Protein AF-A0AAV4NC40-F1 (afdb_monomer_lite)

pLDDT: mean 73.77, std 17.35, range [26.0, 95.5]

Sequence (384 aa):
MGKGRNGDERCGPILPEKGIQRLEAMLYAIDQINKNLSYWKFSMDATILDTLFLILMLYNNLCNFLHYSCGPNANISRKVVAVVGASNSVVSASVANIFRLFQASKGEYGENAVQILKDLVRETSHEGICFATVEVLPRNAADQHYDAVVRRLSLNDKAKVVVVFLNEDKISDIPIDADFDNYFKSLKPFSNTRNPWFKEFWEDQFKCVFKKTTSAERRKLCTGTEDLSTSYQQEGLVPMVSDSVQLLATAIKTLCEEEPKFCKDPEKIDTKYRNSLIEKIGNTTLQSSQGHNMVISFDKTRSVPVNYTIFQYQKSQDKYSYKLIGEWNPSDRLKLQDEPVWSASVTNDLGRPLSTCSERMCSWARTHSQYGIQQTVLLDMQTL

Organism: Caerostris extrusa (NCBI:txid172846)

Secondary structure (DSSP, 8-state):
--S-TT--TTS----IIIIIIHHHHHHHHHHHHHTTHHHHSS--------HHHHHHHHHTT--BTTTTB-STT----PPP------SSHHHHHHHHHHHT---PPPS-HHHHHHHHHHHHHHHTT-TT---S------TT--HHHHHHHHHHHTT-TT---------GGG--S----HHHHHHHHH--TTT--S-TTHHHHHHHHHT-BSS---TT--PPBP-S---GGGT----TTHHHHHHHHHHHHHHHHHHHHH-HHHHH-GGG--HHHHHHHHHHHHH--EE-TT-TT-EE---TTS--PPPEEEEEEEEETTEEEEEEEEEEETTTEEEESSPPP--TTTB-TTSSB---SS----HHHHHHSSS-------------

Foldseek 3Di:
DDAPPVNHPQDDADDVALPPLLVVLLVVLQVVLVVCCVQLVAHDDDDDDDLSVVVVCVVVVQDDPQQRDGDPPRHGLDGDLDDDDDPDQVSRQVVCVSVVPDHGDDDDPFVVVVVVVVVCCVVVVVVQDDDPDDDDADPPHDPVSVVVVVVVVVVQVLAPDDDGDDDQPPPQAQDFAPVSVVVVQPDFPVVPPVDVCVQVVQCVQVVAHCDDDDDPDPGHHDPRPDGCPVPDTHRPCSQVSSVVSVLLSQLQSVLCVVPVVCRVCVVPDDPVSSVSSSVSSQQDWDQTSRDPRWIFHADPSRDTFGKDFDWDFDDDPNDTHTDTQWIAGPPPGTDGPHDDQDDPVQDDPVRDHRRHPDDPPDPVVVVVVVDDDDDDDDDDPDDD

Radius of gyration: 27.51 Å; chains: 1; bounding box: 89×50×78 Å

InterPro domains:
  IPR000337 GPCR, family 3 [PR00248] (19-34)
  IPR000337 GPCR, family 3 [PR00248] (83-109)
  IPR001828 Receptor, ligand binding region [PF01094] (105-315)
  IPR028082 Periplasmic binding protein-like I [SSF53822] (6-335)
  IPR050726 Metabotropic Glutamate Receptor [PTHR24060] (179-365)

Structure (mmCIF, N/CA/C/O backbone):
data_AF-A0AAV4NC40-F1
#
_entry.id   AF-A0AAV4NC40-F1
#
loop_
_atom_site.group_PDB
_atom_site.id
_atom_site.type_symbol
_atom_site.label_atom_id
_atom_site.label_alt_id
_atom_site.label_com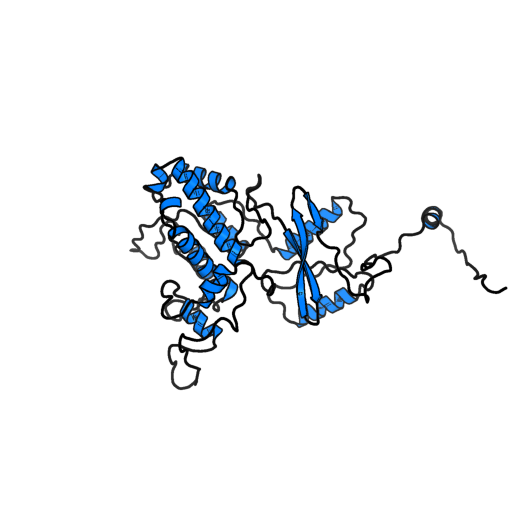p_id
_atom_site.label_asym_id
_atom_site.label_entity_id
_atom_site.label_seq_id
_atom_site.pdbx_PDB_ins_code
_atom_site.Cartn_x
_atom_site.Cartn_y
_atom_site.Cartn_z
_atom_site.occupancy
_atom_site.B_iso_or_equiv
_atom_site.auth_seq_id
_atom_site.auth_comp_id
_atom_site.auth_asym_id
_atom_site.auth_atom_id
_atom_site.pdbx_PDB_model_num
ATOM 1 N N . MET A 1 1 ? -16.939 3.614 -3.818 1.00 50.03 1 MET A N 1
ATOM 2 C CA . MET A 1 1 ? -17.200 2.197 -3.512 1.00 50.03 1 MET A CA 1
ATOM 3 C C . MET A 1 1 ? -18.658 1.895 -3.828 1.00 50.03 1 MET A C 1
ATOM 5 O O . MET A 1 1 ? -19.506 2.041 -2.957 1.00 50.03 1 MET A O 1
ATOM 9 N N . GLY A 1 2 ? -18.926 1.478 -5.069 1.00 50.34 2 GLY A N 1
ATOM 10 C CA . GLY A 1 2 ? -20.135 0.730 -5.436 1.00 50.34 2 GLY A CA 1
ATOM 11 C C . GLY A 1 2 ? -21.453 1.504 -5.473 1.00 50.34 2 GLY A C 1
ATOM 12 O O . GLY A 1 2 ? -21.554 2.620 -4.967 1.00 50.34 2 GLY A O 1
ATOM 13 N N . LYS A 1 3 ? -22.479 0.906 -6.089 1.00 47.28 3 LYS A N 1
ATOM 14 C CA . LYS A 1 3 ? -23.821 1.503 -6.205 1.00 47.28 3 LYS A CA 1
ATOM 15 C C . LYS A 1 3 ? -24.433 1.724 -4.820 1.00 47.28 3 LYS A C 1
ATOM 17 O O . LYS A 1 3 ? -24.322 0.889 -3.924 1.00 47.28 3 LYS A O 1
ATOM 22 N N . GLY A 1 4 ? -25.114 2.859 -4.636 1.00 44.56 4 GLY A N 1
ATOM 23 C CA . GLY A 1 4 ? -25.780 3.172 -3.372 1.00 44.56 4 GLY A CA 1
ATOM 24 C C . GLY A 1 4 ? -26.754 2.064 -2.952 1.00 44.56 4 GLY A C 1
ATOM 25 O O . GLY A 1 4 ? -27.270 1.324 -3.788 1.00 44.56 4 GLY A O 1
ATOM 26 N N . ARG A 1 5 ? -27.060 1.987 -1.649 1.00 41.50 5 ARG A N 1
ATOM 27 C CA . ARG A 1 5 ? -27.876 0.938 -0.990 1.00 41.50 5 ARG A CA 1
ATOM 28 C C . ARG A 1 5 ? -29.253 0.660 -1.641 1.00 41.50 5 ARG A C 1
ATOM 30 O O . ARG A 1 5 ? -29.861 -0.358 -1.330 1.00 41.50 5 ARG A O 1
ATOM 37 N N . ASN A 1 6 ? -29.701 1.525 -2.557 1.00 41.06 6 ASN A N 1
ATOM 38 C CA . ASN A 1 6 ? -30.961 1.451 -3.306 1.00 41.06 6 ASN A CA 1
ATOM 39 C C . ASN A 1 6 ? -30.796 1.374 -4.842 1.00 41.06 6 ASN A C 1
ATOM 41 O O . ASN A 1 6 ? -31.728 1.708 -5.565 1.00 41.06 6 ASN A O 1
ATOM 45 N N . GLY A 1 7 ? -29.634 0.967 -5.364 1.00 43.56 7 GLY A N 1
ATOM 46 C CA . GLY A 1 7 ? -29.398 0.932 -6.818 1.00 43.56 7 GLY A CA 1
ATOM 47 C C . GLY A 1 7 ? -29.282 2.319 -7.458 1.00 43.56 7 GLY A C 1
ATOM 48 O O . GLY A 1 7 ? -29.376 2.448 -8.673 1.00 43.56 7 GLY A O 1
ATOM 49 N N . ASP A 1 8 ? -29.079 3.341 -6.629 1.00 44.94 8 ASP A N 1
ATOM 50 C CA . ASP A 1 8 ? -28.950 4.734 -7.031 1.00 44.94 8 ASP A CA 1
ATOM 51 C C . ASP A 1 8 ? -27.604 4.942 -7.752 1.00 44.94 8 ASP A C 1
ATOM 53 O O . ASP A 1 8 ? -26.543 4.613 -7.209 1.00 44.94 8 ASP A O 1
ATOM 57 N N . GLU A 1 9 ? -27.648 5.467 -8.980 1.00 49.34 9 GLU A N 1
ATOM 58 C CA . GLU A 1 9 ? -26.522 5.617 -9.926 1.00 49.34 9 GLU A CA 1
ATOM 59 C C . GLU A 1 9 ? -25.481 6.674 -9.510 1.00 49.34 9 GLU A C 1
ATOM 61 O O . GLU A 1 9 ? -24.598 7.037 -10.282 1.00 49.34 9 GLU A O 1
ATOM 66 N N . ARG A 1 10 ? -25.556 7.189 -8.280 1.00 52.59 10 ARG A N 1
ATOM 67 C CA . ARG A 1 10 ? -24.723 8.308 -7.811 1.00 52.59 10 ARG A CA 1
ATOM 68 C C . ARG A 1 10 ? -23.273 7.937 -7.487 1.00 52.59 10 ARG A C 1
ATOM 70 O O . ARG A 1 10 ? -22.457 8.834 -7.285 1.00 52.59 10 ARG A O 1
ATOM 77 N N . CYS A 1 11 ? -22.939 6.651 -7.445 1.00 58.84 11 CYS A N 1
ATOM 78 C CA . CYS A 1 11 ? -21.590 6.174 -7.154 1.00 58.84 11 CYS A CA 1
ATOM 79 C C . CYS A 1 11 ? -20.993 5.426 -8.355 1.00 58.84 11 CYS A C 1
ATOM 81 O O . CYS A 1 11 ? -21.691 4.690 -9.050 1.00 58.84 11 CYS A O 1
ATOM 83 N N . GLY A 1 12 ? -19.689 5.625 -8.583 1.00 67.00 12 GLY A N 1
ATOM 84 C CA . GLY A 1 12 ? -18.931 4.968 -9.653 1.00 67.00 12 GLY A CA 1
ATOM 85 C C . GLY A 1 12 ? -18.740 3.455 -9.448 1.00 67.00 12 GLY A C 1
ATOM 86 O O . GLY A 1 12 ? -19.214 2.902 -8.451 1.00 67.00 12 GLY A O 1
ATOM 87 N N . PRO A 1 13 ? -18.031 2.776 -10.371 1.00 73.75 13 PRO A N 1
ATOM 88 C CA . PRO A 1 13 ? -17.822 1.330 -10.313 1.00 73.75 13 PRO A CA 1
ATOM 89 C C . PRO A 1 13 ? -17.155 0.889 -9.005 1.00 73.75 13 PRO A C 1
ATOM 91 O O . PRO A 1 13 ? -16.455 1.662 -8.336 1.00 73.75 13 PRO A O 1
ATOM 94 N N . ILE A 1 14 ? -17.373 -0.374 -8.633 1.00 82.31 14 ILE A N 1
ATOM 95 C CA . ILE A 1 14 ? -16.645 -0.982 -7.524 1.00 82.31 14 ILE A CA 1
ATOM 96 C C . ILE A 1 14 ? -15.154 -1.058 -7.866 1.00 82.31 14 ILE A C 1
ATOM 98 O O . ILE A 1 14 ? -14.778 -1.276 -9.013 1.00 82.31 14 ILE A O 1
ATOM 102 N N . LEU A 1 15 ? -14.308 -0.821 -6.865 1.00 83.31 15 LEU A N 1
ATOM 103 C CA . LEU A 1 15 ? -12.855 -0.860 -7.005 1.00 83.31 15 LEU A CA 1
ATOM 104 C C . LEU A 1 15 ? -12.341 -2.053 -6.188 1.00 83.31 15 LEU A C 1
ATOM 106 O O . LEU A 1 15 ? -12.276 -1.931 -4.959 1.00 83.31 15 LEU A O 1
ATOM 110 N N . PRO A 1 16 ? -12.023 -3.196 -6.829 1.00 84.31 16 PRO A N 1
ATOM 111 C CA . PRO A 1 16 ? -11.567 -4.405 -6.144 1.00 84.31 16 PRO A CA 1
ATOM 112 C C . PRO A 1 16 ? -10.331 -4.173 -5.274 1.00 84.31 16 PRO A C 1
ATOM 114 O O . PRO A 1 16 ? -10.371 -4.413 -4.073 1.00 84.31 16 PRO A O 1
ATOM 117 N N . GLU A 1 17 ? -9.266 -3.641 -5.869 1.00 81.06 17 GLU A N 1
ATOM 118 C CA . GLU A 1 17 ? -7.982 -3.375 -5.212 1.00 81.06 17 GLU A CA 1
ATOM 119 C C . GLU A 1 17 ? -8.114 -2.184 -4.253 1.00 81.06 17 GLU A C 1
ATOM 121 O O . GLU A 1 17 ? -8.355 -2.350 -3.057 1.00 81.06 17 GLU A O 1
ATOM 126 N N . LYS A 1 18 ? -8.135 -0.969 -4.813 1.00 78.50 18 LYS A N 1
ATOM 127 C CA . LYS A 1 18 ? -8.115 0.310 -4.080 1.00 78.50 18 LYS A CA 1
ATOM 128 C C . LYS A 1 18 ? -9.243 0.529 -3.080 1.00 78.50 18 LYS A C 1
ATOM 130 O O . LYS A 1 18 ? -9.186 1.471 -2.283 1.00 78.50 18 LYS A O 1
ATOM 135 N N . GLY A 1 19 ? -10.315 -0.244 -3.213 1.00 84.06 19 GLY A N 1
ATOM 136 C CA . GLY A 1 19 ? -11.479 -0.191 -2.354 1.00 84.06 19 GLY A CA 1
ATOM 137 C C . GLY A 1 19 ? -11.531 -1.395 -1.427 1.00 84.06 19 GLY A C 1
ATOM 138 O O . GLY A 1 19 ? -11.276 -1.269 -0.231 1.00 84.06 19 GLY A O 1
ATOM 139 N N . ILE A 1 20 ? -11.935 -2.540 -1.971 1.00 90.88 20 ILE A N 1
ATOM 140 C CA . ILE A 1 20 ? -12.314 -3.704 -1.166 1.00 90.88 20 ILE A CA 1
ATOM 141 C C . ILE A 1 20 ? -11.111 -4.303 -0.450 1.00 90.88 20 ILE A C 1
ATOM 143 O O . ILE A 1 20 ? -11.223 -4.559 0.745 1.00 90.88 20 ILE A O 1
ATOM 147 N N . GLN A 1 21 ? -9.961 -4.458 -1.113 1.00 90.44 21 GLN A N 1
ATOM 148 C CA . GLN A 1 21 ? -8.772 -4.983 -0.436 1.00 90.44 21 GLN A CA 1
ATOM 149 C C . GLN A 1 21 ? -8.325 -4.074 0.708 1.00 90.44 21 GLN A C 1
ATOM 151 O O . GLN A 1 21 ? -8.101 -4.564 1.806 1.00 90.44 21 GLN A O 1
ATOM 156 N N . ARG A 1 22 ? -8.279 -2.751 0.514 1.00 88.44 22 ARG A N 1
ATOM 157 C CA . ARG A 1 22 ? -7.906 -1.810 1.591 1.00 88.44 22 ARG A CA 1
ATOM 158 C C . ARG A 1 22 ? -8.896 -1.798 2.752 1.00 88.44 22 ARG A C 1
ATOM 160 O O . ARG A 1 22 ? -8.489 -1.706 3.907 1.00 88.44 22 ARG A O 1
ATOM 167 N N . LEU A 1 23 ? -10.194 -1.884 2.454 1.00 91.44 23 LEU A N 1
ATOM 168 C CA . LEU A 1 23 ? -11.239 -2.008 3.470 1.00 91.44 23 LEU A CA 1
ATOM 169 C C . LEU A 1 23 ? -11.014 -3.270 4.302 1.00 91.44 23 LEU A C 1
ATOM 171 O O . LEU A 1 23 ? -10.949 -3.192 5.527 1.00 91.44 23 LEU A O 1
ATOM 175 N N . GLU A 1 24 ? -10.869 -4.414 3.637 1.00 94.31 24 GLU A N 1
ATOM 176 C CA . GLU A 1 24 ? -10.638 -5.695 4.301 1.00 94.31 24 GLU A CA 1
ATOM 177 C C . GLU A 1 24 ? -9.294 -5.713 5.038 1.00 94.31 24 GLU A C 1
ATOM 179 O O . GLU A 1 24 ? -9.217 -6.290 6.112 1.00 94.31 24 GLU A O 1
ATOM 184 N N . ALA A 1 25 ? -8.260 -5.026 4.543 1.00 91.75 25 ALA A N 1
ATOM 185 C CA . ALA A 1 25 ? -6.974 -4.879 5.232 1.00 91.75 25 ALA A CA 1
ATOM 186 C C . ALA A 1 25 ? -7.125 -4.128 6.560 1.00 91.75 25 ALA A C 1
ATOM 188 O O . ALA A 1 25 ? -6.593 -4.553 7.585 1.00 91.75 25 ALA A O 1
ATOM 189 N N . MET A 1 26 ? -7.924 -3.056 6.578 1.00 92.00 26 MET A N 1
ATOM 190 C CA . MET A 1 26 ? -8.233 -2.332 7.811 1.00 92.00 26 MET A CA 1
ATOM 191 C C . MET A 1 26 ? -8.983 -3.218 8.816 1.00 92.00 26 MET A C 1
ATOM 193 O O . MET A 1 26 ? -8.643 -3.225 10.000 1.00 92.00 26 MET A O 1
ATOM 197 N N . LEU A 1 27 ? -9.988 -3.972 8.357 1.00 94.00 27 LEU A N 1
ATOM 198 C CA . LEU A 1 27 ? -10.742 -4.899 9.208 1.00 94.00 27 LEU A CA 1
ATOM 199 C C . LEU A 1 27 ? -9.851 -6.025 9.738 1.00 94.00 27 LEU A C 1
ATOM 201 O O . LEU A 1 27 ? -9.856 -6.298 10.936 1.00 94.00 27 LEU A O 1
ATOM 205 N N . TYR A 1 28 ? -9.043 -6.613 8.861 1.00 94.19 28 TYR A N 1
ATOM 206 C CA . TYR A 1 28 ? -8.076 -7.648 9.185 1.00 94.19 28 TYR A CA 1
ATOM 207 C C . TYR A 1 28 ? -7.106 -7.192 10.274 1.00 94.19 28 TYR A C 1
ATOM 209 O O . TYR A 1 28 ? -6.960 -7.883 11.280 1.00 94.19 28 TYR A O 1
ATOM 217 N N . ALA A 1 29 ? -6.487 -6.018 10.121 1.00 92.12 29 ALA A N 1
ATOM 218 C CA . ALA A 1 29 ? -5.540 -5.480 11.094 1.00 92.12 29 ALA A CA 1
ATOM 219 C C . ALA A 1 29 ? -6.189 -5.237 12.469 1.00 92.12 29 ALA A C 1
ATOM 221 O O . ALA A 1 29 ? -5.619 -5.596 13.501 1.00 92.12 29 ALA A O 1
ATOM 222 N N . ILE A 1 30 ? -7.414 -4.698 12.494 1.00 94.19 30 ILE A N 1
ATOM 223 C CA . ILE A 1 30 ? -8.199 -4.538 13.730 1.00 94.19 30 ILE A CA 1
ATOM 224 C C . ILE A 1 30 ? -8.466 -5.894 14.385 1.00 94.19 30 ILE A C 1
ATOM 226 O O . ILE A 1 30 ? -8.297 -6.044 15.597 1.00 94.19 30 ILE A O 1
ATOM 230 N N . ASP A 1 31 ? -8.854 -6.892 13.594 1.00 95.12 31 ASP A N 1
ATOM 231 C CA . ASP A 1 31 ? -9.123 -8.233 14.096 1.00 95.12 31 ASP A CA 1
ATOM 232 C C . ASP A 1 31 ? -7.838 -8.880 14.650 1.00 95.12 31 ASP A C 1
ATOM 234 O O . ASP A 1 31 ? -7.896 -9.532 15.692 1.00 95.12 31 ASP A O 1
ATOM 238 N N . GLN A 1 32 ? -6.663 -8.647 14.043 1.00 93.38 32 GLN A N 1
ATOM 239 C CA . GLN A 1 32 ? -5.373 -9.099 14.594 1.00 93.38 32 GLN A CA 1
ATOM 240 C C . GLN A 1 32 ? -5.062 -8.469 15.956 1.00 93.38 32 GLN A C 1
ATOM 242 O O . GLN A 1 32 ? -4.650 -9.177 16.876 1.00 93.38 32 GLN A O 1
ATOM 247 N N . ILE A 1 33 ? -5.296 -7.166 16.120 1.00 93.12 33 ILE A N 1
ATOM 248 C CA . ILE A 1 33 ? -5.130 -6.478 17.409 1.00 93.12 33 ILE A CA 1
ATOM 249 C C . ILE A 1 33 ? -6.073 -7.087 18.453 1.00 93.12 33 ILE A C 1
ATOM 251 O O . ILE A 1 33 ? -5.653 -7.477 19.545 1.00 93.12 33 ILE A O 1
ATOM 255 N N . ASN A 1 34 ? -7.342 -7.268 18.090 1.00 95.50 34 ASN A N 1
ATOM 256 C CA . ASN A 1 34 ? -8.365 -7.795 18.987 1.00 95.50 34 ASN A CA 1
ATOM 257 C C . ASN A 1 34 ? -8.152 -9.271 19.381 1.00 95.50 34 ASN A C 1
ATOM 259 O O . ASN A 1 34 ? -8.753 -9.719 20.356 1.00 95.50 34 ASN A O 1
ATOM 263 N N . LYS A 1 35 ? -7.280 -10.033 18.701 1.00 95.19 35 LYS A N 1
ATOM 264 C CA . LYS A 1 35 ? -6.917 -11.403 19.119 1.00 95.19 35 LYS A CA 1
ATOM 265 C C . LYS A 1 35 ? -6.125 -11.449 20.428 1.00 95.19 35 LYS A C 1
ATOM 267 O O . LYS A 1 35 ? -6.191 -12.458 21.125 1.00 95.19 35 LYS A O 1
ATOM 272 N N . ASN A 1 36 ? -5.384 -10.392 20.778 1.00 92.81 36 ASN A N 1
ATOM 273 C CA . ASN A 1 36 ? -4.515 -10.369 21.960 1.00 92.81 36 ASN A CA 1
ATOM 274 C C . ASN A 1 36 ? -4.892 -9.251 22.948 1.00 92.81 36 ASN A C 1
ATOM 276 O O . ASN A 1 36 ? -4.110 -8.343 23.240 1.00 92.81 36 ASN A O 1
ATOM 280 N N . LEU A 1 37 ? -6.109 -9.322 23.493 1.00 91.00 37 LEU A N 1
ATOM 281 C CA . LEU A 1 37 ? -6.620 -8.316 24.433 1.00 91.00 37 LEU A CA 1
ATOM 282 C C . LEU A 1 37 ? -5.820 -8.227 25.741 1.00 91.00 37 LEU A C 1
ATOM 284 O O . LEU A 1 37 ? -5.852 -7.186 26.392 1.00 91.00 37 LEU A O 1
ATOM 288 N N . SER A 1 38 ? -5.088 -9.273 26.137 1.00 90.50 38 SER A N 1
ATOM 289 C CA . SER A 1 38 ? -4.228 -9.225 27.328 1.00 90.50 38 SER A CA 1
ATOM 290 C C . SER A 1 38 ? -3.015 -8.313 27.120 1.00 90.50 38 SER A C 1
ATOM 292 O O . SER A 1 38 ? -2.623 -7.599 28.045 1.00 90.50 38 SER A O 1
ATOM 294 N N . TYR A 1 39 ? -2.459 -8.284 25.905 1.00 91.25 39 TYR A N 1
ATOM 295 C CA . TYR A 1 39 ? -1.397 -7.355 25.528 1.00 91.25 39 TYR A CA 1
ATOM 296 C C . TYR A 1 39 ? -1.928 -5.935 25.294 1.00 91.25 39 TYR A C 1
ATOM 298 O O . TYR A 1 39 ? -1.375 -4.972 25.831 1.00 91.25 39 TYR A O 1
ATOM 306 N N . TRP A 1 40 ? -3.006 -5.800 24.515 1.00 89.88 40 TRP A N 1
ATOM 307 C CA . TRP A 1 40 ? -3.522 -4.493 24.094 1.00 89.88 40 TRP A CA 1
ATOM 308 C C . TRP A 1 40 ? -4.320 -3.771 25.177 1.00 89.88 40 TRP A C 1
ATOM 310 O O . TRP A 1 40 ? -4.249 -2.552 25.264 1.00 89.88 40 TRP A O 1
ATOM 320 N N . LYS A 1 41 ? -5.039 -4.501 26.039 1.00 87.88 41 LYS A N 1
ATOM 321 C CA . LYS A 1 41 ? -5.907 -3.967 27.108 1.00 87.88 41 LYS A CA 1
ATOM 322 C C . LYS A 1 41 ? -7.064 -3.078 26.621 1.00 87.88 41 LYS A C 1
ATOM 324 O O . LYS A 1 41 ? -7.733 -2.450 27.437 1.00 87.88 41 LYS A O 1
ATOM 329 N N . PHE A 1 42 ? -7.327 -3.044 25.317 1.00 87.19 42 PHE A N 1
ATOM 330 C CA . PHE A 1 42 ? -8.494 -2.419 24.695 1.00 87.19 42 PHE A CA 1
ATOM 331 C C . PHE A 1 42 ? -8.893 -3.203 23.442 1.00 87.19 42 PHE A C 1
ATOM 333 O O . PHE A 1 42 ? -8.096 -3.971 22.904 1.00 87.19 42 PHE A O 1
ATOM 340 N N . SER A 1 43 ? -10.123 -2.988 22.979 1.00 89.69 43 SER A N 1
ATOM 341 C CA . SER A 1 43 ? -10.609 -3.469 21.685 1.00 89.69 43 SER A CA 1
ATOM 342 C C . SER A 1 43 ? -10.788 -2.302 20.722 1.00 89.69 43 SER A C 1
ATOM 344 O O . SER A 1 43 ? -11.272 -1.242 21.124 1.00 89.69 43 SER A O 1
ATOM 346 N N . MET A 1 44 ? -10.460 -2.507 19.452 1.00 88.62 44 MET A N 1
ATOM 347 C CA . MET A 1 44 ? -10.700 -1.532 18.389 1.00 88.62 44 MET A CA 1
ATOM 348 C C . MET A 1 44 ? -11.916 -1.912 17.555 1.00 88.62 44 MET A C 1
ATOM 350 O O . MET A 1 44 ? -12.190 -3.089 17.324 1.00 88.62 44 MET A O 1
ATOM 354 N N . ASP A 1 45 ? -12.610 -0.893 17.064 1.00 87.00 45 ASP A N 1
ATOM 355 C CA . ASP A 1 45 ? -13.636 -1.016 16.035 1.00 87.00 45 ASP A CA 1
ATOM 356 C C . ASP A 1 45 ? -13.475 0.144 15.047 1.00 87.00 45 ASP A C 1
ATOM 358 O O . ASP A 1 45 ? -12.867 1.171 15.366 1.00 87.00 45 ASP A O 1
ATOM 362 N N . ALA A 1 46 ? -14.008 -0.016 13.842 1.00 85.06 46 ALA A N 1
ATOM 363 C CA . ALA A 1 46 ? -13.925 0.991 12.797 1.00 85.06 46 ALA A CA 1
ATOM 364 C C . ALA A 1 46 ? -15.268 1.198 12.115 1.00 85.06 46 ALA A C 1
ATOM 366 O O . ALA A 1 46 ? -16.027 0.266 11.861 1.00 85.06 46 ALA A O 1
ATOM 367 N N . THR A 1 47 ? -15.526 2.454 11.763 1.00 80.50 47 THR A N 1
ATOM 368 C CA . THR A 1 47 ? -16.622 2.814 10.869 1.00 80.50 47 THR A CA 1
ATOM 369 C C . THR A 1 47 ? -16.026 3.179 9.516 1.00 80.50 47 THR A C 1
ATOM 371 O O . THR A 1 47 ? -15.320 4.179 9.402 1.00 80.50 47 THR A O 1
ATOM 374 N N . ILE A 1 48 ? -16.279 2.348 8.504 1.00 80.38 48 ILE A N 1
ATOM 375 C CA . ILE A 1 48 ? -15.686 2.505 7.172 1.00 80.38 48 ILE A CA 1
ATOM 376 C C . ILE A 1 48 ? -16.662 3.225 6.244 1.00 80.38 48 ILE A C 1
ATOM 378 O O . ILE A 1 48 ? -17.844 2.883 6.170 1.00 80.38 48 ILE A O 1
ATOM 382 N N . LEU A 1 49 ? -16.146 4.228 5.535 1.00 75.31 49 LEU A N 1
ATOM 383 C CA . LEU A 1 49 ? -16.903 5.092 4.640 1.00 75.31 49 LEU A CA 1
ATOM 384 C C . LEU A 1 49 ? -16.342 5.087 3.229 1.00 75.31 49 LEU A C 1
ATOM 386 O O . LEU A 1 49 ? -15.130 5.124 3.023 1.00 75.31 49 LEU A O 1
ATOM 390 N N . ASP A 1 50 ? -17.248 5.177 2.261 1.00 72.88 50 ASP A N 1
ATOM 391 C CA . ASP A 1 50 ? -16.879 5.477 0.888 1.00 72.88 50 ASP A CA 1
ATOM 392 C C . ASP A 1 50 ? -16.437 6.940 0.755 1.00 72.88 50 ASP A C 1
ATOM 394 O O . ASP A 1 50 ? -17.177 7.879 1.061 1.00 72.88 50 ASP A O 1
ATOM 398 N N . THR A 1 51 ? -15.220 7.138 0.257 1.00 66.50 51 THR A N 1
ATOM 399 C CA . THR A 1 51 ? -14.606 8.454 0.086 1.00 66.50 51 THR A CA 1
ATOM 400 C C . THR A 1 51 ? -15.352 9.325 -0.936 1.00 66.50 51 THR A C 1
ATOM 402 O O . THR A 1 51 ? -15.433 10.539 -0.755 1.00 66.50 51 THR A O 1
ATOM 405 N N . LEU A 1 52 ? -15.945 8.728 -1.981 1.00 63.84 52 LEU A N 1
ATOM 406 C CA . LEU A 1 52 ? -16.727 9.468 -2.986 1.00 63.84 52 LEU A CA 1
ATOM 407 C C . LEU A 1 52 ? -18.001 10.062 -2.364 1.00 63.84 52 LEU A C 1
ATOM 409 O O . LEU A 1 52 ? -18.337 11.227 -2.580 1.00 63.84 52 LEU A O 1
ATOM 413 N N . PHE A 1 53 ? -18.666 9.266 -1.526 1.00 55.81 53 PHE A N 1
ATOM 414 C CA . PHE A 1 53 ? -19.817 9.693 -0.743 1.00 55.81 53 PHE A CA 1
ATOM 415 C C . PHE A 1 53 ? -19.425 10.777 0.270 1.00 55.81 53 PHE A C 1
ATOM 417 O O . PHE A 1 53 ? -20.116 11.784 0.386 1.00 55.81 53 PHE A O 1
ATOM 424 N N . LEU A 1 54 ? -18.277 10.636 0.939 1.00 55.91 54 LEU A N 1
ATOM 425 C CA . LEU A 1 54 ? -17.777 11.643 1.876 1.00 55.91 54 LEU A CA 1
ATOM 426 C C . LEU A 1 54 ? -17.576 13.015 1.208 1.00 55.91 54 LEU A C 1
ATOM 428 O O . LEU A 1 54 ? -18.014 14.024 1.753 1.00 55.91 54 LEU A O 1
ATOM 432 N N . ILE A 1 55 ? -16.978 13.064 0.015 1.00 58.19 55 ILE A N 1
ATOM 433 C CA . ILE A 1 55 ? -16.772 14.319 -0.731 1.00 58.19 55 ILE A CA 1
ATOM 434 C C . ILE A 1 55 ? -18.110 14.968 -1.108 1.00 58.19 55 ILE A C 1
ATOM 436 O O . ILE A 1 55 ? -18.285 16.167 -0.899 1.00 58.19 55 ILE A O 1
ATOM 440 N N . LEU A 1 56 ? -19.071 14.186 -1.611 1.00 53.00 56 LEU A N 1
ATOM 441 C CA . LEU A 1 56 ? -20.415 14.671 -1.953 1.00 53.00 56 LEU A CA 1
ATOM 442 C C . LEU A 1 56 ? -21.164 15.222 -0.731 1.00 53.00 56 LEU A C 1
ATOM 444 O O . LEU A 1 56 ? -21.866 16.228 -0.828 1.00 53.00 56 LEU A O 1
ATOM 448 N N . MET A 1 57 ? -21.008 14.588 0.429 1.00 50.97 57 MET A N 1
ATOM 449 C CA . MET A 1 57 ? -21.646 15.024 1.673 1.00 50.97 57 MET A CA 1
ATOM 450 C C . MET A 1 57 ? -21.001 16.293 2.244 1.00 50.97 57 MET A C 1
ATOM 452 O O . MET A 1 57 ? -21.714 17.167 2.740 1.00 50.97 57 MET A O 1
ATOM 456 N N . LEU A 1 58 ? -19.674 16.415 2.131 1.00 50.88 58 LEU A N 1
ATOM 457 C CA . LEU A 1 58 ? -18.916 17.603 2.532 1.00 50.88 58 LEU A CA 1
ATOM 458 C C . LEU A 1 58 ? -19.219 18.807 1.640 1.00 50.88 58 LEU A C 1
ATOM 460 O O . LEU A 1 58 ? -19.402 19.906 2.151 1.00 50.88 58 LEU A O 1
ATOM 464 N N . TYR A 1 59 ? -19.323 18.603 0.325 1.00 53.66 59 TYR A N 1
ATOM 465 C CA . TYR A 1 59 ? -19.665 19.670 -0.617 1.00 53.66 59 TYR A CA 1
ATOM 466 C C . TYR A 1 59 ? -21.067 20.241 -0.358 1.00 53.66 59 TYR A C 1
ATOM 468 O O . TYR A 1 59 ? -21.287 21.443 -0.475 1.00 53.66 59 TYR A O 1
ATOM 476 N N . ASN A 1 60 ? -22.006 19.386 0.050 1.00 51.69 60 ASN A N 1
ATOM 477 C CA . ASN A 1 60 ? -23.394 19.771 0.287 1.00 51.69 60 ASN A CA 1
ATOM 478 C C . ASN A 1 60 ? -23.694 20.199 1.742 1.00 51.69 60 ASN A C 1
ATOM 480 O O . ASN A 1 60 ? -24.857 20.437 2.058 1.00 51.69 60 ASN A O 1
ATOM 484 N N . ASN A 1 61 ? -22.694 20.286 2.637 1.00 50.47 61 ASN A N 1
ATOM 485 C CA . ASN A 1 61 ? -22.878 20.570 4.076 1.00 50.47 61 ASN A CA 1
ATOM 486 C C . ASN A 1 61 ? -23.925 19.665 4.766 1.00 50.47 61 ASN A C 1
ATOM 488 O O . ASN A 1 61 ? -24.601 20.079 5.707 1.00 50.47 61 ASN A O 1
ATOM 492 N N . LEU A 1 62 ? -24.092 18.426 4.291 1.00 41.56 62 LEU A N 1
ATOM 493 C CA . LEU A 1 62 ? -25.243 17.597 4.662 1.00 41.56 62 LEU A CA 1
ATOM 494 C C . LEU A 1 62 ? -25.079 16.851 5.993 1.00 41.56 62 LEU A C 1
ATOM 496 O O . LEU A 1 62 ? -26.095 16.474 6.574 1.00 41.56 62 LEU A O 1
ATOM 500 N N . CYS A 1 63 ? -23.852 16.626 6.487 1.00 46.97 63 CYS A N 1
ATOM 501 C CA . CYS A 1 63 ? -23.631 15.902 7.748 1.00 46.97 63 CYS A CA 1
ATOM 502 C C . CYS A 1 63 ? -22.470 16.438 8.578 1.00 46.97 63 CYS A C 1
ATOM 504 O O . CYS A 1 63 ? -21.415 16.814 8.066 1.00 46.97 63 CYS A O 1
ATOM 506 N N . ASN A 1 64 ? -22.659 16.390 9.896 1.00 49.62 64 ASN A N 1
ATOM 507 C CA . ASN A 1 64 ? -21.640 16.746 10.869 1.00 49.62 64 ASN A CA 1
ATOM 508 C C . ASN A 1 64 ? -20.788 15.500 11.167 1.00 49.62 64 ASN A C 1
ATOM 510 O O . ASN A 1 64 ? -21.200 14.621 11.925 1.00 49.62 64 ASN A O 1
ATOM 514 N N . PHE A 1 65 ? -19.612 15.395 10.537 1.00 47.69 65 PHE A N 1
ATOM 515 C CA . PHE A 1 65 ? -18.768 14.187 10.580 1.00 47.69 65 PHE A CA 1
ATOM 516 C C . PHE A 1 65 ? -18.375 13.775 12.011 1.00 47.69 65 PHE A C 1
ATOM 518 O O . PHE A 1 65 ? -18.280 12.591 12.314 1.00 47.69 65 PHE A O 1
ATOM 525 N N . LEU A 1 66 ? -18.219 14.745 12.918 1.00 44.69 66 LEU A N 1
ATOM 526 C CA . LEU A 1 66 ? -17.878 14.509 14.327 1.00 44.69 66 LEU A CA 1
ATOM 527 C C . LEU A 1 66 ? -18.971 13.781 15.123 1.00 44.69 66 LEU A C 1
ATOM 529 O O . LEU A 1 66 ? -18.684 13.293 16.213 1.00 44.69 66 LEU A O 1
ATOM 533 N N . HIS A 1 67 ? -20.218 13.769 14.646 1.00 45.94 67 HIS A N 1
ATOM 534 C CA . HIS A 1 67 ? -21.364 13.138 15.325 1.00 45.94 67 HIS A CA 1
ATOM 535 C C . HIS A 1 67 ? -22.045 12.074 14.460 1.00 45.94 67 HIS A C 1
ATOM 537 O O . HIS A 1 67 ? -22.963 11.402 14.916 1.00 45.94 67 HIS A O 1
ATOM 543 N N . TYR A 1 68 ? -21.586 11.901 13.217 1.00 46.16 68 TYR A N 1
ATOM 544 C CA . TYR A 1 68 ? -22.110 10.913 12.279 1.00 46.16 68 TYR A CA 1
ATOM 545 C C . TYR A 1 68 ? -23.631 11.000 12.046 1.00 46.16 68 TYR A C 1
ATOM 547 O O . TYR A 1 68 ? -24.265 10.026 11.651 1.00 46.16 68 TYR A O 1
ATOM 555 N N . SER A 1 69 ? -24.235 12.167 12.271 1.00 41.84 69 SER A N 1
ATOM 556 C CA . SER A 1 69 ? -25.680 12.357 12.157 1.00 41.84 69 SER A CA 1
ATOM 557 C C . SER A 1 69 ? -26.042 12.930 10.792 1.00 41.84 69 SER A C 1
ATOM 559 O O . SER A 1 69 ? -25.630 14.037 10.439 1.00 41.84 69 SER A O 1
ATOM 561 N N . CYS A 1 70 ? -26.846 12.174 10.047 1.00 42.72 70 CYS A N 1
ATOM 562 C CA . CYS A 1 70 ? -27.475 12.596 8.803 1.00 42.72 70 CYS A CA 1
ATOM 563 C C . CYS A 1 70 ? -29.000 12.527 8.979 1.00 42.72 70 CYS A C 1
ATOM 565 O O . CYS A 1 70 ? -29.567 11.438 9.058 1.00 42.72 70 CYS A O 1
ATOM 567 N N . GLY A 1 71 ? -29.654 13.689 9.067 1.00 39.81 71 GLY A N 1
ATOM 568 C CA . GLY A 1 71 ? -31.100 13.832 9.283 1.00 39.81 71 GLY A CA 1
ATOM 569 C C . GLY A 1 71 ? -31.487 14.300 10.700 1.00 39.81 71 GLY A C 1
ATOM 570 O O . GLY A 1 71 ? -30.703 14.146 11.636 1.00 39.81 71 GLY A O 1
ATOM 571 N N . PRO A 1 72 ? -32.700 14.864 10.879 1.00 38.06 72 PRO A N 1
ATOM 572 C CA . PRO A 1 72 ? -33.102 15.582 12.097 1.00 38.06 72 PRO A CA 1
ATOM 573 C C . PRO A 1 72 ? -33.220 14.721 13.370 1.00 38.06 72 PRO A C 1
ATOM 575 O O . PRO A 1 72 ? -33.318 15.286 14.450 1.00 38.06 72 PRO A O 1
ATOM 578 N N . ASN A 1 73 ? -33.162 13.384 13.268 1.00 41.59 73 ASN A N 1
ATOM 579 C CA . ASN A 1 73 ? -33.296 12.445 14.397 1.00 41.59 73 ASN A CA 1
ATOM 580 C C . ASN A 1 73 ? -32.190 11.366 14.445 1.00 41.59 73 ASN A C 1
ATOM 582 O O . ASN A 1 73 ? -32.388 10.290 15.011 1.00 41.59 73 ASN A O 1
ATOM 586 N N . ALA A 1 74 ? -31.026 11.603 13.832 1.00 42.84 74 ALA A N 1
ATOM 587 C CA . ALA A 1 74 ? -29.926 10.639 13.865 1.00 42.84 74 ALA A CA 1
ATOM 588 C C . ALA A 1 74 ? -29.213 10.672 15.229 1.00 42.84 74 ALA A C 1
ATOM 590 O O . ALA A 1 74 ? -28.347 11.511 15.474 1.00 42.84 74 ALA A O 1
ATOM 591 N N . ASN A 1 75 ? -29.596 9.753 16.116 1.00 42.22 75 ASN A N 1
ATOM 592 C CA . ASN A 1 75 ? -29.000 9.580 17.436 1.00 42.22 75 ASN A CA 1
ATOM 593 C C . ASN A 1 75 ? -27.804 8.617 17.334 1.00 42.22 75 ASN A C 1
ATOM 595 O O . ASN A 1 75 ? -27.987 7.399 17.326 1.00 42.22 75 ASN A O 1
ATOM 599 N N . ILE A 1 76 ? -26.583 9.144 17.190 1.00 50.53 76 ILE A N 1
ATOM 600 C CA . ILE A 1 76 ? -25.353 8.338 17.158 1.00 50.53 76 ILE A CA 1
ATOM 601 C C . ILE A 1 76 ? -24.386 8.857 18.228 1.00 50.53 76 ILE A C 1
ATOM 603 O O . ILE A 1 76 ? -23.982 10.014 18.227 1.00 50.53 76 ILE A O 1
ATOM 607 N N . SER A 1 77 ? -24.041 7.966 19.161 1.00 50.41 77 SER A N 1
ATOM 608 C CA . SER A 1 77 ? -23.276 8.245 20.387 1.00 50.41 77 SER A CA 1
ATOM 609 C C . SER A 1 77 ? -21.781 7.904 20.286 1.00 50.41 77 SER A C 1
ATOM 611 O O . SER A 1 77 ? -21.082 8.000 21.288 1.00 50.41 77 SER A O 1
ATOM 613 N N . ARG A 1 78 ? -21.267 7.470 19.128 1.00 56.97 78 ARG A N 1
ATOM 614 C CA . ARG A 1 78 ? -19.871 7.007 19.017 1.00 56.97 78 ARG A CA 1
ATOM 615 C C . ARG A 1 78 ? -18.965 8.130 18.526 1.00 56.97 78 ARG A C 1
ATOM 617 O O . ARG A 1 78 ? -19.139 8.615 17.409 1.00 56.97 78 ARG A O 1
ATOM 624 N N . LYS A 1 79 ? -17.993 8.540 19.345 1.00 62.97 79 LYS A N 1
ATOM 625 C CA . LYS A 1 79 ? -16.991 9.544 18.953 1.00 62.97 79 LYS A CA 1
ATOM 626 C C . LYS A 1 79 ? -15.796 8.887 18.263 1.00 62.97 79 LYS A C 1
ATOM 628 O O . LYS A 1 79 ? -15.330 7.829 18.670 1.00 62.97 79 LYS A O 1
ATOM 633 N N . VAL A 1 80 ? -15.289 9.537 17.218 1.00 72.25 80 VAL A N 1
ATOM 634 C CA . VAL A 1 80 ? -14.149 9.061 16.420 1.00 72.25 80 VAL A CA 1
ATOM 635 C C . VAL A 1 80 ? -12.832 9.469 17.088 1.00 72.25 80 VAL A C 1
ATOM 637 O O . VAL A 1 80 ? -12.597 10.658 17.299 1.00 72.25 80 VAL A O 1
ATOM 640 N N . VAL A 1 81 ? -11.969 8.493 17.392 1.00 75.56 81 VAL A N 1
ATOM 641 C CA . VAL A 1 81 ? -10.652 8.714 18.030 1.00 75.56 81 VAL A CA 1
ATOM 642 C C . VAL A 1 81 ? -9.573 9.084 17.005 1.00 75.56 81 VAL A C 1
ATOM 644 O O . VAL A 1 81 ? -8.761 9.972 17.256 1.00 75.56 81 VAL A O 1
ATOM 647 N N . ALA A 1 82 ? -9.570 8.424 15.844 1.00 76.69 82 ALA A N 1
ATOM 648 C CA . ALA A 1 82 ? -8.607 8.638 14.766 1.00 76.69 82 ALA A CA 1
ATOM 649 C C . ALA A 1 82 ? -9.225 8.303 13.399 1.00 76.69 82 ALA A C 1
ATOM 651 O O . ALA A 1 82 ? -10.224 7.586 13.318 1.00 76.69 82 ALA A O 1
ATOM 652 N N . VAL A 1 83 ? -8.616 8.816 12.328 1.00 79.44 83 VAL A N 1
ATOM 653 C CA . VAL A 1 83 ? -9.011 8.557 10.936 1.00 79.44 83 VAL A CA 1
ATOM 654 C C . VAL A 1 83 ? -7.797 8.045 10.168 1.00 79.44 83 VAL A C 1
ATOM 656 O O . VAL A 1 83 ? -6.726 8.639 10.257 1.00 79.44 83 VAL A O 1
ATOM 659 N N . VAL A 1 84 ? -7.975 6.959 9.412 1.00 77.94 84 VAL A N 1
ATOM 660 C CA . VAL A 1 84 ? -6.973 6.407 8.487 1.00 77.94 84 VAL A CA 1
ATOM 661 C C . VAL A 1 84 ? -7.425 6.700 7.057 1.00 77.94 84 VAL A C 1
ATOM 663 O O . VAL A 1 84 ? -8.572 6.428 6.701 1.00 77.94 84 VAL A O 1
ATOM 666 N N . GLY A 1 85 ? -6.533 7.267 6.243 1.00 73.25 85 GLY A N 1
ATOM 667 C CA . GLY A 1 85 ? -6.816 7.693 4.870 1.00 73.25 85 GLY A CA 1
ATOM 668 C C . GLY A 1 85 ? -7.036 9.209 4.724 1.00 73.25 85 GLY A C 1
ATOM 669 O O . GLY A 1 85 ? -6.771 9.987 5.634 1.00 73.25 85 GLY A O 1
ATOM 670 N N . ALA A 1 86 ? -7.515 9.698 3.580 1.00 69.81 86 ALA A N 1
ATOM 671 C CA . ALA A 1 86 ? -7.882 8.949 2.376 1.00 69.81 86 ALA A CA 1
ATOM 672 C C . ALA A 1 86 ? -6.654 8.459 1.577 1.00 69.81 86 ALA A C 1
ATOM 674 O O . ALA A 1 86 ? -5.512 8.746 1.922 1.00 69.81 86 ALA A O 1
ATOM 675 N N . SER A 1 87 ? -6.888 7.705 0.500 1.00 64.31 87 SER A N 1
ATOM 676 C CA . SER A 1 87 ? -5.808 7.271 -0.403 1.00 64.31 87 SER A CA 1
ATOM 677 C C . SER A 1 87 ? -5.407 8.335 -1.428 1.00 64.31 87 SER A C 1
ATOM 679 O O . SER A 1 87 ? -4.260 8.375 -1.853 1.00 64.31 87 SER A O 1
ATOM 681 N N . ASN A 1 88 ? -6.332 9.198 -1.852 1.00 63.47 88 ASN A N 1
ATOM 682 C CA . ASN A 1 88 ? -6.017 10.259 -2.803 1.00 63.47 88 ASN A CA 1
ATOM 683 C C . ASN A 1 88 ? -5.498 11.489 -2.051 1.00 63.47 88 ASN A C 1
ATOM 685 O O . ASN A 1 88 ? -6.214 12.004 -1.197 1.00 63.47 88 ASN A O 1
ATOM 689 N N . SER A 1 89 ? -4.318 11.998 -2.416 1.00 62.75 89 SER A N 1
ATOM 690 C CA . SER A 1 89 ? -3.659 13.134 -1.750 1.00 62.75 89 SER A CA 1
ATOM 691 C C . SER A 1 89 ? -4.538 14.384 -1.615 1.00 62.75 89 SER A C 1
ATOM 693 O O . SER A 1 89 ? -4.542 15.027 -0.564 1.00 62.75 89 SER A O 1
ATOM 695 N N . VAL A 1 90 ? -5.346 14.707 -2.632 1.00 54.94 90 VAL A N 1
ATOM 696 C CA . VAL A 1 90 ? -6.286 15.842 -2.597 1.00 54.94 90 VAL A CA 1
ATOM 697 C C . VAL A 1 90 ? -7.364 15.604 -1.548 1.00 54.94 90 VAL A C 1
ATOM 699 O O . VAL A 1 90 ? -7.704 16.497 -0.771 1.00 54.94 90 VAL A O 1
ATOM 702 N N . VAL A 1 91 ? -7.885 14.381 -1.493 1.00 58.28 91 VAL A N 1
ATOM 703 C CA . VAL A 1 91 ? -8.921 14.021 -0.529 1.00 58.28 91 VAL A CA 1
ATOM 704 C C . VAL A 1 91 ? -8.355 13.941 0.883 1.00 58.28 91 VAL A C 1
ATOM 706 O O . VAL A 1 91 ? -8.991 14.425 1.815 1.00 58.28 91 VAL A O 1
ATOM 709 N N . SER A 1 92 ? -7.142 13.418 1.045 1.00 65.25 92 SER A N 1
ATOM 710 C CA . SER A 1 92 ? -6.424 13.404 2.319 1.00 65.25 92 SER A CA 1
ATOM 711 C C . SER A 1 92 ? -6.182 14.817 2.825 1.00 65.25 92 SER A C 1
ATOM 713 O O . SER A 1 92 ? -6.381 15.064 4.007 1.00 65.25 92 SER A O 1
ATOM 715 N N . ALA A 1 93 ? -5.871 15.775 1.946 1.00 58.09 93 ALA A N 1
ATOM 716 C CA . ALA A 1 93 ? -5.786 17.182 2.324 1.00 58.09 93 ALA A CA 1
ATOM 717 C C . ALA A 1 93 ? -7.132 17.750 2.791 1.00 58.09 93 ALA A C 1
ATOM 719 O O . ALA A 1 93 ? -7.177 18.474 3.786 1.00 58.09 93 ALA A O 1
ATOM 720 N N . SER A 1 94 ? -8.238 17.415 2.124 1.00 51.38 94 SER A N 1
ATOM 721 C CA . SER A 1 94 ? -9.575 17.827 2.572 1.00 51.38 94 SER A CA 1
ATOM 722 C C . SER A 1 94 ? -9.943 17.221 3.931 1.00 51.38 94 SER A C 1
ATOM 724 O O . SER A 1 94 ? -10.389 17.951 4.816 1.00 51.38 94 SER A O 1
ATOM 726 N N . VAL A 1 95 ? -9.694 15.924 4.136 1.00 57.56 95 VAL A N 1
ATOM 727 C CA . VAL A 1 95 ? -9.915 15.232 5.419 1.00 57.56 95 VAL A CA 1
ATOM 728 C C . VAL A 1 95 ? -9.021 15.826 6.513 1.00 57.56 95 VAL A C 1
ATOM 730 O O . VAL A 1 95 ? -9.515 16.187 7.580 1.00 57.56 95 VAL A O 1
ATOM 733 N N . ALA A 1 96 ? -7.733 16.029 6.240 1.00 60.84 96 ALA A N 1
ATOM 734 C CA . ALA A 1 96 ? -6.792 16.628 7.181 1.00 60.84 96 ALA A CA 1
ATOM 735 C C . ALA A 1 96 ? -7.196 18.056 7.576 1.00 60.84 96 ALA A C 1
ATOM 737 O O . ALA A 1 96 ? -7.109 18.402 8.751 1.00 60.84 96 ALA A O 1
ATOM 738 N N . ASN A 1 97 ? -7.715 18.867 6.646 1.00 56.47 97 ASN A N 1
ATOM 739 C CA . ASN A 1 97 ? -8.220 20.210 6.951 1.00 56.47 97 ASN A CA 1
ATOM 740 C C . ASN A 1 97 ? -9.453 20.178 7.866 1.00 56.47 97 ASN A C 1
ATOM 742 O O . ASN A 1 97 ? -9.507 20.933 8.837 1.00 56.47 97 ASN A O 1
ATOM 746 N N . ILE A 1 98 ? -10.412 19.284 7.602 1.00 56.66 98 ILE A N 1
ATOM 747 C CA . ILE A 1 98 ? -11.617 19.106 8.436 1.00 56.66 98 ILE A CA 1
ATOM 748 C C . ILE A 1 98 ? -11.225 18.716 9.856 1.00 56.66 98 ILE A C 1
ATOM 750 O O . ILE A 1 98 ? -11.725 19.268 10.837 1.00 56.66 98 ILE A O 1
ATOM 754 N N . PHE A 1 99 ? -10.285 17.785 9.960 1.00 55.81 99 PHE A N 1
ATOM 755 C CA . PHE A 1 99 ? -9.818 17.305 11.241 1.00 55.81 99 PHE A CA 1
ATOM 756 C C . PHE A 1 99 ? -8.728 18.167 11.859 1.00 55.81 99 PHE A C 1
ATOM 758 O O . PHE A 1 99 ? -8.381 17.917 13.004 1.00 55.81 99 PHE A O 1
ATOM 765 N N . ARG A 1 100 ? -8.208 19.194 11.178 1.00 56.94 100 ARG A N 1
ATOM 766 C CA . ARG A 1 100 ? -7.017 19.959 11.595 1.00 56.94 100 ARG A CA 1
ATOM 767 C C . ARG A 1 100 ? -5.820 19.044 11.926 1.00 56.94 100 ARG A C 1
ATOM 769 O O . ARG A 1 100 ? -5.124 19.265 12.916 1.00 56.94 100 ARG A O 1
ATOM 776 N N . LEU A 1 101 ? -5.622 17.983 11.142 1.00 52.81 101 LEU A N 1
ATOM 777 C CA . LEU A 1 101 ? -4.612 16.935 11.344 1.00 52.81 101 LEU A CA 1
ATOM 778 C C . LEU A 1 101 ? -3.466 17.067 10.334 1.00 52.81 101 LEU A C 1
ATOM 780 O O . LEU A 1 101 ? -3.271 16.181 9.519 1.00 52.81 101 LEU A O 1
ATOM 784 N N . PHE A 1 102 ? -2.676 18.139 10.428 1.00 45.97 102 PHE A N 1
ATOM 785 C CA . PHE A 1 102 ? -1.509 18.416 9.564 1.00 45.97 102 PHE A CA 1
ATOM 786 C C . PHE A 1 102 ? -1.806 18.990 8.179 1.00 45.97 102 PHE A C 1
ATOM 788 O O . PHE A 1 102 ? -2.910 18.903 7.649 1.00 45.97 102 PHE A O 1
ATOM 795 N N . GLN A 1 103 ? -0.776 19.621 7.606 1.00 36.81 103 GLN A N 1
ATOM 796 C CA . GLN A 1 103 ? -0.757 20.045 6.212 1.00 36.81 103 GLN A CA 1
ATOM 797 C C . GLN A 1 103 ? -0.399 18.835 5.348 1.00 36.81 103 GLN A C 1
ATOM 799 O O . GLN A 1 103 ? 0.754 18.419 5.310 1.00 36.81 103 GLN A O 1
ATOM 804 N N . ALA A 1 104 ? -1.380 18.261 4.657 1.00 41.62 104 ALA A N 1
ATOM 805 C CA . ALA A 1 104 ? -1.091 17.309 3.591 1.00 41.62 104 ALA A CA 1
ATOM 806 C C . ALA A 1 104 ? -0.493 18.050 2.383 1.00 41.62 104 ALA A C 1
ATOM 808 O O . ALA A 1 104 ? -0.945 19.151 2.040 1.00 41.62 104 ALA A O 1
ATOM 809 N N . SER A 1 105 ? 0.494 17.444 1.718 1.00 37.19 105 SER A N 1
ATOM 810 C CA . SER A 1 105 ? 1.036 17.977 0.470 1.00 37.19 105 SER A CA 1
ATOM 811 C C . SER A 1 105 ? -0.057 17.978 -0.605 1.00 37.19 105 SER A C 1
ATOM 813 O O . SER A 1 105 ? -0.658 16.956 -0.940 1.00 37.19 105 SER A O 1
ATOM 815 N N . LYS A 1 106 ? -0.372 19.166 -1.126 1.00 39.41 106 LYS A N 1
ATOM 816 C CA . LYS A 1 106 ? -1.297 19.335 -2.250 1.00 39.41 106 LYS A CA 1
ATOM 817 C C . LYS A 1 106 ? -0.515 19.192 -3.556 1.00 39.41 106 LYS A C 1
ATOM 819 O O . LYS A 1 106 ? 0.481 19.885 -3.736 1.00 39.41 106 LYS A O 1
ATOM 824 N N . GLY A 1 107 ? -0.986 18.351 -4.475 1.00 47.41 107 GLY A N 1
ATOM 825 C CA . GLY A 1 107 ? -0.512 18.339 -5.863 1.00 47.41 107 GLY A CA 1
ATOM 826 C C . GLY A 1 107 ? -0.497 16.964 -6.528 1.00 47.41 107 GLY A C 1
ATOM 827 O O . GLY A 1 107 ? -0.751 15.937 -5.892 1.00 47.41 107 GLY A O 1
ATOM 828 N N . GLU A 1 108 ? -0.232 16.963 -7.834 1.00 57.94 108 GLU A N 1
ATOM 829 C CA . GLU A 1 108 ? -0.088 15.750 -8.637 1.00 57.94 108 GLU A CA 1
ATOM 830 C C . GLU A 1 108 ? 1.300 15.144 -8.411 1.00 57.94 108 GLU A C 1
ATOM 832 O O . GLU A 1 108 ? 2.319 15.765 -8.706 1.00 57.94 108 GLU A O 1
ATOM 837 N N . TYR A 1 109 ? 1.333 13.933 -7.845 1.00 61.41 109 TYR A N 1
ATOM 838 C CA . TYR A 1 109 ? 2.556 13.266 -7.384 1.00 61.41 109 TYR A CA 1
ATOM 839 C C . TYR A 1 109 ? 3.648 13.195 -8.462 1.00 61.41 109 TYR A C 1
ATOM 841 O O . TYR A 1 109 ? 4.795 13.533 -8.185 1.00 61.41 109 TYR A O 1
ATOM 849 N N . GLY A 1 110 ? 3.286 12.821 -9.695 1.00 63.31 110 GLY A N 1
ATOM 850 C CA . GLY A 1 110 ? 4.238 12.673 -10.800 1.00 63.31 110 GLY A CA 1
ATOM 851 C C . GLY A 1 110 ? 4.881 13.992 -11.234 1.00 63.31 110 GLY A C 1
ATOM 852 O O . GLY A 1 110 ? 6.102 14.070 -11.344 1.00 63.31 110 GLY A O 1
ATOM 853 N N . GLU A 1 111 ? 4.088 15.048 -11.429 1.00 69.56 111 GLU A N 1
ATOM 854 C CA . GLU A 1 111 ? 4.609 16.360 -11.839 1.00 69.56 111 GLU A CA 1
ATOM 855 C C . GLU A 1 111 ? 5.470 16.992 -10.743 1.00 69.56 111 GLU A C 1
ATOM 857 O O . GLU A 1 111 ? 6.571 17.474 -11.016 1.00 69.56 111 GLU A O 1
ATOM 862 N N . ASN A 1 112 ? 5.017 16.906 -9.488 1.00 71.94 112 ASN A N 1
ATOM 863 C CA . ASN A 1 112 ? 5.783 17.378 -8.339 1.00 71.94 112 ASN A CA 1
ATOM 864 C C . ASN A 1 112 ? 7.116 16.632 -8.206 1.00 71.94 112 ASN A C 1
ATOM 866 O O . ASN A 1 112 ? 8.142 17.263 -7.966 1.00 71.94 112 ASN A O 1
ATOM 870 N N . ALA A 1 113 ? 7.128 15.308 -8.389 1.00 75.25 113 ALA A N 1
ATOM 871 C CA . ALA A 1 113 ? 8.348 14.513 -8.297 1.00 75.25 113 ALA A CA 1
ATOM 872 C C . ALA A 1 113 ? 9.357 14.870 -9.400 1.00 75.25 113 ALA A C 1
ATOM 874 O O . ALA A 1 113 ? 10.544 15.037 -9.118 1.00 75.25 113 ALA A O 1
ATOM 875 N N . VAL A 1 114 ? 8.889 15.067 -10.639 1.00 81.19 114 VAL A N 1
ATOM 876 C CA . VAL A 1 114 ? 9.736 15.533 -11.748 1.00 81.19 114 VAL A CA 1
ATOM 877 C C . VAL A 1 114 ? 10.304 16.921 -11.457 1.00 81.19 114 VAL A C 1
ATOM 879 O O . VAL A 1 114 ? 11.484 17.163 -11.712 1.00 81.19 114 VAL A O 1
ATOM 882 N N . GLN A 1 115 ? 9.490 17.830 -10.920 1.00 80.06 115 GLN A N 1
ATOM 883 C CA . GLN A 1 115 ? 9.935 19.181 -10.596 1.00 80.06 115 GLN A CA 1
ATOM 884 C C . GLN A 1 115 ? 10.986 19.175 -9.477 1.00 80.06 115 GLN A C 1
ATOM 886 O O . GLN A 1 115 ? 12.059 19.746 -9.657 1.00 80.06 115 GLN A O 1
ATOM 891 N N . ILE A 1 116 ? 10.745 18.433 -8.392 1.00 82.00 116 ILE A N 1
ATOM 892 C CA . ILE A 1 116 ? 11.707 18.253 -7.294 1.00 82.00 116 ILE A CA 1
ATOM 893 C C . ILE A 1 116 ? 13.015 17.642 -7.807 1.00 82.00 116 ILE A C 1
ATOM 895 O O . ILE A 1 116 ? 14.092 18.088 -7.423 1.00 82.00 116 ILE A O 1
ATOM 899 N N . LEU A 1 117 ? 12.947 16.648 -8.699 1.00 82.94 117 LEU A N 1
ATOM 900 C CA . LEU A 1 117 ? 14.139 16.039 -9.285 1.00 82.94 117 LEU A CA 1
ATOM 901 C C . LEU A 1 117 ? 14.947 17.053 -10.110 1.00 82.94 117 LEU A C 1
ATOM 903 O O . LEU A 1 117 ? 16.173 17.083 -10.013 1.00 82.94 117 LEU A O 1
ATOM 907 N N . LYS A 1 118 ? 14.279 17.899 -10.903 1.00 81.94 118 LYS A N 1
ATOM 908 C CA . LYS A 1 118 ? 14.943 18.972 -11.660 1.00 81.94 118 LYS A CA 1
ATOM 909 C C . LYS A 1 118 ? 15.610 19.983 -10.737 1.00 81.94 118 LYS A C 1
ATOM 911 O O . LYS A 1 118 ? 16.756 20.357 -10.983 1.00 81.94 118 LYS A O 1
ATOM 916 N N . ASP A 1 119 ? 14.904 20.412 -9.696 1.00 83.06 119 ASP A N 1
ATOM 917 C CA . ASP A 1 119 ? 15.425 21.372 -8.727 1.00 83.06 119 ASP A CA 1
ATOM 918 C C . ASP A 1 119 ? 16.630 20.785 -7.982 1.00 83.06 119 ASP A C 1
ATOM 920 O O . ASP A 1 119 ? 17.668 21.437 -7.912 1.00 83.06 119 ASP A O 1
ATOM 924 N N . LEU A 1 120 ? 16.568 19.512 -7.574 1.00 81.38 120 LEU A N 1
ATOM 925 C CA . LEU A 1 120 ? 17.690 18.809 -6.953 1.00 81.38 120 LEU A CA 1
ATOM 926 C C . LEU A 1 120 ? 18.916 18.758 -7.873 1.00 81.38 120 LEU A C 1
ATOM 928 O O . LEU A 1 120 ? 20.014 19.095 -7.433 1.00 81.38 120 LEU A O 1
ATOM 932 N N . VAL A 1 121 ? 18.748 18.369 -9.143 1.00 80.88 121 VAL A N 1
ATOM 933 C CA . VAL A 1 121 ? 19.850 18.322 -10.124 1.00 80.88 121 VAL A CA 1
ATOM 934 C C . VAL A 1 121 ? 20.469 19.708 -10.327 1.00 80.88 121 VAL A C 1
ATOM 936 O O . VAL A 1 121 ? 21.690 19.821 -10.435 1.00 80.88 121 VAL A O 1
ATOM 939 N N . ARG A 1 122 ? 19.648 20.766 -10.330 1.00 78.69 122 ARG A N 1
ATOM 940 C CA . ARG A 1 122 ? 20.107 22.153 -10.473 1.00 78.69 122 ARG A CA 1
ATOM 941 C C . ARG A 1 122 ? 20.844 22.663 -9.231 1.00 78.69 122 ARG A C 1
ATOM 943 O O . ARG A 1 122 ? 21.852 23.344 -9.371 1.00 78.69 122 ARG A O 1
ATOM 950 N N . GLU A 1 123 ? 20.337 22.374 -8.035 1.00 73.88 123 GLU A N 1
ATOM 951 C CA . GLU A 1 123 ? 20.827 22.938 -6.768 1.00 73.88 123 GLU A CA 1
ATOM 952 C C . GLU A 1 123 ? 22.077 22.243 -6.225 1.00 73.88 123 GLU A C 1
ATOM 954 O O . GLU A 1 123 ? 22.902 22.876 -5.574 1.00 73.88 123 GLU A O 1
ATOM 959 N N . THR A 1 124 ? 22.242 20.947 -6.490 1.00 63.50 124 THR A N 1
ATOM 960 C CA . THR A 1 124 ? 23.345 20.144 -5.925 1.00 63.50 124 THR A CA 1
ATOM 961 C C . THR A 1 124 ? 24.625 20.156 -6.763 1.00 63.50 124 THR A C 1
ATOM 963 O O . THR A 1 124 ? 25.552 19.401 -6.472 1.00 63.50 124 THR A O 1
ATOM 966 N N . SER A 1 125 ? 24.702 20.991 -7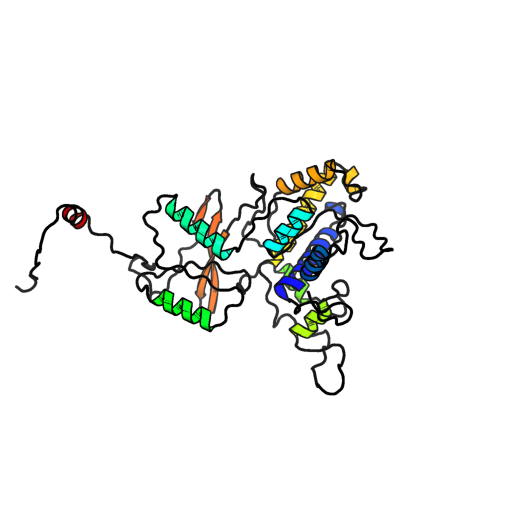.806 1.00 54.34 125 SER A N 1
ATOM 967 C CA . SER A 1 125 ? 25.830 21.025 -8.750 1.00 54.34 125 SER A CA 1
ATOM 968 C C . SER A 1 125 ? 26.194 19.639 -9.300 1.00 54.34 125 SER A C 1
ATOM 970 O O . SER A 1 125 ? 27.360 19.352 -9.583 1.00 54.34 125 SER A O 1
ATOM 972 N N . HIS A 1 126 ? 25.206 18.755 -9.487 1.00 61.34 126 HIS A N 1
ATOM 973 C CA . HIS A 1 126 ? 25.374 17.539 -10.279 1.00 61.34 126 HIS A CA 1
ATOM 974 C C . HIS A 1 126 ? 25.439 17.912 -11.770 1.00 61.34 126 HIS A C 1
ATOM 976 O O . HIS A 1 126 ? 24.607 17.491 -12.569 1.00 61.34 126 HIS A O 1
ATOM 982 N N . GLU A 1 127 ? 26.474 18.668 -12.160 1.00 54.78 127 GLU A N 1
ATOM 983 C CA . GLU A 1 127 ? 26.765 19.116 -13.536 1.00 54.78 127 GLU A CA 1
ATOM 984 C C . GLU A 1 127 ? 26.884 17.954 -14.547 1.00 54.78 127 GLU A C 1
ATOM 986 O O . GLU A 1 127 ? 27.000 18.170 -15.750 1.00 54.78 127 GLU A O 1
ATOM 991 N N . GLY A 1 128 ? 26.861 16.704 -14.073 1.00 69.00 128 GLY A N 1
ATOM 992 C CA . GLY A 1 128 ? 26.911 15.496 -14.890 1.00 69.00 128 GLY A CA 1
ATOM 993 C C . GLY A 1 128 ? 25.559 14.906 -15.306 1.00 69.00 128 GLY A C 1
ATOM 994 O O . GLY A 1 128 ? 25.576 13.927 -16.051 1.00 69.00 128 GLY A O 1
ATOM 995 N N . ILE A 1 129 ? 24.414 15.427 -14.841 1.00 82.56 129 ILE A N 1
ATOM 996 C CA . ILE A 1 129 ? 23.085 14.880 -15.176 1.00 82.56 129 ILE A CA 1
ATOM 997 C C . ILE A 1 129 ? 22.290 15.885 -16.017 1.00 82.56 129 ILE A C 1
ATOM 999 O O . ILE A 1 129 ? 21.999 16.991 -15.572 1.00 82.56 129 ILE A O 1
ATOM 1003 N N . CYS A 1 130 ? 21.878 15.466 -17.217 1.00 83.81 130 CYS A N 1
ATOM 1004 C CA . CYS A 1 130 ? 21.061 16.261 -18.136 1.00 83.81 130 CYS A CA 1
ATOM 1005 C C . CYS A 1 130 ? 19.749 15.538 -18.464 1.00 83.81 130 CYS A C 1
ATOM 1007 O O . CYS A 1 130 ? 19.737 14.322 -18.656 1.00 83.81 130 CYS A O 1
ATOM 1009 N N . PHE A 1 131 ? 18.656 16.290 -18.607 1.00 85.44 131 PHE A N 1
ATOM 1010 C CA . PHE A 1 131 ? 17.372 15.758 -19.069 1.00 85.44 131 PHE A CA 1
ATOM 1011 C C . PHE A 1 131 ? 17.269 15.908 -20.589 1.00 85.44 131 PHE A C 1
ATOM 1013 O O . PHE A 1 131 ? 17.278 17.028 -21.092 1.00 85.44 131 PHE A O 1
ATOM 1020 N N . ALA A 1 132 ? 17.167 14.793 -21.319 1.00 87.56 132 ALA A N 1
ATOM 1021 C CA . ALA A 1 132 ? 17.016 14.815 -22.778 1.00 87.56 132 ALA A CA 1
ATOM 1022 C C . ALA A 1 132 ? 15.606 15.257 -23.207 1.00 87.56 132 ALA A C 1
ATOM 1024 O O . ALA A 1 132 ? 15.445 16.069 -24.111 1.00 87.56 132 ALA A O 1
ATOM 1025 N N . THR A 1 133 ? 14.580 14.738 -22.534 1.00 88.44 133 THR A N 1
ATOM 1026 C CA . THR A 1 133 ? 13.183 15.148 -22.706 1.00 88.44 133 THR A CA 1
ATOM 1027 C C . THR A 1 133 ? 12.389 14.833 -21.438 1.00 88.44 133 THR A C 1
ATOM 1029 O O . THR A 1 133 ? 12.826 14.030 -20.610 1.00 88.44 133 THR A O 1
ATOM 1032 N N . VAL A 1 134 ? 11.239 15.485 -21.268 1.00 86.31 134 VAL A N 1
ATOM 1033 C CA . VAL A 1 134 ? 10.318 15.282 -20.146 1.00 86.31 134 VAL A CA 1
ATOM 1034 C C . VAL A 1 134 ? 8.905 15.187 -20.698 1.00 86.31 134 VAL A C 1
ATOM 1036 O O . VAL A 1 134 ? 8.443 16.095 -21.381 1.00 86.31 134 VAL A O 1
ATOM 1039 N N . GLU A 1 135 ? 8.225 14.093 -20.376 1.00 86.19 135 GLU A N 1
ATOM 1040 C CA . GLU A 1 135 ? 6.886 13.773 -20.864 1.00 86.19 135 GLU A CA 1
ATOM 1041 C C . GLU A 1 135 ? 5.949 13.559 -19.674 1.00 86.19 135 GLU A C 1
ATOM 1043 O O . GLU A 1 135 ? 6.346 12.972 -18.665 1.00 86.19 135 GLU A O 1
ATOM 1048 N N . VAL A 1 136 ? 4.705 14.019 -19.797 1.00 82.50 136 VAL A N 1
ATOM 1049 C CA . VAL A 1 136 ? 3.656 13.835 -18.786 1.00 82.50 136 VAL A CA 1
ATOM 1050 C C . VAL A 1 136 ? 2.493 13.094 -19.433 1.00 82.50 136 VAL A C 1
ATOM 1052 O O . VAL A 1 136 ? 2.036 13.462 -20.516 1.00 82.50 136 VAL A O 1
ATOM 1055 N N . LEU A 1 137 ? 2.026 12.032 -18.778 1.00 78.88 137 LEU A N 1
ATOM 1056 C CA . LEU A 1 137 ? 0.878 11.249 -19.224 1.00 78.88 137 LEU A CA 1
ATOM 1057 C C . LEU A 1 137 ? -0.369 11.616 -18.410 1.00 78.88 137 LEU A C 1
ATOM 1059 O O . LEU A 1 137 ? -0.280 11.730 -17.186 1.00 78.88 137 LEU A O 1
ATOM 1063 N N . PRO A 1 138 ? -1.545 11.746 -19.050 1.00 74.31 138 PRO A N 1
ATOM 1064 C CA . PRO A 1 138 ? -2.790 11.945 -18.322 1.00 74.31 138 PRO A CA 1
ATOM 1065 C C . PRO A 1 138 ? -3.154 10.689 -17.515 1.00 74.31 138 PRO A C 1
ATOM 1067 O O . PRO A 1 138 ? -2.847 9.567 -17.915 1.00 74.31 138 PRO A O 1
ATOM 1070 N N . ARG A 1 139 ? -3.881 10.859 -16.401 1.00 65.25 139 ARG A N 1
ATOM 1071 C CA . ARG A 1 139 ? -4.279 9.740 -15.514 1.00 65.25 139 ARG A CA 1
ATOM 1072 C C . ARG A 1 139 ? -5.057 8.628 -16.226 1.00 65.25 139 ARG A C 1
ATOM 1074 O O . ARG A 1 139 ? -4.897 7.466 -15.882 1.00 65.25 139 ARG A O 1
ATOM 1081 N N . ASN A 1 140 ? -5.860 8.989 -17.226 1.00 67.31 140 ASN A N 1
ATOM 1082 C CA . ASN A 1 140 ? -6.641 8.058 -18.045 1.00 67.31 140 ASN A CA 1
ATOM 1083 C C . ASN A 1 140 ? -6.062 7.972 -19.466 1.00 67.31 140 ASN A C 1
ATOM 1085 O O . ASN A 1 140 ? -6.790 8.091 -20.451 1.00 67.31 140 ASN A O 1
ATOM 1089 N N . ALA A 1 141 ? -4.737 7.857 -19.576 1.00 75.12 141 ALA A N 1
ATOM 1090 C CA . ALA A 1 141 ? -4.059 7.722 -20.858 1.00 75.12 141 ALA A CA 1
ATOM 1091 C C . ALA A 1 141 ? -4.534 6.468 -21.608 1.00 75.12 141 ALA A C 1
ATOM 1093 O O . ALA A 1 141 ? -4.457 5.355 -21.095 1.00 75.12 141 ALA A O 1
ATOM 1094 N N . ALA A 1 142 ? -4.999 6.662 -22.842 1.00 80.25 142 ALA A N 1
ATOM 1095 C CA . ALA A 1 142 ? -5.196 5.580 -23.807 1.00 80.25 142 ALA A CA 1
ATOM 1096 C C . ALA A 1 142 ? -3.860 5.159 -24.443 1.00 80.25 142 ALA A C 1
ATOM 1098 O O . ALA A 1 142 ? -2.932 5.969 -24.487 1.00 80.25 142 ALA A O 1
ATOM 1099 N N . ASP A 1 143 ? -3.801 3.955 -25.018 1.00 85.44 143 ASP A N 1
ATOM 1100 C CA . ASP A 1 143 ? -2.606 3.367 -25.657 1.00 85.44 143 ASP A CA 1
ATOM 1101 C C . ASP A 1 143 ? -1.897 4.327 -26.627 1.00 85.44 143 ASP A C 1
ATOM 1103 O O . ASP A 1 143 ? -0.680 4.482 -26.588 1.00 85.44 143 ASP A O 1
ATOM 1107 N N . GLN A 1 144 ? -2.668 5.101 -27.395 1.00 88.25 144 GLN A N 1
ATOM 1108 C CA . GLN A 1 144 ? -2.146 6.106 -28.328 1.00 88.25 144 GLN A CA 1
ATOM 1109 C C . GLN A 1 144 ? -1.257 7.173 -27.662 1.00 88.25 144 GLN A C 1
ATOM 1111 O O . GLN A 1 144 ? -0.316 7.675 -28.279 1.00 88.25 144 GLN A O 1
ATOM 1116 N N . HIS A 1 145 ? -1.533 7.537 -26.406 1.00 87.06 145 HIS A N 1
ATOM 1117 C CA . HIS A 1 145 ? -0.703 8.485 -25.659 1.00 87.06 145 HIS A CA 1
ATOM 1118 C C . HIS A 1 145 ? 0.644 7.861 -25.291 1.00 87.06 145 HIS A C 1
ATOM 1120 O O . HIS A 1 145 ? 1.672 8.531 -25.395 1.00 87.06 145 HIS A O 1
ATOM 1126 N N . TYR A 1 146 ? 0.642 6.584 -24.896 1.00 87.44 146 TYR A N 1
ATOM 1127 C CA . TYR A 1 146 ? 1.861 5.842 -24.585 1.00 87.44 146 TYR A CA 1
ATOM 1128 C C . TYR A 1 146 ? 2.741 5.701 -25.828 1.00 87.44 146 TYR A C 1
ATOM 1130 O O . TYR A 1 146 ? 3.916 6.058 -25.773 1.00 87.44 146 TYR A O 1
ATOM 1138 N N . ASP A 1 147 ? 2.166 5.298 -26.964 1.00 91.44 147 ASP A N 1
ATOM 1139 C CA . ASP A 1 147 ? 2.892 5.180 -28.235 1.00 91.44 147 ASP A CA 1
ATOM 1140 C C . ASP A 1 147 ? 3.537 6.508 -28.650 1.00 91.44 147 ASP A C 1
ATOM 1142 O O . ASP A 1 147 ? 4.697 6.558 -29.073 1.00 91.44 147 ASP A O 1
ATOM 1146 N N . ALA A 1 148 ? 2.805 7.614 -28.485 1.00 91.00 148 ALA A N 1
ATOM 1147 C CA . ALA A 1 148 ? 3.311 8.943 -28.793 1.00 91.00 148 ALA A CA 1
ATOM 1148 C C . ALA A 1 148 ? 4.503 9.331 -27.898 1.00 91.00 148 ALA A C 1
ATOM 1150 O O . ALA A 1 148 ? 5.481 9.891 -28.400 1.00 91.00 148 ALA A O 1
ATOM 1151 N N . VAL A 1 149 ? 4.450 9.008 -26.600 1.00 90.25 149 VAL A N 1
ATOM 1152 C CA . VAL A 1 149 ? 5.568 9.212 -25.665 1.00 90.25 149 VAL A CA 1
ATOM 1153 C C . VAL A 1 149 ? 6.766 8.344 -26.052 1.00 90.25 149 VAL A C 1
ATOM 1155 O O . VAL A 1 149 ? 7.864 8.875 -26.203 1.00 90.25 149 VAL A O 1
ATOM 1158 N N . VAL A 1 150 ? 6.578 7.043 -26.305 1.00 91.75 150 VAL A N 1
ATOM 1159 C CA . VAL A 1 150 ? 7.667 6.130 -26.708 1.00 91.75 150 VAL A CA 1
ATOM 1160 C C . VAL A 1 150 ? 8.355 6.618 -27.983 1.00 91.75 150 VAL A C 1
ATOM 1162 O O . VAL A 1 150 ? 9.588 6.624 -28.062 1.00 91.75 150 VAL A O 1
ATOM 1165 N N . ARG A 1 151 ? 7.581 7.092 -28.965 1.00 91.75 151 ARG A N 1
ATOM 1166 C CA . ARG A 1 151 ? 8.122 7.666 -30.201 1.00 91.75 151 ARG A CA 1
ATOM 1167 C C . ARG A 1 151 ? 8.985 8.899 -29.932 1.00 91.75 151 ARG A C 1
ATOM 1169 O O . ARG A 1 151 ? 10.051 9.011 -30.527 1.00 91.75 151 ARG A O 1
ATOM 1176 N N . ARG A 1 152 ? 8.557 9.807 -29.046 1.00 90.12 152 ARG A N 1
ATOM 1177 C CA . ARG A 1 152 ? 9.331 11.010 -28.683 1.00 90.12 152 ARG A CA 1
ATOM 1178 C C . ARG A 1 152 ? 10.594 10.679 -27.893 1.00 90.12 152 ARG A C 1
ATOM 1180 O O . ARG A 1 152 ? 11.644 11.249 -28.174 1.00 90.12 152 ARG A O 1
ATOM 1187 N N . LEU A 1 153 ? 10.524 9.723 -26.966 1.00 90.19 153 LEU A N 1
ATOM 1188 C CA . LEU A 1 153 ? 11.699 9.237 -26.235 1.00 90.19 153 LEU A CA 1
ATOM 1189 C C . LEU A 1 153 ? 12.739 8.640 -27.193 1.00 90.19 153 LEU A C 1
ATOM 1191 O O . LEU A 1 153 ? 13.924 8.941 -27.081 1.00 90.19 153 LEU A O 1
ATOM 1195 N N . SER A 1 154 ? 12.278 7.885 -28.193 1.00 89.62 154 SER A N 1
ATOM 1196 C CA . SER A 1 154 ? 13.130 7.223 -29.190 1.00 89.62 154 SER A CA 1
ATOM 1197 C C . SER A 1 154 ? 13.867 8.187 -30.131 1.00 89.62 154 SER A C 1
ATOM 1199 O O . SER A 1 154 ? 14.803 7.767 -30.804 1.00 89.62 154 SER A O 1
ATOM 1201 N N . LEU A 1 155 ? 13.495 9.474 -30.169 1.00 90.31 155 LEU A N 1
ATOM 1202 C CA . LEU A 1 155 ? 14.249 10.503 -30.900 1.00 90.31 155 LEU A CA 1
ATOM 1203 C C . LEU A 1 155 ? 15.620 10.792 -30.267 1.00 90.31 155 LEU A C 1
ATOM 1205 O O . LEU A 1 155 ? 16.485 11.355 -30.930 1.00 90.31 155 LEU A O 1
ATOM 1209 N N . ASN A 1 156 ? 15.824 10.419 -28.999 1.00 88.31 156 ASN A N 1
ATOM 1210 C CA . ASN A 1 156 ? 17.065 10.644 -28.264 1.00 88.31 156 ASN A CA 1
ATOM 1211 C C . ASN A 1 156 ? 17.877 9.346 -28.175 1.00 88.31 156 ASN A C 1
ATOM 1213 O O . ASN A 1 156 ? 17.906 8.681 -27.142 1.00 88.31 156 ASN A O 1
ATOM 1217 N N . ASP A 1 157 ? 18.569 8.992 -29.255 1.00 85.62 157 ASP A N 1
ATOM 1218 C CA . ASP A 1 157 ? 19.353 7.757 -29.378 1.00 85.62 157 ASP A CA 1
ATOM 1219 C C . ASP A 1 157 ? 20.459 7.601 -28.315 1.00 85.62 157 ASP A C 1
ATOM 1221 O O . ASP A 1 157 ? 20.760 6.480 -27.902 1.00 85.62 157 ASP A O 1
ATOM 1225 N N . LYS A 1 158 ? 21.031 8.706 -27.827 1.00 86.75 158 LYS A N 1
ATOM 1226 C CA . LYS A 1 158 ? 22.047 8.726 -26.759 1.00 86.75 158 LYS A CA 1
ATOM 1227 C C . LYS A 1 158 ? 21.488 8.538 -25.347 1.00 86.75 158 LYS A C 1
ATOM 1229 O O . LYS A 1 158 ? 22.241 8.186 -24.439 1.00 86.75 158 LYS A O 1
ATOM 1234 N N . ALA A 1 159 ? 20.196 8.783 -25.137 1.00 88.62 159 ALA A N 1
ATOM 1235 C CA . ALA A 1 159 ? 19.557 8.608 -23.840 1.00 88.62 159 ALA A CA 1
ATOM 1236 C C . ALA A 1 159 ? 19.066 7.161 -23.709 1.00 88.62 159 ALA A C 1
ATOM 1238 O O . ALA A 1 159 ? 18.112 6.753 -24.366 1.00 88.62 159 ALA A O 1
ATOM 1239 N N . LYS A 1 160 ? 19.734 6.364 -22.869 1.00 87.56 160 LYS A N 1
ATOM 1240 C CA . LYS A 1 160 ? 19.369 4.954 -22.628 1.00 87.56 160 LYS A CA 1
ATOM 1241 C C . LYS A 1 160 ? 18.596 4.748 -21.328 1.00 87.56 160 LYS A C 1
ATOM 1243 O O . LYS A 1 160 ? 17.989 3.699 -21.141 1.00 87.56 160 LYS A O 1
ATOM 1248 N N . VAL A 1 161 ? 18.623 5.738 -20.437 1.00 88.25 161 VAL A N 1
ATOM 1249 C CA . VAL A 1 161 ? 17.920 5.714 -19.150 1.00 88.25 161 VAL A CA 1
ATOM 1250 C C . VAL A 1 161 ? 16.678 6.593 -19.236 1.00 88.25 161 VAL A C 1
ATOM 1252 O O . VAL A 1 161 ? 16.768 7.764 -19.598 1.00 88.25 161 VAL A O 1
ATOM 1255 N N . VAL A 1 162 ? 15.530 6.034 -18.856 1.00 90.12 162 VAL A N 1
ATOM 1256 C CA . VAL A 1 162 ? 14.266 6.763 -18.709 1.00 90.12 162 VAL A CA 1
ATOM 1257 C C . VAL A 1 162 ? 13.820 6.633 -17.257 1.00 90.12 162 VAL A C 1
ATOM 1259 O O . VAL A 1 162 ? 13.607 5.525 -16.771 1.00 90.12 162 VAL A O 1
ATOM 1262 N N . VAL A 1 163 ? 13.697 7.762 -16.557 1.00 88.69 163 VAL A N 1
ATOM 1263 C CA . VAL A 1 163 ? 13.157 7.808 -15.191 1.00 88.69 163 VAL A CA 1
ATOM 1264 C C . VAL A 1 163 ? 11.656 8.030 -15.287 1.00 88.69 163 VAL A C 1
ATOM 1266 O O . VAL A 1 163 ? 11.217 9.027 -15.859 1.00 88.69 163 VAL A O 1
ATOM 1269 N N . VAL A 1 164 ? 10.870 7.102 -14.744 1.00 84.25 164 VAL A N 1
ATOM 1270 C CA . VAL A 1 164 ? 9.407 7.146 -14.824 1.00 84.25 164 VAL A CA 1
ATOM 1271 C C . VAL A 1 164 ? 8.822 7.199 -13.420 1.00 84.25 164 VAL A C 1
ATOM 1273 O O . VAL A 1 164 ? 9.051 6.302 -12.613 1.00 84.25 164 VAL A O 1
ATOM 1276 N N . PHE A 1 165 ? 8.032 8.235 -13.145 1.00 79.31 165 PHE A N 1
ATOM 1277 C CA . PHE A 1 165 ? 7.209 8.321 -11.942 1.00 79.31 165 PHE A CA 1
ATOM 1278 C C . PHE A 1 165 ? 5.823 7.766 -12.268 1.00 79.31 165 PHE A C 1
ATOM 1280 O O . PHE A 1 165 ? 5.004 8.440 -12.894 1.00 79.31 165 PHE A O 1
ATOM 1287 N N . LEU A 1 166 ? 5.591 6.506 -11.904 1.00 69.25 166 LEU A N 1
ATOM 1288 C CA . LEU A 1 166 ? 4.317 5.824 -12.124 1.00 69.25 166 LEU A CA 1
ATOM 1289 C C . LEU A 1 166 ? 3.405 5.972 -10.906 1.00 69.25 166 LEU A C 1
ATOM 1291 O O . LEU A 1 166 ? 3.871 6.060 -9.773 1.00 69.25 166 LEU A O 1
ATOM 1295 N N . ASN A 1 167 ? 2.097 5.978 -11.159 1.00 63.56 167 ASN A N 1
ATOM 1296 C CA . ASN A 1 167 ? 1.108 5.798 -10.105 1.00 63.56 167 ASN A CA 1
ATOM 1297 C C . ASN A 1 167 ? 1.014 4.307 -9.731 1.00 63.56 167 ASN A C 1
ATOM 1299 O O . ASN A 1 167 ? 1.297 3.442 -10.558 1.00 63.56 167 ASN A O 1
ATOM 1303 N N . GLU A 1 168 ? 0.580 4.031 -8.505 1.00 59.44 168 GLU A N 1
ATOM 1304 C CA . GLU A 1 168 ? 0.614 2.726 -7.814 1.00 59.44 168 GLU A CA 1
ATOM 1305 C C . GLU A 1 168 ? -0.109 1.575 -8.550 1.00 59.44 168 GLU A C 1
ATOM 1307 O O . GLU A 1 168 ? 0.147 0.404 -8.290 1.00 59.44 168 GLU A O 1
ATOM 1312 N N . ASP A 1 169 ? -0.968 1.901 -9.516 1.00 53.72 169 ASP A N 1
ATOM 1313 C CA . ASP A 1 169 ? -1.965 1.018 -10.137 1.00 53.72 169 ASP A CA 1
ATOM 1314 C C . ASP A 1 169 ? -1.407 -0.094 -11.047 1.00 53.72 169 ASP A C 1
ATOM 1316 O O . ASP A 1 169 ? -2.183 -0.754 -11.735 1.00 53.72 169 ASP A O 1
ATOM 1320 N N . LYS A 1 170 ? -0.081 -0.264 -11.149 1.00 50.81 170 LYS A N 1
ATOM 1321 C CA . LYS A 1 170 ? 0.540 -1.190 -12.121 1.00 50.81 170 LYS A CA 1
ATOM 1322 C C . LYS A 1 170 ? 1.745 -1.987 -11.607 1.00 50.81 170 LYS A C 1
ATOM 1324 O O . LYS A 1 170 ? 2.476 -2.546 -12.421 1.00 50.81 170 LYS A O 1
ATOM 1329 N N . ILE A 1 171 ? 1.975 -2.067 -10.296 1.00 53.28 171 ILE A N 1
ATOM 1330 C CA . ILE A 1 171 ? 3.049 -2.911 -9.743 1.00 53.28 171 ILE A CA 1
ATOM 1331 C C . ILE A 1 171 ? 2.427 -4.230 -9.262 1.00 53.28 171 ILE A C 1
ATOM 1333 O O . ILE A 1 171 ? 2.046 -4.354 -8.105 1.00 53.28 171 ILE A O 1
ATOM 1337 N N . SER A 1 172 ? 2.272 -5.195 -10.173 1.00 51.94 172 SER A N 1
ATOM 1338 C CA . SER A 1 172 ? 1.545 -6.457 -9.939 1.00 51.94 172 SER A CA 1
ATOM 1339 C C . SER A 1 172 ? 2.355 -7.569 -9.256 1.00 51.94 172 SER A C 1
ATOM 1341 O O . SER A 1 172 ? 1.783 -8.584 -8.869 1.00 51.94 172 SER A O 1
ATOM 1343 N N . ASP A 1 173 ? 3.675 -7.411 -9.110 1.00 54.56 173 ASP A N 1
ATOM 1344 C CA . ASP A 1 173 ? 4.574 -8.564 -8.913 1.00 54.56 173 ASP A CA 1
ATOM 1345 C C . ASP A 1 173 ? 5.387 -8.537 -7.610 1.00 54.56 173 ASP A C 1
ATOM 1347 O O . ASP A 1 173 ? 6.330 -9.317 -7.457 1.00 54.56 173 ASP A O 1
ATOM 1351 N N . ILE A 1 174 ? 5.054 -7.663 -6.660 1.00 56.94 174 ILE A N 1
ATOM 1352 C CA . ILE A 1 174 ? 5.700 -7.665 -5.342 1.00 56.94 174 ILE A CA 1
ATOM 1353 C C . ILE A 1 174 ? 4.685 -8.234 -4.344 1.00 56.94 174 ILE A C 1
ATOM 1355 O O . ILE A 1 174 ? 3.735 -7.535 -4.009 1.00 56.94 174 ILE A O 1
ATOM 1359 N N . PRO A 1 175 ? 4.810 -9.502 -3.907 1.00 53.44 175 PRO A N 1
ATOM 1360 C CA . PRO A 1 175 ? 3.976 -10.042 -2.838 1.00 53.44 175 PRO A CA 1
ATOM 1361 C C . PRO A 1 175 ? 4.420 -9.425 -1.510 1.00 53.44 175 PRO A C 1
ATOM 1363 O O . PRO A 1 175 ? 5.589 -9.556 -1.143 1.00 53.44 175 PRO A O 1
ATOM 1366 N N . ILE A 1 176 ? 3.513 -8.729 -0.817 1.00 66.75 176 ILE A N 1
ATOM 1367 C CA . ILE A 1 176 ? 3.897 -7.840 0.288 1.00 66.75 176 ILE A CA 1
ATOM 1368 C C . ILE A 1 176 ? 3.409 -8.334 1.657 1.00 66.75 176 ILE A C 1
ATOM 1370 O O . ILE A 1 176 ? 4.132 -8.199 2.638 1.00 66.75 176 ILE A O 1
ATOM 1374 N N . ASP A 1 177 ? 2.234 -8.966 1.735 1.00 74.75 177 ASP A N 1
ATOM 1375 C CA . ASP A 1 177 ? 1.685 -9.533 2.978 1.00 74.75 177 ASP A CA 1
ATOM 1376 C C . ASP A 1 177 ? 0.986 -10.881 2.711 1.00 74.75 177 ASP A C 1
ATOM 1378 O O . ASP A 1 177 ? -0.161 -10.940 2.260 1.00 74.75 177 ASP A O 1
ATOM 1382 N N . ALA A 1 178 ? 1.689 -11.984 2.984 1.00 81.38 178 ALA A N 1
ATOM 1383 C CA . ALA A 1 178 ? 1.185 -13.339 2.747 1.00 81.38 178 ALA A CA 1
ATOM 1384 C C . ALA A 1 178 ? 0.017 -13.727 3.673 1.00 81.38 178 ALA A C 1
ATOM 1386 O O . ALA A 1 178 ? -0.831 -14.544 3.299 1.00 81.38 178 ALA A O 1
ATOM 1387 N N . ASP A 1 179 ? -0.048 -13.156 4.875 1.00 87.94 179 ASP A N 1
ATOM 1388 C CA . ASP A 1 179 ? -1.103 -13.475 5.832 1.00 87.94 179 ASP A CA 1
ATOM 1389 C C . ASP A 1 179 ? -2.419 -12.814 5.419 1.00 87.94 179 ASP A C 1
ATOM 1391 O O . ASP A 1 179 ? -3.478 -13.456 5.451 1.00 87.94 179 ASP A O 1
ATOM 1395 N N . PHE A 1 180 ? -2.356 -11.564 4.949 1.00 90.38 180 PHE A N 1
ATOM 1396 C CA . PHE A 1 180 ? -3.515 -10.895 4.367 1.00 90.38 180 PHE A CA 1
ATOM 1397 C C . PHE A 1 180 ? -4.022 -11.612 3.112 1.00 90.38 180 PHE A C 1
ATOM 1399 O O . PHE A 1 180 ? -5.230 -11.791 2.956 1.00 90.38 180 PHE A O 1
ATOM 1406 N N . ASP A 1 181 ? -3.123 -12.083 2.247 1.00 89.44 181 ASP A N 1
ATOM 1407 C CA . ASP A 1 181 ? -3.467 -12.876 1.062 1.00 89.44 181 ASP A CA 1
ATOM 1408 C C . ASP A 1 181 ? -4.339 -14.086 1.409 1.00 89.44 181 ASP A C 1
ATOM 1410 O O . ASP A 1 181 ? -5.381 -14.327 0.789 1.00 89.44 181 ASP A O 1
ATOM 1414 N N . ASN A 1 182 ? -3.909 -14.850 2.414 1.00 91.00 182 ASN A N 1
ATOM 1415 C CA . ASN A 1 182 ? -4.620 -16.032 2.886 1.00 91.00 182 ASN A CA 1
ATOM 1416 C C . ASN A 1 182 ? -5.988 -15.660 3.461 1.00 91.00 182 ASN A C 1
ATOM 1418 O O . ASN A 1 182 ? -6.993 -16.304 3.149 1.00 91.00 182 ASN A O 1
ATOM 1422 N N . TYR A 1 183 ? -6.040 -14.592 4.259 1.00 93.81 183 TYR A N 1
ATOM 1423 C CA . TYR A 1 183 ? -7.288 -14.059 4.790 1.00 93.81 183 TYR A CA 1
ATOM 1424 C C . TYR A 1 183 ? -8.252 -13.653 3.669 1.00 93.81 183 TYR A C 1
ATOM 1426 O O . TYR A 1 183 ? -9.375 -14.158 3.625 1.00 93.81 183 TYR A O 1
ATOM 1434 N N . PHE A 1 184 ? -7.821 -12.813 2.729 1.00 94.12 184 PHE A N 1
ATOM 1435 C CA . PHE A 1 184 ? -8.685 -12.265 1.688 1.00 94.12 184 PHE A CA 1
ATOM 1436 C C . PHE A 1 184 ? -9.228 -13.359 0.761 1.00 94.12 184 PHE A C 1
ATOM 1438 O O . PHE A 1 184 ? -10.425 -13.393 0.475 1.00 94.12 184 PHE A O 1
ATOM 1445 N N . LYS A 1 185 ? -8.379 -14.313 0.352 1.00 92.69 185 LYS A N 1
ATOM 1446 C CA . LYS A 1 185 ? -8.786 -15.465 -0.477 1.00 92.69 185 LYS A CA 1
ATOM 1447 C C . LYS A 1 185 ? -9.785 -16.384 0.238 1.00 92.69 185 LYS A C 1
ATOM 1449 O O . LYS A 1 185 ? -10.586 -17.048 -0.423 1.00 92.69 185 LYS A O 1
ATOM 1454 N N . SER A 1 186 ? -9.770 -16.414 1.574 1.00 94.06 186 SER A N 1
ATOM 1455 C CA . SER A 1 186 ? -10.707 -17.213 2.374 1.00 94.06 186 SER A CA 1
ATOM 1456 C C . SER A 1 186 ? -12.110 -16.600 2.487 1.00 94.06 186 SER A C 1
ATOM 1458 O O . SER A 1 186 ? -13.066 -17.316 2.799 1.00 94.06 186 SER A O 1
ATOM 1460 N N . LEU A 1 187 ? -12.263 -15.297 2.216 1.00 95.25 187 LEU A N 1
ATOM 1461 C CA . LEU A 1 187 ? -13.538 -14.594 2.356 1.00 95.25 187 LEU A CA 1
ATOM 1462 C C . LEU A 1 187 ? -14.581 -15.112 1.360 1.00 95.25 187 LEU A C 1
ATOM 1464 O O . LEU A 1 187 ? -14.294 -15.361 0.188 1.00 95.25 187 LEU A O 1
ATOM 1468 N N . LYS A 1 188 ? -15.830 -15.232 1.828 1.00 94.31 188 LYS A N 1
ATOM 1469 C CA . LYS A 1 188 ? -16.984 -15.643 1.017 1.00 94.31 188 LYS A CA 1
ATOM 1470 C C . LYS A 1 188 ? -18.147 -14.654 1.179 1.00 94.31 188 LYS A C 1
ATOM 1472 O O . LYS A 1 188 ? -18.354 -14.114 2.265 1.00 94.31 188 LYS A O 1
ATOM 1477 N N . PRO A 1 189 ? -18.961 -14.435 0.132 1.00 94.56 189 PRO A N 1
ATOM 1478 C CA . PRO A 1 189 ? -19.968 -13.367 0.091 1.00 94.56 189 PRO A CA 1
ATOM 1479 C C . PRO A 1 189 ? -21.170 -13.571 1.018 1.00 94.56 189 PRO A C 1
ATOM 1481 O O . PRO A 1 189 ? -21.916 -12.627 1.283 1.00 94.56 189 PRO A O 1
ATOM 1484 N N . PHE A 1 190 ? -21.383 -14.794 1.506 1.00 93.50 190 PHE A N 1
ATOM 1485 C CA . PHE A 1 190 ? -22.452 -15.099 2.459 1.00 93.50 190 PHE A CA 1
ATOM 1486 C C . PHE A 1 190 ? -21.989 -15.067 3.918 1.00 93.50 190 PHE A C 1
ATOM 1488 O O . PHE A 1 190 ? -22.815 -14.812 4.789 1.00 93.50 190 PHE A O 1
ATOM 1495 N N . SER A 1 191 ? -20.698 -15.291 4.182 1.00 93.62 191 SER A N 1
ATOM 1496 C CA . SER A 1 191 ? -20.119 -15.211 5.528 1.00 93.62 191 SER A CA 1
ATOM 1497 C C . SER A 1 191 ? -19.611 -13.807 5.859 1.00 93.62 191 SER A C 1
ATOM 1499 O O . SER A 1 191 ? -19.748 -13.364 6.997 1.00 93.62 191 SER A O 1
ATOM 1501 N N . ASN A 1 192 ? -19.082 -13.071 4.877 1.00 93.94 192 ASN A N 1
ATOM 1502 C CA . ASN A 1 192 ? -18.619 -11.699 5.061 1.00 93.94 192 ASN A CA 1
ATOM 1503 C C . ASN A 1 192 ? -19.783 -10.696 4.981 1.00 93.94 192 ASN A C 1
ATOM 1505 O O . ASN A 1 192 ? -19.972 -10.001 3.985 1.00 93.94 192 ASN A O 1
ATOM 1509 N N . THR A 1 193 ? -20.594 -10.631 6.038 1.00 91.06 193 THR A N 1
ATOM 1510 C CA . THR A 1 193 ? -21.705 -9.668 6.138 1.00 91.06 193 THR A CA 1
ATOM 1511 C C . THR A 1 193 ? -21.282 -8.310 6.700 1.00 91.06 193 THR A C 1
ATOM 1513 O O . THR A 1 193 ? -22.079 -7.372 6.663 1.00 91.06 193 THR A O 1
ATOM 1516 N N . ARG A 1 194 ? -20.059 -8.197 7.244 1.00 90.81 194 ARG A N 1
ATOM 1517 C CA . ARG A 1 194 ? -19.507 -6.950 7.804 1.00 90.81 194 ARG A CA 1
ATOM 1518 C C . ARG A 1 194 ? -19.180 -5.944 6.703 1.00 90.81 194 ARG A C 1
ATOM 1520 O O . ARG A 1 194 ? -19.384 -4.751 6.910 1.00 90.81 194 ARG A O 1
ATOM 1527 N N . ASN A 1 195 ? -18.732 -6.418 5.538 1.00 90.88 195 ASN A N 1
ATOM 1528 C CA . ASN A 1 195 ? -18.522 -5.587 4.359 1.00 90.88 195 ASN A CA 1
ATOM 1529 C C . ASN A 1 195 ? -19.777 -5.571 3.458 1.00 90.88 195 ASN A C 1
ATOM 1531 O O . ASN A 1 195 ? -20.057 -6.551 2.761 1.00 90.88 195 ASN A O 1
ATOM 1535 N N . PRO A 1 196 ? -20.533 -4.458 3.411 1.00 88.94 196 PRO A N 1
ATOM 1536 C CA . PRO A 1 196 ? -21.768 -4.382 2.631 1.00 88.94 196 PRO A CA 1
ATOM 1537 C C . PRO A 1 196 ? -21.538 -4.395 1.111 1.00 88.94 196 PRO A C 1
ATOM 1539 O O . PRO A 1 196 ? -22.463 -4.724 0.370 1.00 88.94 196 PRO A O 1
ATOM 1542 N N . TRP A 1 197 ? -20.327 -4.076 0.645 1.00 90.31 197 TRP A N 1
ATOM 1543 C CA . TRP A 1 197 ? -19.965 -4.034 -0.775 1.00 90.31 197 TRP A CA 1
ATOM 1544 C C . TRP A 1 197 ? -19.374 -5.354 -1.287 1.00 90.31 197 TRP A C 1
ATOM 1546 O O . TRP A 1 197 ? -19.154 -5.505 -2.486 1.00 90.31 197 TRP A O 1
ATOM 1556 N N . PHE A 1 198 ? -19.140 -6.344 -0.417 1.00 93.12 198 PHE A N 1
ATOM 1557 C CA . PHE A 1 198 ? -18.440 -7.572 -0.809 1.00 93.12 198 PHE A CA 1
ATOM 1558 C C . PHE A 1 198 ? -19.224 -8.421 -1.823 1.00 93.12 198 PHE A C 1
ATOM 1560 O O . PHE A 1 198 ? -18.635 -9.054 -2.695 1.00 93.12 198 PHE A O 1
ATOM 1567 N N . LYS A 1 199 ? -20.564 -8.408 -1.761 1.00 91.81 199 LYS A N 1
ATOM 1568 C CA . LYS A 1 199 ? -21.408 -9.095 -2.757 1.00 91.81 199 LYS A CA 1
ATOM 1569 C C . LYS A 1 199 ? -21.312 -8.450 -4.136 1.00 91.81 199 LYS A C 1
ATOM 1571 O O . LYS A 1 199 ? -21.206 -9.170 -5.118 1.00 91.81 199 LYS A O 1
ATOM 1576 N N . GLU A 1 200 ? -21.320 -7.120 -4.195 1.00 89.38 200 GLU A N 1
ATOM 1577 C CA . GLU A 1 200 ? -21.145 -6.370 -5.445 1.00 89.38 200 GLU A CA 1
ATOM 1578 C C . GLU A 1 200 ? -19.754 -6.626 -6.038 1.00 89.38 200 GLU A C 1
ATOM 1580 O O . GLU A 1 200 ? -19.616 -6.833 -7.239 1.00 89.38 200 GLU A O 1
ATOM 1585 N N . PHE A 1 201 ? -18.730 -6.697 -5.184 1.00 92.25 201 PHE A N 1
ATOM 1586 C CA . PHE A 1 201 ? -17.375 -7.046 -5.605 1.00 92.25 201 PHE A CA 1
ATOM 1587 C C . PHE A 1 201 ? -17.324 -8.441 -6.210 1.00 92.25 201 PHE A C 1
ATOM 1589 O O . PHE A 1 201 ? -16.728 -8.632 -7.261 1.00 92.25 201 PHE A O 1
ATOM 1596 N N . TRP A 1 202 ? -17.976 -9.407 -5.571 1.00 92.94 202 TRP A N 1
ATOM 1597 C CA . TRP A 1 202 ? -18.015 -10.778 -6.054 1.00 92.94 202 TRP A CA 1
ATOM 1598 C C . TRP A 1 202 ? -18.698 -10.893 -7.424 1.00 92.94 202 TRP A C 1
ATOM 1600 O O . TRP A 1 202 ? -18.212 -11.601 -8.306 1.00 92.94 202 TRP A O 1
ATOM 1610 N N . GLU A 1 203 ? -19.806 -10.170 -7.617 1.00 91.38 203 GLU A N 1
ATOM 1611 C CA . GLU A 1 203 ? -20.507 -10.077 -8.902 1.00 91.38 203 GLU A CA 1
ATOM 1612 C C . GLU A 1 203 ? -19.611 -9.479 -9.996 1.00 91.38 203 GLU A C 1
ATOM 1614 O O . GLU A 1 203 ? -19.545 -10.027 -11.101 1.00 91.38 203 GLU A O 1
ATOM 1619 N N . ASP A 1 204 ? -18.880 -8.402 -9.688 1.00 89.00 204 ASP A N 1
ATOM 1620 C CA . ASP A 1 204 ? -17.954 -7.781 -10.635 1.00 89.00 204 ASP A CA 1
ATOM 1621 C C . ASP A 1 204 ? -16.731 -8.664 -10.924 1.00 89.00 204 ASP A C 1
ATOM 1623 O O . ASP A 1 204 ? -16.363 -8.831 -12.087 1.00 89.00 204 ASP A O 1
ATOM 1627 N N . GLN A 1 205 ? -16.139 -9.294 -9.911 1.00 89.88 205 GLN A N 1
ATOM 1628 C CA . GLN A 1 205 ? -14.938 -10.115 -10.062 1.00 89.88 205 GLN A CA 1
ATOM 1629 C C . GLN A 1 205 ? -15.193 -11.349 -10.932 1.00 89.88 205 GLN A C 1
ATOM 1631 O O . GLN A 1 205 ? -14.410 -11.667 -11.825 1.00 89.88 205 GLN A O 1
ATOM 1636 N N . PHE A 1 206 ? -16.314 -12.036 -10.704 1.00 91.62 206 PHE A N 1
ATOM 1637 C CA . PHE A 1 206 ? -16.648 -13.278 -11.408 1.00 91.62 206 PHE A CA 1
ATOM 1638 C C . PHE A 1 206 ? -17.621 -13.083 -12.577 1.00 91.62 206 PHE A C 1
ATOM 1640 O O . PHE A 1 206 ? -18.053 -14.072 -13.184 1.00 91.62 206 PHE A O 1
ATOM 1647 N N . LYS A 1 207 ? -17.967 -11.824 -12.891 1.00 90.69 207 LYS A N 1
ATOM 1648 C CA . LYS A 1 207 ? -18.933 -11.422 -13.929 1.00 90.69 207 LYS A CA 1
ATOM 1649 C C . LYS A 1 207 ? -20.230 -12.240 -13.837 1.00 90.69 207 LYS A C 1
ATOM 1651 O O . LYS A 1 207 ? -20.701 -12.827 -14.815 1.00 90.69 207 LYS A O 1
ATOM 1656 N N . CYS A 1 208 ? -20.789 -12.308 -12.629 1.00 90.56 208 CYS A N 1
ATOM 1657 C CA . CYS A 1 208 ? -21.995 -13.064 -12.290 1.00 90.56 208 CYS A CA 1
ATOM 1658 C C . CYS A 1 208 ? -22.986 -12.207 -11.484 1.00 90.56 208 CYS A C 1
ATOM 1660 O O . CYS A 1 208 ? -22.674 -11.084 -11.111 1.00 90.56 208 CYS A O 1
ATOM 1662 N N . VAL A 1 209 ? -24.200 -12.713 -11.239 1.00 90.25 209 VAL A N 1
ATOM 1663 C CA . VAL A 1 209 ? -25.221 -12.038 -10.416 1.00 90.25 209 VAL A CA 1
ATOM 1664 C C . VAL A 1 209 ? -25.817 -12.974 -9.360 1.00 90.25 209 VAL A C 1
ATOM 1666 O O . VAL A 1 209 ? -26.099 -14.140 -9.639 1.00 90.25 209 VAL A O 1
ATOM 1669 N N . PHE A 1 210 ? -26.062 -12.472 -8.150 1.00 87.88 210 PHE A N 1
ATOM 1670 C CA . PHE A 1 210 ? -26.787 -13.181 -7.089 1.00 87.88 210 PHE A CA 1
ATOM 1671 C C . PHE A 1 210 ? -28.305 -13.071 -7.245 1.00 87.88 210 PHE A C 1
ATOM 1673 O O . PHE A 1 210 ? -29.037 -13.973 -6.836 1.00 87.88 210 PHE A O 1
ATOM 1680 N N . LYS A 1 211 ? -28.802 -11.974 -7.831 1.00 83.19 211 LYS A N 1
ATOM 1681 C CA . LYS A 1 211 ? -30.229 -11.775 -8.121 1.00 83.19 211 LYS A CA 1
ATOM 1682 C C . LYS A 1 211 ? -30.455 -11.759 -9.629 1.00 83.19 211 LYS A C 1
ATOM 1684 O O . LYS A 1 211 ? -29.829 -10.979 -10.341 1.00 83.19 211 LYS A O 1
ATOM 1689 N N . LYS A 1 212 ? -31.392 -12.578 -10.119 1.00 66.00 212 LYS A N 1
ATOM 1690 C CA . LYS A 1 212 ? -31.838 -12.499 -11.517 1.00 66.00 212 LYS A CA 1
ATOM 1691 C C . LYS A 1 212 ? -32.518 -11.151 -11.746 1.00 66.00 212 LYS A C 1
ATOM 1693 O O . LYS A 1 212 ? -33.576 -10.889 -11.179 1.00 66.00 212 LYS A O 1
ATOM 1698 N N . THR A 1 213 ? -31.916 -10.311 -12.577 1.00 60.88 213 THR A N 1
ATOM 1699 C CA . THR A 1 213 ? -32.632 -9.223 -13.248 1.00 60.88 213 THR A CA 1
ATOM 1700 C C . THR A 1 213 ? -33.494 -9.844 -14.352 1.00 60.88 213 THR A C 1
ATOM 1702 O O . THR A 1 213 ? -33.200 -10.941 -14.824 1.00 60.88 213 THR A O 1
ATOM 1705 N N . THR A 1 214 ? -34.626 -9.219 -14.665 1.00 57.06 214 THR A N 1
ATOM 1706 C CA . THR A 1 214 ? -35.690 -9.733 -15.543 1.00 57.06 214 THR A CA 1
ATOM 1707 C C . THR A 1 214 ? -35.183 -10.389 -16.836 1.00 57.06 214 THR A C 1
ATOM 1709 O O . THR A 1 214 ? -34.133 -10.046 -17.367 1.00 57.06 214 THR A O 1
ATOM 1712 N N . SER A 1 215 ? -35.978 -11.343 -17.327 1.00 53.88 215 SER A N 1
ATOM 1713 C CA . SER A 1 215 ? -35.753 -12.429 -18.300 1.00 53.88 215 SER A CA 1
ATOM 1714 C C . SER A 1 215 ? -35.047 -12.139 -19.641 1.00 53.88 215 SER A C 1
ATOM 1716 O O . SER A 1 215 ? -34.988 -13.038 -20.477 1.00 53.88 215 SER A O 1
ATOM 1718 N N . ALA A 1 216 ? -34.534 -10.933 -19.880 1.00 53.69 216 ALA A N 1
ATOM 1719 C CA . ALA A 1 216 ? -33.926 -10.524 -21.144 1.00 53.69 216 ALA A CA 1
ATOM 1720 C C . ALA A 1 216 ? -32.409 -10.791 -21.230 1.00 53.69 216 ALA A C 1
ATOM 1722 O O . ALA A 1 216 ? -31.885 -10.912 -22.332 1.00 53.69 216 ALA A O 1
ATOM 1723 N N . GLU A 1 217 ? -31.700 -10.967 -20.107 1.00 58.31 217 GLU A N 1
ATOM 1724 C CA . GLU A 1 217 ? -30.257 -11.254 -20.112 1.00 58.31 217 GLU A CA 1
ATOM 1725 C C . GLU A 1 217 ? -29.936 -12.522 -19.309 1.00 58.31 217 GLU A C 1
ATOM 1727 O O . GLU A 1 217 ? -30.087 -12.570 -18.087 1.00 58.31 217 GLU A O 1
ATOM 1732 N N . ARG A 1 218 ? -29.456 -13.577 -19.985 1.00 67.00 218 ARG A N 1
ATOM 1733 C CA . ARG A 1 218 ? -28.944 -14.805 -19.343 1.00 67.00 218 ARG A CA 1
ATOM 1734 C C . ARG A 1 218 ? -27.582 -14.544 -18.681 1.00 67.00 218 ARG A C 1
ATOM 1736 O O . ARG A 1 218 ? -26.567 -15.079 -19.118 1.00 67.00 218 ARG A O 1
ATOM 1743 N N . ARG A 1 219 ? -27.538 -13.716 -17.635 1.00 76.25 219 ARG A N 1
ATOM 1744 C CA . ARG A 1 219 ? -26.314 -13.522 -16.843 1.00 76.25 219 ARG A CA 1
ATOM 1745 C C . ARG A 1 219 ? -26.034 -14.758 -15.984 1.00 76.25 219 ARG A C 1
ATOM 1747 O O . ARG A 1 219 ? -26.955 -15.363 -15.431 1.00 76.25 219 ARG A O 1
ATOM 1754 N N . LYS A 1 220 ? -24.756 -15.130 -15.878 1.00 89.19 220 LYS A N 1
ATOM 1755 C CA . LYS A 1 220 ? -24.276 -16.235 -15.035 1.00 89.19 220 LYS A CA 1
ATOM 1756 C C . LYS A 1 220 ? -24.668 -15.980 -13.575 1.00 89.19 220 LYS A C 1
ATOM 1758 O O . LYS A 1 220 ? -24.494 -14.868 -13.084 1.00 89.19 220 LYS A O 1
ATOM 1763 N N . LEU A 1 221 ? -25.177 -16.996 -12.879 1.00 91.00 221 LEU A N 1
ATOM 1764 C CA . LEU A 1 221 ? -25.474 -16.898 -11.447 1.00 91.00 221 LEU A CA 1
ATOM 1765 C C . LEU A 1 221 ? -24.205 -17.102 -10.618 1.00 91.00 221 LEU A C 1
ATOM 1767 O O . LEU A 1 221 ? -23.425 -18.008 -10.915 1.00 91.00 221 LEU A O 1
ATOM 1771 N N . CYS A 1 222 ? -24.027 -16.286 -9.581 1.00 92.06 222 CYS A N 1
ATOM 1772 C CA . CYS A 1 222 ? -22.970 -16.501 -8.599 1.00 92.06 222 CYS A CA 1
ATOM 1773 C C . CYS A 1 222 ? -23.363 -17.634 -7.639 1.00 92.06 222 CYS A C 1
ATOM 1775 O O . CYS A 1 222 ? -24.470 -17.652 -7.100 1.00 92.06 222 CYS A O 1
ATOM 1777 N N . THR A 1 223 ? -22.435 -18.552 -7.391 1.00 92.12 223 THR A N 1
ATOM 1778 C CA . THR A 1 223 ? -22.559 -19.634 -6.401 1.00 92.12 223 THR A CA 1
ATOM 1779 C C . THR A 1 223 ? -22.116 -19.191 -5.008 1.00 92.12 223 THR A C 1
ATOM 1781 O O . THR A 1 223 ? -22.568 -19.751 -4.015 1.00 92.12 223 THR A O 1
ATOM 1784 N N . GLY A 1 224 ? -21.233 -18.188 -4.929 1.00 92.00 224 GLY A N 1
ATOM 1785 C CA . GLY A 1 224 ? -20.566 -17.755 -3.701 1.00 92.00 224 GLY A CA 1
ATOM 1786 C C . GLY A 1 224 ? -19.438 -18.686 -3.249 1.00 92.00 224 GLY A C 1
ATOM 1787 O O . GLY A 1 224 ? -18.931 -18.529 -2.141 1.00 92.00 224 GLY A O 1
ATOM 1788 N N . THR A 1 225 ? -19.056 -19.650 -4.088 1.00 92.88 225 THR A N 1
ATOM 1789 C CA . THR A 1 225 ? -17.974 -20.619 -3.840 1.00 92.88 225 THR A CA 1
ATOM 1790 C C . THR A 1 225 ? -16.851 -20.526 -4.866 1.00 92.88 225 THR A C 1
ATOM 1792 O O . THR A 1 225 ? -15.895 -21.291 -4.793 1.00 92.88 225 THR A O 1
ATOM 1795 N N . GLU A 1 226 ? -16.942 -19.570 -5.790 1.00 93.19 226 GLU A N 1
ATOM 1796 C CA . GLU A 1 226 ? -15.889 -19.252 -6.743 1.00 93.19 226 GLU A CA 1
ATOM 1797 C C . GLU A 1 226 ? -14.539 -19.005 -6.045 1.00 93.19 226 GLU A C 1
ATOM 1799 O O . GLU A 1 226 ? -14.464 -18.629 -4.864 1.00 93.19 226 GLU A O 1
ATOM 1804 N N . ASP A 1 227 ? -13.466 -19.263 -6.789 1.00 90.81 227 ASP A N 1
ATOM 1805 C CA . ASP A 1 227 ? -12.102 -19.192 -6.289 1.00 90.81 227 ASP A CA 1
ATOM 1806 C C . ASP A 1 227 ? -11.450 -17.856 -6.657 1.00 90.81 227 ASP A C 1
ATOM 1808 O O . ASP A 1 227 ? -11.286 -17.522 -7.830 1.00 90.81 227 ASP A O 1
ATOM 1812 N N . LEU A 1 228 ? -11.073 -17.086 -5.636 1.00 89.00 228 LEU A N 1
ATOM 1813 C CA . LEU A 1 228 ? -10.364 -15.821 -5.807 1.00 89.00 228 LEU A CA 1
ATOM 1814 C C . LEU A 1 228 ? -8.900 -16.037 -6.206 1.00 89.00 228 LEU A C 1
ATOM 1816 O O . LEU A 1 228 ? -8.303 -15.130 -6.779 1.00 89.00 228 LEU A O 1
ATOM 1820 N N . SER A 1 229 ? -8.321 -17.219 -5.957 1.00 83.12 229 SER A N 1
ATOM 1821 C CA . SER A 1 229 ? -6.893 -17.479 -6.178 1.00 83.12 229 SER A CA 1
ATOM 1822 C C . SER A 1 229 ? -6.444 -17.245 -7.626 1.00 83.12 229 SER A C 1
ATOM 1824 O O . SER A 1 229 ? -5.306 -16.848 -7.860 1.00 83.12 229 SER A O 1
ATOM 1826 N N . THR A 1 230 ? -7.345 -17.423 -8.597 1.00 79.06 230 THR A N 1
ATOM 1827 C CA . THR A 1 230 ? -7.035 -17.320 -10.029 1.00 79.06 230 THR A CA 1
ATOM 1828 C C . THR A 1 230 ? -7.017 -15.891 -10.563 1.00 79.06 230 THR A C 1
ATOM 1830 O O . THR 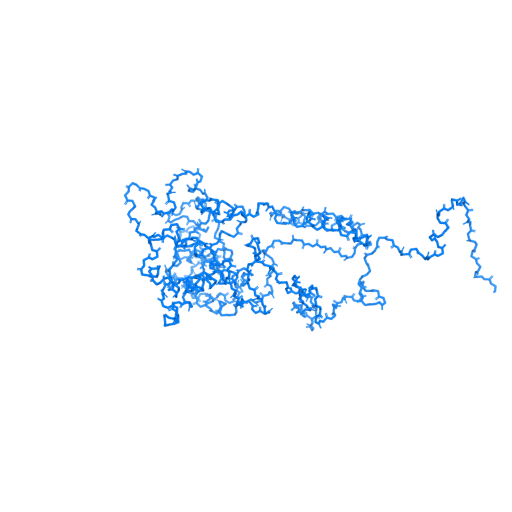A 1 230 ? -6.586 -15.669 -11.689 1.00 79.06 230 THR A O 1
ATOM 1833 N N . SER A 1 231 ? -7.558 -14.932 -9.812 1.00 79.81 231 SER A N 1
ATOM 1834 C CA . SER A 1 231 ? -7.788 -13.555 -10.279 1.00 79.81 231 SER A CA 1
ATOM 1835 C C . SER A 1 231 ? -7.367 -12.490 -9.269 1.00 79.81 231 SER A C 1
ATOM 1837 O O . SER A 1 231 ? -7.395 -11.302 -9.574 1.00 79.81 231 SER A O 1
ATOM 1839 N N . TYR A 1 232 ? -6.990 -12.910 -8.064 1.00 83.44 232 TYR A N 1
ATOM 1840 C CA . TYR A 1 232 ? -6.504 -12.040 -7.014 1.00 83.44 232 TYR A CA 1
ATOM 1841 C C . TYR A 1 232 ? -5.047 -11.649 -7.260 1.00 83.44 232 TYR A C 1
ATOM 1843 O O . TYR A 1 232 ? -4.169 -12.507 -7.358 1.00 83.44 232 TYR A O 1
ATOM 1851 N N . GLN A 1 233 ? -4.802 -10.345 -7.270 1.00 81.25 233 GLN A N 1
ATOM 1852 C CA . GLN A 1 233 ? -3.486 -9.753 -7.085 1.00 81.25 233 GLN A CA 1
ATOM 1853 C C . GLN A 1 233 ? -3.577 -8.794 -5.905 1.00 81.25 233 GLN A C 1
ATOM 1855 O O . GLN A 1 233 ? -4.512 -7.993 -5.829 1.00 81.25 233 GLN A O 1
ATOM 1860 N N . GLN A 1 234 ? -2.647 -8.927 -4.963 1.00 80.94 234 GLN A N 1
ATOM 1861 C CA . GLN A 1 234 ? -2.600 -8.050 -3.806 1.00 80.94 234 GLN A CA 1
ATOM 1862 C C . GLN A 1 234 ? -2.243 -6.637 -4.254 1.00 80.94 234 GLN A C 1
ATOM 1864 O O . GLN A 1 234 ? -1.288 -6.428 -4.998 1.00 80.94 234 GLN A O 1
ATOM 1869 N N . GLU A 1 235 ? -3.000 -5.661 -3.774 1.00 78.44 235 GLU A N 1
ATOM 1870 C CA . GLU A 1 235 ? -2.667 -4.267 -3.989 1.00 78.44 235 GLU A CA 1
ATOM 1871 C C . GLU A 1 235 ? -1.457 -3.858 -3.139 1.00 78.44 235 GLU A C 1
ATOM 1873 O O . GLU A 1 235 ? -1.436 -4.069 -1.926 1.00 78.44 235 GLU A O 1
ATOM 1878 N N . GLY A 1 236 ? -0.494 -3.163 -3.750 1.00 74.56 236 GLY A N 1
ATOM 1879 C CA . GLY A 1 236 ? 0.758 -2.803 -3.085 1.00 74.56 236 GLY A CA 1
ATOM 1880 C C . GLY A 1 236 ? 0.641 -1.888 -1.853 1.00 74.56 236 GLY A C 1
ATOM 1881 O O . GLY A 1 236 ? 1.575 -1.794 -1.064 1.00 74.56 236 GLY A O 1
ATOM 1882 N N . LEU A 1 237 ? -0.503 -1.226 -1.648 1.00 77.00 237 LEU A N 1
ATOM 1883 C CA . LEU A 1 237 ? -0.747 -0.375 -0.476 1.00 77.00 237 LEU A CA 1
ATOM 1884 C C . LEU A 1 237 ? -1.462 -1.072 0.684 1.00 77.00 237 LEU A C 1
ATOM 1886 O O . LEU A 1 237 ? -1.587 -0.474 1.755 1.00 77.00 237 LEU A O 1
ATOM 1890 N N . VAL A 1 238 ? -1.928 -2.309 0.504 1.00 82.38 238 VAL A N 1
ATOM 1891 C CA . VAL A 1 238 ? -2.577 -3.089 1.571 1.00 82.38 238 VAL A CA 1
ATOM 1892 C C . VAL A 1 238 ? -1.769 -3.069 2.874 1.00 82.38 238 VAL A C 1
ATOM 1894 O O . VAL A 1 238 ? -2.344 -2.740 3.916 1.00 82.38 238 VAL A O 1
ATOM 1897 N N . PRO A 1 239 ? -0.448 -3.304 2.860 1.00 79.94 239 PRO A N 1
ATOM 1898 C CA . PRO A 1 239 ? 0.299 -3.348 4.109 1.00 79.94 239 PRO A CA 1
ATOM 1899 C C . PRO A 1 239 ? 0.447 -1.978 4.767 1.00 79.94 239 PRO A C 1
ATOM 1901 O O . PRO A 1 239 ? 0.451 -1.890 5.987 1.00 79.94 239 PRO A O 1
ATOM 1904 N N . MET A 1 240 ? 0.487 -0.884 3.994 1.00 78.19 240 MET A N 1
ATOM 1905 C CA . MET A 1 240 ? 0.487 0.467 4.569 1.00 78.19 240 MET A CA 1
ATOM 1906 C C . MET A 1 240 ? -0.812 0.760 5.327 1.00 78.19 240 MET A C 1
ATOM 1908 O O . MET A 1 240 ? -0.793 1.483 6.326 1.00 78.19 240 MET A O 1
ATOM 1912 N N . VAL A 1 241 ? -1.942 0.196 4.885 1.00 84.38 241 VAL A N 1
ATOM 1913 C CA . VAL A 1 241 ? -3.210 0.284 5.621 1.00 84.38 241 VAL A CA 1
ATOM 1914 C C . VAL A 1 241 ? -3.103 -0.474 6.944 1.00 84.38 241 VAL A C 1
ATOM 1916 O O . VAL A 1 241 ? -3.411 0.099 7.992 1.00 84.38 241 VAL A O 1
ATOM 1919 N N . SER A 1 242 ? -2.617 -1.718 6.912 1.00 85.50 242 SER A N 1
ATOM 1920 C CA . SER A 1 242 ? -2.405 -2.542 8.110 1.00 85.50 242 SER A CA 1
ATOM 1921 C C . SER A 1 242 ? -1.440 -1.882 9.102 1.00 85.50 242 SER A C 1
ATOM 1923 O O . SER A 1 242 ? -1.760 -1.734 10.283 1.00 85.50 242 SER A O 1
ATOM 1925 N N . ASP A 1 243 ? -0.300 -1.393 8.614 1.00 84.44 243 ASP A N 1
ATOM 1926 C CA . ASP A 1 243 ? 0.718 -0.703 9.404 1.00 84.44 243 ASP A CA 1
ATOM 1927 C C . ASP A 1 243 ? 0.169 0.585 10.035 1.00 84.44 243 ASP A C 1
ATOM 1929 O O . ASP A 1 243 ? 0.472 0.891 11.187 1.00 84.44 243 ASP A O 1
ATOM 1933 N N . SER A 1 244 ? -0.692 1.326 9.326 1.00 86.06 244 SER A N 1
ATOM 1934 C CA . SER A 1 244 ? -1.337 2.532 9.866 1.00 86.06 244 SER A CA 1
ATOM 1935 C C . SER A 1 244 ? -2.240 2.213 11.061 1.00 86.06 244 SER A C 1
ATOM 1937 O O . SER A 1 244 ? -2.234 2.936 12.060 1.00 86.06 244 SER A O 1
ATOM 1939 N N . VAL A 1 245 ? -3.005 1.119 10.989 1.00 90.31 245 VAL A N 1
ATOM 1940 C CA . VAL A 1 245 ? -3.843 0.651 12.106 1.00 90.31 245 VAL A CA 1
ATOM 1941 C C . VAL A 1 245 ? -2.966 0.215 13.282 1.00 90.31 245 VAL A C 1
ATOM 1943 O O . VAL A 1 245 ? -3.218 0.610 14.421 1.00 90.31 245 VAL A O 1
ATOM 1946 N N . GLN A 1 246 ? -1.907 -0.544 13.006 1.00 88.88 246 GLN A N 1
ATOM 1947 C CA . GLN A 1 246 ? -0.967 -1.040 14.008 1.00 88.88 246 GLN A CA 1
ATOM 1948 C C . GLN A 1 246 ? -0.212 0.096 14.722 1.00 88.88 246 GLN A C 1
ATOM 1950 O O . GLN A 1 246 ? -0.031 0.065 15.944 1.00 88.88 246 GLN A O 1
ATOM 1955 N N . LEU A 1 247 ? 0.186 1.132 13.982 1.00 88.50 247 LEU A N 1
ATOM 1956 C CA . LEU A 1 247 ? 0.811 2.342 14.510 1.00 88.50 247 LEU A CA 1
ATOM 1957 C C . LEU A 1 247 ? -0.141 3.072 15.468 1.00 88.50 247 LEU A C 1
ATOM 1959 O O . LEU A 1 247 ? 0.249 3.417 16.584 1.00 88.50 247 LEU A O 1
ATOM 1963 N N . LEU A 1 248 ? -1.402 3.262 15.060 1.00 89.88 248 LEU A N 1
ATOM 1964 C CA . LEU A 1 248 ? -2.422 3.894 15.899 1.00 89.88 248 LEU A CA 1
ATOM 1965 C C . LEU A 1 248 ? -2.688 3.090 17.171 1.00 89.88 248 LEU A C 1
ATOM 1967 O O . LEU A 1 248 ? -2.727 3.667 18.255 1.00 89.88 248 LEU A O 1
ATOM 1971 N N . ALA A 1 249 ? -2.832 1.771 17.055 1.00 91.38 249 ALA A N 1
ATOM 1972 C CA . ALA A 1 249 ? -3.016 0.889 18.200 1.00 91.38 249 ALA A CA 1
ATOM 1973 C C . ALA A 1 249 ? -1.846 1.004 19.185 1.00 91.38 249 ALA A C 1
ATOM 1975 O O . ALA A 1 249 ? -2.055 1.122 20.391 1.00 91.38 249 ALA A O 1
ATOM 1976 N N . THR A 1 250 ? -0.616 1.039 18.670 1.00 91.69 250 THR A N 1
ATOM 1977 C CA . THR A 1 250 ? 0.599 1.200 19.479 1.00 91.69 250 THR A CA 1
ATOM 1978 C C . THR A 1 250 ? 0.603 2.543 20.211 1.00 91.69 250 THR A C 1
ATOM 1980 O O . THR A 1 250 ? 0.766 2.568 21.429 1.00 91.69 250 THR A O 1
ATOM 1983 N N . ALA A 1 251 ? 0.321 3.647 19.514 1.00 90.12 251 ALA A N 1
ATOM 1984 C CA . ALA A 1 251 ? 0.244 4.973 20.127 1.00 90.12 251 ALA A CA 1
ATOM 1985 C C . ALA A 1 251 ? -0.866 5.069 21.192 1.00 90.12 251 ALA A C 1
ATOM 1987 O O . ALA A 1 251 ? -0.648 5.630 22.269 1.00 90.12 251 ALA A O 1
ATOM 1988 N N . ILE A 1 252 ? -2.041 4.489 20.917 1.00 89.44 252 ILE A N 1
ATOM 1989 C CA . ILE A 1 252 ? -3.166 4.401 21.859 1.00 89.44 252 ILE A CA 1
ATOM 1990 C C . ILE A 1 252 ? -2.756 3.606 23.095 1.00 89.44 252 ILE A C 1
ATOM 1992 O O . ILE A 1 252 ? -2.994 4.070 24.205 1.00 89.44 252 ILE A O 1
ATOM 1996 N N . LYS A 1 253 ? -2.105 2.449 22.922 1.00 91.62 253 LYS A N 1
ATOM 1997 C CA . LYS A 1 253 ? -1.609 1.614 24.023 1.00 91.62 253 LYS A CA 1
ATOM 1998 C C . LYS A 1 253 ? -0.642 2.386 24.917 1.00 91.62 253 LYS A C 1
ATOM 2000 O O . LYS A 1 253 ? -0.820 2.388 26.132 1.00 91.62 253 LYS A O 1
ATOM 2005 N N . THR A 1 254 ? 0.341 3.068 24.330 1.00 92.12 254 THR A N 1
ATOM 2006 C CA . THR A 1 254 ? 1.310 3.872 25.086 1.00 92.12 254 THR A CA 1
ATOM 2007 C C . THR A 1 254 ? 0.623 4.999 25.852 1.00 92.12 254 THR A C 1
ATOM 2009 O O . THR A 1 254 ? 0.865 5.168 27.045 1.00 92.12 254 THR A O 1
ATOM 2012 N N . LEU A 1 255 ? -0.294 5.732 25.210 1.00 89.56 255 LEU A N 1
ATOM 2013 C CA . LEU A 1 255 ? -1.074 6.767 25.893 1.00 89.56 255 LEU A CA 1
ATOM 2014 C C . LEU A 1 255 ? -1.919 6.176 27.027 1.00 89.56 255 LEU A C 1
ATOM 2016 O O . LEU A 1 255 ? -2.050 6.775 28.087 1.00 89.56 255 LEU A O 1
ATOM 2020 N N . CYS A 1 256 ? -2.463 4.985 26.816 1.00 88.31 256 CYS A N 1
ATOM 2021 C CA . CYS A 1 256 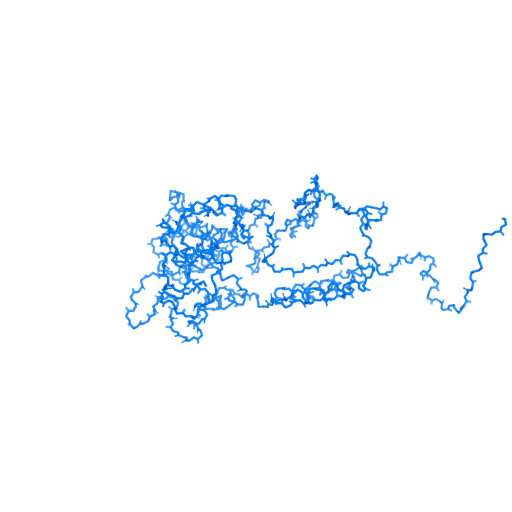? -3.254 4.259 27.791 1.00 88.31 256 CYS A CA 1
ATOM 2022 C C . CYS A 1 256 ? -2.476 3.850 29.046 1.00 88.31 256 CYS A C 1
ATOM 2024 O O . CYS A 1 256 ? -3.022 3.862 30.151 1.00 88.31 256 CYS A O 1
ATOM 2026 N N . GLU A 1 257 ? -1.211 3.477 28.877 1.00 90.38 257 GLU A N 1
ATOM 2027 C CA . GLU A 1 257 ? -0.316 3.108 29.974 1.00 90.38 257 GLU A CA 1
ATOM 2028 C C . GLU A 1 257 ? 0.098 4.328 30.807 1.00 90.38 257 GLU A C 1
ATOM 2030 O O . GLU A 1 257 ? 0.207 4.220 32.027 1.00 90.38 257 GLU A O 1
ATOM 2035 N N . GLU A 1 258 ? 0.258 5.491 30.170 1.00 89.62 258 GLU A N 1
ATOM 2036 C CA . GLU A 1 258 ? 0.604 6.752 30.839 1.00 89.62 258 GLU A CA 1
ATOM 2037 C C . GLU A 1 258 ? -0.611 7.456 31.464 1.00 89.62 258 GLU A C 1
ATOM 2039 O O . GLU A 1 258 ? -0.528 8.016 32.557 1.00 89.62 258 GLU A O 1
ATOM 2044 N N . GLU A 1 259 ? -1.762 7.411 30.793 1.00 86.88 259 GLU A N 1
ATOM 2045 C CA . GLU A 1 259 ? -2.990 8.113 31.169 1.00 86.88 259 GLU A CA 1
ATOM 2046 C C . GLU A 1 259 ? -4.186 7.134 31.196 1.00 86.88 259 GLU A C 1
ATOM 2048 O O . GLU A 1 259 ? -5.060 7.187 30.327 1.00 86.88 259 GLU A O 1
ATOM 2053 N N . PRO A 1 260 ? -4.327 6.267 32.224 1.00 84.31 260 PRO A N 1
ATOM 2054 C CA . PRO A 1 260 ? -5.366 5.225 32.266 1.00 84.31 260 PRO A CA 1
ATOM 2055 C C . PRO A 1 260 ? -6.813 5.733 32.182 1.00 84.31 260 PRO A C 1
ATOM 2057 O O . PRO A 1 260 ? -7.736 4.966 31.906 1.00 84.31 260 PRO A O 1
ATOM 2060 N N . LYS A 1 261 ? -7.043 7.026 32.451 1.00 82.31 261 LYS A N 1
ATOM 2061 C CA . LYS A 1 261 ? -8.353 7.672 32.282 1.00 82.31 261 LYS A CA 1
ATOM 2062 C C . LYS A 1 261 ? -8.779 7.726 30.813 1.00 82.31 261 LYS A C 1
ATOM 2064 O O . LYS A 1 261 ? -9.966 7.576 30.545 1.00 82.31 261 LYS A O 1
ATOM 2069 N N . PHE A 1 262 ? -7.826 7.868 29.892 1.00 81.69 262 PHE A N 1
ATOM 2070 C CA . PHE A 1 262 ? -8.080 7.885 28.454 1.00 81.69 262 PHE A CA 1
ATOM 2071 C C . PHE A 1 262 ? -8.714 6.571 27.974 1.00 81.69 262 PHE A C 1
ATOM 2073 O O . PHE A 1 262 ? -9.702 6.609 27.256 1.00 81.69 262 PHE A O 1
ATOM 2080 N N . CYS A 1 263 ? -8.240 5.407 28.432 1.00 79.31 263 CYS A N 1
ATOM 2081 C CA . CYS A 1 263 ? -8.792 4.107 27.999 1.00 79.31 263 CYS A CA 1
ATOM 2082 C C . CYS A 1 263 ? -10.154 3.785 28.607 1.00 79.31 263 CYS A C 1
ATOM 2084 O O . CYS A 1 263 ? -10.882 2.950 28.080 1.00 79.31 263 CYS A O 1
ATOM 2086 N N . LYS A 1 264 ? -10.476 4.393 29.755 1.00 77.44 264 LYS A N 1
ATOM 2087 C CA . LYS A 1 264 ? -11.772 4.199 30.413 1.00 77.44 264 LYS A CA 1
ATOM 2088 C C . LYS A 1 264 ? -12.885 4.951 29.695 1.00 77.44 264 LYS A C 1
ATOM 2090 O O . LYS A 1 264 ? -14.028 4.514 29.755 1.00 77.44 264 LYS A O 1
ATOM 2095 N N . ASP A 1 265 ? -12.556 6.075 29.060 1.00 73.38 265 ASP A N 1
ATOM 2096 C CA . ASP A 1 265 ? -13.519 6.908 28.345 1.00 73.38 265 ASP A CA 1
ATOM 2097 C C . ASP A 1 265 ? -12.848 7.679 27.189 1.00 73.38 265 ASP A C 1
ATOM 2099 O O . ASP A 1 265 ? -12.713 8.908 27.241 1.00 73.38 265 ASP A O 1
ATOM 2103 N N . PRO A 1 266 ? -12.405 6.977 26.126 1.00 64.38 266 PRO A N 1
ATOM 2104 C CA . PRO A 1 266 ? -11.787 7.621 24.966 1.00 64.38 266 PRO A CA 1
ATOM 2105 C C . PRO A 1 266 ? -12.798 8.492 24.205 1.00 64.38 266 PRO A C 1
ATOM 2107 O O . PRO A 1 266 ? -12.427 9.359 23.418 1.00 64.38 266 PRO A O 1
ATOM 2110 N N . GLU A 1 267 ? -14.095 8.321 24.468 1.00 59.66 267 GLU A N 1
ATOM 2111 C CA . GLU A 1 267 ? -15.157 9.161 23.924 1.00 59.66 267 GLU A CA 1
ATOM 2112 C C . GLU A 1 267 ? -15.218 10.542 24.606 1.00 59.66 267 GLU A C 1
ATOM 2114 O O . GLU A 1 267 ? -15.850 11.465 24.089 1.00 59.66 267 GLU A O 1
ATOM 2119 N N . LYS A 1 268 ? -14.511 10.764 25.719 1.00 62.62 268 LYS A N 1
ATOM 2120 C CA . LYS A 1 268 ? -14.302 12.086 26.335 1.00 62.62 268 LYS A CA 1
ATOM 2121 C C . LYS A 1 268 ? -12.908 12.648 26.052 1.00 62.62 268 LYS A C 1
ATOM 2123 O O . LYS A 1 268 ? -12.296 13.241 26.936 1.00 62.62 268 LYS A O 1
ATOM 2128 N N . ILE A 1 269 ? -12.420 12.505 24.817 1.00 62.91 269 ILE A N 1
ATOM 2129 C CA . ILE A 1 269 ? -11.219 13.218 24.359 1.00 62.91 269 ILE A CA 1
ATOM 2130 C C . ILE A 1 269 ? -11.434 14.727 24.529 1.00 62.91 269 ILE A C 1
ATOM 2132 O O . ILE A 1 269 ? -12.136 15.380 23.755 1.00 62.91 269 ILE A O 1
ATOM 2136 N N . ASP A 1 270 ? -10.835 15.270 25.583 1.00 66.88 270 ASP A N 1
ATOM 2137 C CA . ASP A 1 270 ? -10.584 16.690 25.719 1.00 66.88 270 ASP A CA 1
ATOM 2138 C C . ASP A 1 270 ? -9.433 17.094 24.776 1.00 66.88 270 ASP A C 1
ATOM 2140 O O . ASP A 1 270 ? -8.737 16.268 24.171 1.00 66.88 270 ASP A O 1
ATOM 2144 N N . THR A 1 271 ? -9.209 18.397 24.623 1.00 69.06 271 THR A N 1
ATOM 2145 C CA . THR A 1 271 ? -8.098 18.909 23.807 1.00 69.06 271 THR A CA 1
ATOM 2146 C C . THR A 1 271 ? -6.734 18.394 24.297 1.00 69.06 271 THR A C 1
ATOM 2148 O O . THR A 1 271 ? -5.810 18.270 23.492 1.00 69.06 271 THR A O 1
ATOM 2151 N N . LYS A 1 272 ? -6.602 18.049 25.590 1.00 75.81 272 LYS A N 1
ATOM 2152 C CA . LYS A 1 272 ? -5.368 17.522 26.187 1.00 75.81 272 LYS A CA 1
ATOM 2153 C C . LYS A 1 272 ? -5.046 16.135 25.618 1.00 75.81 272 LYS A C 1
ATOM 2155 O O . LYS A 1 272 ? -3.987 15.977 25.016 1.00 75.81 272 LYS A O 1
ATOM 2160 N N . TYR A 1 273 ? -5.954 15.164 25.727 1.00 78.38 273 TYR A N 1
ATOM 2161 C CA . TYR A 1 273 ? -5.739 13.793 25.248 1.00 78.38 273 TYR A CA 1
ATOM 2162 C C . TYR A 1 273 ? -5.541 13.723 23.740 1.00 78.38 273 TYR A C 1
ATOM 2164 O O . TYR A 1 273 ? -4.736 12.929 23.261 1.00 78.38 273 TYR A O 1
ATOM 2172 N N . ARG A 1 274 ? -6.214 14.596 22.985 1.00 77.19 274 ARG A N 1
ATOM 2173 C CA . ARG A 1 274 ? -6.000 14.711 21.542 1.00 77.19 274 ARG A CA 1
ATOM 2174 C C . ARG A 1 274 ? -4.561 15.105 21.204 1.00 77.19 274 ARG A C 1
ATOM 2176 O O . ARG A 1 274 ? -3.949 14.490 20.335 1.00 77.19 274 ARG A O 1
ATOM 2183 N N . ASN A 1 275 ? -4.030 16.131 21.868 1.00 81.12 275 ASN A N 1
ATOM 2184 C CA . ASN A 1 275 ? -2.664 16.594 21.629 1.00 81.12 275 ASN A CA 1
ATOM 2185 C C . ASN A 1 275 ? -1.640 15.542 22.067 1.00 81.12 275 ASN A C 1
ATOM 2187 O O . ASN A 1 275 ? -0.700 15.276 21.320 1.00 81.12 275 ASN A O 1
ATOM 2191 N N . SER A 1 276 ? -1.870 14.893 23.212 1.00 85.56 276 SER A N 1
ATOM 2192 C CA . SER A 1 276 ? -1.038 13.783 23.679 1.00 85.56 276 SER A CA 1
ATOM 2193 C C . SER A 1 276 ? -1.059 12.602 22.707 1.00 85.56 276 SER A C 1
ATOM 2195 O O . SER A 1 276 ? -0.007 12.057 22.401 1.00 85.56 276 SER A O 1
ATOM 2197 N N . LEU A 1 277 ? -2.219 12.232 22.154 1.00 84.81 277 LEU A N 1
ATOM 2198 C CA . LEU A 1 277 ? -2.310 11.161 21.158 1.00 84.81 277 LEU A CA 1
ATOM 2199 C C . LEU A 1 277 ? -1.530 11.507 19.887 1.00 84.81 277 LEU A C 1
ATOM 2201 O O . LEU A 1 277 ? -0.782 10.676 19.383 1.00 84.81 277 LEU A O 1
ATOM 2205 N N . ILE A 1 278 ? -1.660 12.740 19.391 1.00 82.38 278 ILE A N 1
ATOM 2206 C CA . ILE A 1 278 ? -0.905 13.214 18.226 1.00 82.38 278 ILE A CA 1
ATOM 2207 C C . ILE A 1 278 ? 0.609 13.154 18.482 1.00 82.38 278 ILE A C 1
ATOM 2209 O O . ILE A 1 278 ? 1.371 12.756 17.603 1.00 82.38 278 ILE A O 1
ATOM 2213 N N . GLU A 1 279 ? 1.046 13.540 19.679 1.00 83.88 279 GLU A N 1
ATOM 2214 C CA . GLU A 1 279 ? 2.444 13.434 20.091 1.00 83.88 279 GLU A CA 1
ATOM 2215 C C . GLU A 1 279 ? 2.910 11.972 20.146 1.00 83.88 279 GLU A C 1
ATOM 2217 O O . GLU A 1 279 ? 3.970 11.651 19.610 1.00 83.88 279 GLU A O 1
ATOM 2222 N N . LYS A 1 280 ? 2.106 11.062 20.716 1.00 88.44 280 LYS A N 1
ATOM 2223 C CA . LYS A 1 280 ? 2.438 9.629 20.746 1.00 88.44 280 LYS A CA 1
ATOM 2224 C C . LYS A 1 280 ? 2.518 9.026 19.359 1.00 88.44 280 LYS A C 1
ATOM 2226 O O . LYS A 1 280 ? 3.456 8.278 19.109 1.00 88.44 280 LYS A O 1
ATOM 2231 N N . ILE A 1 281 ? 1.614 9.387 18.451 1.00 85.31 281 ILE A N 1
ATOM 2232 C CA . ILE A 1 281 ? 1.701 8.967 17.049 1.00 85.31 281 ILE A CA 1
ATOM 2233 C C . ILE A 1 281 ? 3.043 9.420 16.462 1.00 85.31 281 ILE A C 1
ATOM 2235 O O . ILE A 1 281 ? 3.781 8.583 15.957 1.00 85.31 281 ILE A O 1
ATOM 2239 N N . GLY A 1 282 ? 3.405 10.700 16.616 1.00 81.56 282 GLY A N 1
ATOM 2240 C CA . GLY A 1 282 ? 4.665 11.250 16.100 1.00 81.56 282 GLY A CA 1
ATOM 2241 C C . GLY A 1 282 ? 5.936 10.618 16.685 1.00 81.56 282 GLY A C 1
ATOM 2242 O O . GLY A 1 282 ? 6.960 10.586 16.016 1.00 81.56 282 GLY A O 1
ATOM 2243 N N . ASN A 1 283 ? 5.881 10.081 17.904 1.00 84.44 283 ASN A N 1
ATOM 2244 C CA . ASN A 1 283 ? 7.033 9.449 18.557 1.00 84.44 283 ASN A CA 1
ATOM 2245 C C . ASN A 1 283 ? 7.036 7.915 18.438 1.00 84.44 283 ASN A C 1
ATOM 2247 O O . ASN A 1 283 ? 7.981 7.266 18.887 1.00 84.44 283 ASN A O 1
ATOM 2251 N N . THR A 1 284 ? 5.986 7.317 17.870 1.00 85.12 284 THR A N 1
ATOM 2252 C CA . THR A 1 284 ? 5.900 5.862 17.714 1.00 85.12 284 THR A CA 1
ATOM 2253 C C . THR A 1 284 ? 6.790 5.410 16.564 1.00 85.12 284 THR A C 1
ATOM 2255 O O . THR A 1 284 ? 6.822 6.022 15.499 1.00 85.12 284 THR A O 1
ATOM 2258 N N . THR A 1 285 ? 7.506 4.309 16.785 1.00 84.31 285 THR A N 1
ATOM 2259 C CA . THR A 1 285 ? 8.280 3.615 15.756 1.00 84.31 285 THR A CA 1
ATOM 2260 C C . THR A 1 285 ? 7.734 2.201 15.596 1.00 84.31 285 THR A C 1
ATOM 2262 O O . THR A 1 285 ? 7.553 1.500 16.592 1.00 84.31 285 THR A O 1
ATOM 2265 N N . LEU A 1 286 ? 7.467 1.786 14.359 1.00 84.19 286 LEU A N 1
ATOM 2266 C CA . LEU A 1 286 ? 6.876 0.493 14.026 1.00 84.19 286 LEU A CA 1
ATOM 2267 C C . LEU A 1 286 ? 7.729 -0.237 12.982 1.00 84.19 286 LEU A C 1
ATOM 2269 O O . LEU A 1 286 ? 8.162 0.362 12.003 1.00 84.19 286 LEU A O 1
ATOM 2273 N N . GLN A 1 287 ? 7.943 -1.538 13.176 1.00 79.44 287 GLN A N 1
ATOM 2274 C CA . GLN A 1 287 ? 8.455 -2.423 12.127 1.00 79.44 287 GLN A CA 1
ATOM 2275 C C . GLN A 1 287 ? 7.290 -2.812 11.217 1.00 79.44 287 GLN A C 1
ATOM 2277 O O . GLN A 1 287 ? 6.286 -3.332 11.702 1.00 79.44 287 GLN A O 1
ATOM 2282 N N . SER A 1 288 ? 7.410 -2.521 9.926 1.00 75.25 288 SER A N 1
ATOM 2283 C CA . SER A 1 288 ? 6.361 -2.794 8.949 1.00 75.25 288 SER A CA 1
ATOM 2284 C C . SER A 1 288 ? 6.137 -4.291 8.752 1.00 75.25 288 SER A C 1
ATOM 2286 O O . SER A 1 288 ? 7.077 -5.090 8.754 1.00 75.25 288 SER A O 1
ATOM 2288 N N . SER A 1 289 ? 4.880 -4.647 8.503 1.00 67.69 289 SER A N 1
ATOM 2289 C CA . SER A 1 289 ? 4.463 -5.986 8.076 1.00 67.69 289 SER A CA 1
ATOM 2290 C C . SER A 1 289 ? 5.012 -6.400 6.699 1.00 67.69 289 SER A C 1
ATOM 2292 O O . SER A 1 289 ? 5.064 -7.589 6.406 1.00 67.69 289 SER A O 1
ATOM 2294 N N . GLN A 1 290 ? 5.499 -5.449 5.892 1.00 63.53 290 GLN A N 1
ATOM 2295 C CA . GLN A 1 290 ? 6.010 -5.662 4.525 1.00 63.53 290 GLN A CA 1
ATOM 2296 C C . GLN A 1 290 ? 7.364 -6.381 4.450 1.00 63.53 290 GLN A C 1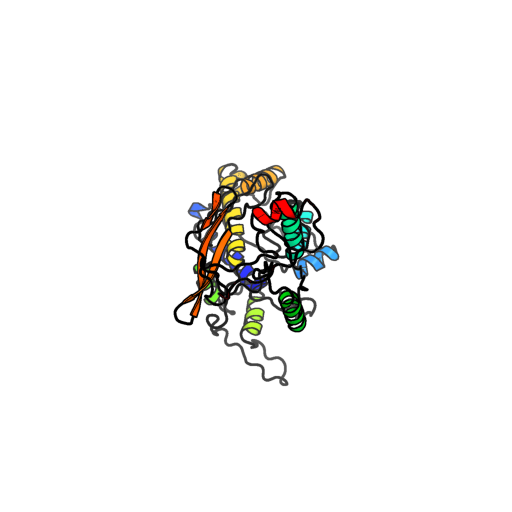
ATOM 2298 O O . GLN A 1 290 ? 7.867 -6.661 3.361 1.00 63.53 290 GLN A O 1
ATOM 2303 N N . GLY A 1 291 ? 8.001 -6.630 5.595 1.00 60.62 291 GLY A N 1
ATOM 2304 C CA . GLY A 1 291 ? 9.368 -7.135 5.644 1.00 60.62 291 GLY A CA 1
ATOM 2305 C C . GLY A 1 291 ? 10.408 -6.079 5.244 1.00 60.62 291 GLY A C 1
ATOM 2306 O O . GLY A 1 291 ? 10.221 -4.879 5.444 1.00 60.62 291 GLY A O 1
ATOM 2307 N N . HIS A 1 292 ? 11.560 -6.544 4.747 1.00 61.59 292 HIS A N 1
ATOM 2308 C CA . HIS A 1 292 ? 12.695 -5.715 4.296 1.00 61.59 292 HIS A CA 1
ATOM 2309 C C . HIS A 1 292 ? 13.215 -4.684 5.319 1.00 61.59 292 HIS A C 1
ATOM 2311 O O . HIS A 1 292 ? 13.744 -3.643 4.938 1.00 61.59 292 HIS A O 1
ATOM 2317 N N . ASN A 1 293 ? 13.065 -4.958 6.622 1.00 62.00 293 ASN A N 1
ATOM 2318 C CA . ASN A 1 293 ? 13.462 -4.057 7.714 1.00 62.00 293 ASN A CA 1
ATOM 2319 C C . ASN A 1 293 ? 12.890 -2.634 7.574 1.00 62.00 293 ASN A C 1
ATOM 2321 O O . ASN A 1 293 ? 13.514 -1.660 8.011 1.00 62.00 293 ASN A O 1
ATOM 2325 N N . MET A 1 294 ? 11.717 -2.488 6.945 1.00 66.62 294 MET A N 1
ATOM 2326 C CA . MET A 1 294 ? 11.101 -1.178 6.810 1.00 66.62 294 MET A CA 1
ATOM 2327 C C . MET A 1 294 ? 10.604 -0.704 8.177 1.00 66.62 294 MET A C 1
ATOM 2329 O O . MET A 1 294 ? 9.746 -1.324 8.806 1.00 66.62 294 MET A O 1
ATOM 2333 N N . VAL A 1 295 ? 11.148 0.426 8.624 1.00 72.19 295 VAL A N 1
ATOM 2334 C CA . VAL A 1 295 ? 10.798 1.049 9.899 1.00 72.19 295 VAL A CA 1
ATOM 2335 C C . VAL A 1 295 ? 10.004 2.313 9.631 1.00 72.19 295 VAL A C 1
ATOM 2337 O O . VAL A 1 295 ? 10.496 3.244 9.001 1.00 72.19 295 VAL A O 1
ATOM 2340 N N . ILE A 1 296 ? 8.785 2.356 10.150 1.00 75.81 296 ILE A N 1
ATOM 2341 C CA . ILE A 1 296 ? 7.925 3.532 10.121 1.00 75.81 296 ILE A CA 1
ATOM 2342 C C . ILE A 1 296 ? 8.224 4.339 11.381 1.00 75.81 296 ILE A C 1
ATOM 2344 O O . ILE A 1 296 ? 7.959 3.889 12.493 1.00 75.81 296 ILE A O 1
ATOM 2348 N N . SER A 1 297 ? 8.784 5.528 11.208 1.00 75.19 297 SER A N 1
ATOM 2349 C CA . SER A 1 297 ? 8.961 6.540 12.256 1.00 75.19 297 SER A CA 1
ATOM 2350 C C . SER A 1 297 ? 8.560 7.899 11.693 1.00 75.19 297 SER A C 1
ATOM 2352 O O . SER A 1 297 ? 8.365 8.005 10.490 1.00 75.19 297 SER A O 1
ATOM 2354 N N . PHE A 1 298 ? 8.404 8.936 12.514 1.00 74.62 298 PHE A N 1
ATOM 2355 C CA . PHE A 1 298 ? 8.172 10.286 11.998 1.00 74.62 298 PHE A CA 1
ATOM 2356 C C . PHE A 1 298 ? 9.406 11.162 12.182 1.00 74.62 298 PHE A C 1
ATOM 2358 O O . PHE A 1 298 ? 10.068 11.138 13.219 1.00 74.62 298 PHE A O 1
ATOM 2365 N N . ASP A 1 299 ? 9.702 11.968 11.169 1.00 67.81 299 ASP A N 1
ATOM 2366 C CA . ASP A 1 299 ? 10.716 13.006 11.242 1.00 67.81 299 ASP A CA 1
ATOM 2367 C C . ASP A 1 299 ? 10.184 14.279 11.932 1.00 67.81 299 ASP A C 1
ATOM 2369 O O . ASP A 1 299 ? 9.030 14.377 12.363 1.00 67.81 299 ASP A O 1
ATOM 2373 N N . LYS A 1 300 ? 11.028 15.314 12.014 1.00 68.38 300 LYS A N 1
ATOM 2374 C CA . LYS A 1 300 ? 10.672 16.605 12.634 1.00 68.38 300 LYS A CA 1
ATOM 2375 C C . LYS A 1 300 ? 9.518 17.329 11.925 1.00 68.38 300 LYS A C 1
ATOM 2377 O O . LYS A 1 300 ? 8.893 18.196 12.532 1.00 68.38 300 LYS A O 1
ATOM 2382 N N . THR A 1 301 ? 9.235 16.989 10.667 1.00 64.88 301 THR A N 1
ATOM 2383 C CA . THR A 1 301 ? 8.108 17.525 9.888 1.00 64.88 301 THR A CA 1
ATOM 2384 C C . THR A 1 301 ? 6.827 16.708 10.064 1.00 64.88 301 THR A C 1
ATOM 2386 O O . THR A 1 301 ? 5.793 17.082 9.514 1.00 64.88 301 THR A O 1
ATOM 2389 N N . ARG A 1 302 ? 6.869 15.640 10.878 1.00 65.75 302 ARG A N 1
ATOM 2390 C CA . ARG A 1 302 ? 5.808 14.634 11.039 1.00 65.75 302 ARG A CA 1
ATOM 2391 C C . ARG A 1 302 ? 5.519 13.874 9.741 1.00 65.75 302 ARG A C 1
ATOM 2393 O O . ARG A 1 302 ? 4.391 13.441 9.513 1.00 65.75 302 ARG A O 1
ATOM 2400 N N . SER A 1 303 ? 6.552 13.683 8.924 1.00 63.22 303 SER A N 1
ATOM 2401 C CA . SER A 1 303 ? 6.531 12.819 7.744 1.00 63.22 303 SER A CA 1
ATOM 2402 C C . SER A 1 303 ? 7.239 11.508 8.057 1.00 63.22 303 SER A C 1
ATOM 2404 O O . SER A 1 303 ? 8.169 11.489 8.859 1.00 63.22 303 SER A O 1
ATOM 2406 N N . VAL A 1 304 ? 6.825 10.412 7.426 1.00 65.06 304 VAL A N 1
ATOM 2407 C CA . VAL A 1 304 ? 7.548 9.142 7.547 1.00 65.06 304 VAL A CA 1
ATOM 2408 C C . VAL A 1 304 ? 8.771 9.192 6.624 1.00 65.06 304 VAL A C 1
ATOM 2410 O O . VAL A 1 304 ? 8.573 9.303 5.411 1.00 65.06 304 VAL A O 1
ATOM 2413 N N . PRO A 1 305 ? 10.022 9.155 7.134 1.00 62.03 305 PRO A N 1
ATOM 2414 C CA . PRO A 1 305 ? 11.190 9.062 6.277 1.00 62.03 305 PRO A CA 1
ATOM 2415 C C . PRO A 1 305 ? 11.147 7.706 5.574 1.00 62.03 305 PRO A C 1
ATOM 2417 O O . PRO A 1 305 ? 11.091 6.658 6.213 1.00 62.03 305 PRO A O 1
ATOM 2420 N N . VAL A 1 306 ? 11.111 7.738 4.246 1.00 65.19 306 VAL A N 1
ATOM 2421 C CA . VAL A 1 306 ? 10.890 6.535 3.446 1.00 65.19 306 VAL A CA 1
ATOM 2422 C C . VAL A 1 306 ? 12.218 5.815 3.239 1.00 65.19 306 VAL A C 1
ATOM 2424 O O . VAL A 1 306 ? 13.150 6.368 2.652 1.00 65.19 306 VAL A O 1
ATOM 2427 N N . ASN A 1 307 ? 12.291 4.573 3.711 1.00 71.69 307 ASN A N 1
ATOM 2428 C CA . ASN A 1 307 ? 13.316 3.627 3.293 1.00 71.69 307 ASN A CA 1
ATOM 2429 C C . ASN A 1 307 ? 12.845 2.994 1.981 1.00 71.69 307 ASN A C 1
ATOM 2431 O O . ASN A 1 307 ? 11.736 2.467 1.922 1.00 71.69 307 ASN A O 1
ATOM 2435 N N . TYR A 1 308 ? 13.666 3.050 0.936 1.00 76.75 308 TYR A N 1
ATOM 2436 C CA . TYR A 1 308 ? 13.344 2.428 -0.344 1.00 76.75 308 TYR A CA 1
ATOM 2437 C C . TYR A 1 308 ? 14.092 1.114 -0.490 1.00 76.75 308 TYR A C 1
ATOM 2439 O O . TYR A 1 308 ? 15.313 1.060 -0.355 1.00 76.75 308 TYR A O 1
ATOM 2447 N N . THR A 1 309 ? 13.359 0.072 -0.847 1.00 76.62 309 THR A N 1
ATOM 2448 C CA . THR A 1 309 ? 13.927 -1.182 -1.327 1.00 76.62 309 THR A CA 1
ATOM 2449 C C . THR A 1 309 ? 14.062 -1.107 -2.847 1.00 76.62 309 THR A C 1
ATOM 2451 O O . THR A 1 309 ? 13.128 -0.710 -3.544 1.00 76.62 309 THR A O 1
ATOM 2454 N N . ILE A 1 310 ? 15.233 -1.456 -3.372 1.00 86.25 310 ILE A N 1
ATOM 2455 C CA . ILE A 1 310 ? 15.564 -1.327 -4.791 1.00 86.25 310 ILE A CA 1
ATOM 2456 C C . ILE A 1 310 ? 15.551 -2.712 -5.420 1.00 86.25 310 ILE A C 1
ATOM 2458 O O . ILE A 1 310 ? 16.379 -3.569 -5.107 1.00 86.25 310 ILE A O 1
ATOM 2462 N N . PHE A 1 311 ? 14.621 -2.903 -6.348 1.00 86.19 311 PHE A N 1
ATOM 2463 C CA . PHE A 1 311 ? 14.496 -4.125 -7.127 1.00 86.19 311 PHE A CA 1
ATOM 2464 C C . PHE A 1 311 ? 14.954 -3.909 -8.566 1.00 86.19 311 PHE A C 1
ATOM 2466 O O . PHE A 1 311 ? 14.794 -2.828 -9.133 1.00 86.19 311 PHE A O 1
ATOM 2473 N N . GLN A 1 312 ? 15.451 -4.974 -9.185 1.00 89.44 312 GLN A N 1
ATOM 2474 C CA . GLN A 1 312 ? 15.682 -5.042 -10.619 1.00 89.44 312 GLN A CA 1
ATOM 2475 C C . GLN A 1 312 ? 14.842 -6.160 -11.231 1.00 89.44 312 GLN A C 1
ATOM 2477 O O . GLN A 1 312 ? 14.842 -7.289 -10.744 1.00 89.44 312 GLN A O 1
ATOM 2482 N N . TYR A 1 313 ? 14.144 -5.855 -12.323 1.00 87.69 313 TYR A N 1
ATOM 2483 C CA . TYR A 1 313 ? 13.416 -6.853 -13.099 1.00 87.69 313 TYR A CA 1
ATOM 2484 C C . TYR A 1 313 ? 14.399 -7.620 -13.989 1.00 87.69 313 TYR A C 1
ATOM 2486 O O . TYR A 1 313 ? 14.933 -7.073 -14.956 1.00 87.69 313 TYR A O 1
ATOM 2494 N N . GLN A 1 314 ? 14.684 -8.870 -13.628 1.00 87.12 314 GLN A N 1
ATOM 2495 C CA . GLN A 1 314 ? 15.699 -9.706 -14.272 1.00 87.12 314 GLN A CA 1
ATOM 2496 C C . GLN A 1 314 ? 15.060 -10.957 -14.883 1.00 87.12 314 GLN A C 1
ATOM 2498 O O . GLN A 1 314 ? 14.067 -11.476 -14.373 1.00 87.12 314 GLN A O 1
ATOM 2503 N N . LYS A 1 315 ? 15.651 -11.459 -15.973 1.00 84.75 315 LYS A N 1
ATOM 2504 C CA . LYS A 1 315 ? 15.265 -12.733 -16.593 1.00 84.75 315 LYS A CA 1
ATOM 2505 C C . LYS A 1 315 ? 16.075 -13.873 -15.968 1.00 84.75 315 LYS A C 1
ATOM 2507 O O . LYS A 1 315 ? 17.301 -13.848 -16.026 1.00 84.75 315 LYS A O 1
ATOM 2512 N N . SER A 1 316 ? 15.401 -14.886 -15.433 1.00 80.88 316 SER A N 1
ATOM 2513 C CA . SER A 1 316 ? 15.989 -16.128 -14.925 1.00 80.88 316 SER A CA 1
ATOM 2514 C C . SER A 1 316 ? 15.242 -17.327 -15.510 1.00 80.88 316 SER A C 1
ATOM 2516 O O . SER A 1 316 ? 14.026 -17.415 -15.371 1.00 80.88 316 SER A O 1
ATOM 2518 N N . GLN A 1 317 ? 15.954 -18.236 -16.191 1.00 78.56 317 GLN A N 1
ATOM 2519 C CA . GLN A 1 317 ? 15.385 -19.468 -16.774 1.00 78.56 317 GLN A CA 1
ATOM 2520 C C . GLN A 1 317 ? 14.068 -19.228 -17.551 1.00 78.56 317 GLN A C 1
ATOM 2522 O O . GLN A 1 317 ? 13.046 -19.853 -17.290 1.00 78.56 317 GLN A O 1
ATOM 2527 N N . ASP A 1 318 ? 14.085 -18.255 -18.469 1.00 81.81 318 ASP A N 1
ATOM 2528 C CA . ASP A 1 318 ? 12.939 -17.818 -19.289 1.00 81.81 318 ASP A CA 1
ATOM 2529 C C . ASP A 1 318 ? 11.750 -17.159 -18.581 1.00 81.81 318 ASP A C 1
ATOM 2531 O O . ASP A 1 318 ? 10.830 -16.683 -19.247 1.00 81.81 318 ASP A O 1
ATOM 2535 N N . LYS A 1 319 ? 11.815 -16.986 -17.261 1.00 83.62 319 LYS A N 1
ATOM 2536 C CA . LYS A 1 319 ? 10.846 -16.206 -16.494 1.00 83.62 319 LYS A CA 1
ATOM 2537 C C . LYS A 1 319 ? 11.456 -14.878 -16.060 1.00 83.62 319 LYS A C 1
ATOM 2539 O O . LYS A 1 319 ? 12.619 -14.814 -15.672 1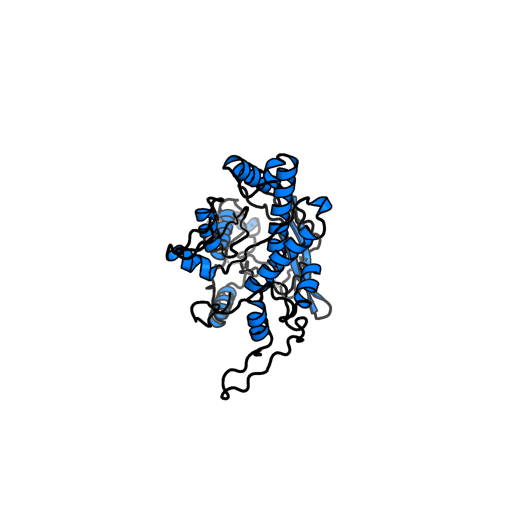.00 83.62 319 LYS A O 1
ATOM 2544 N N . TYR A 1 320 ? 10.676 -13.807 -16.117 1.00 83.06 320 TYR A N 1
ATOM 2545 C CA . TYR A 1 320 ? 11.079 -12.540 -15.523 1.00 83.06 320 TYR A CA 1
ATOM 2546 C C . TYR A 1 320 ? 10.546 -12.426 -14.097 1.00 83.06 320 TYR A C 1
ATOM 2548 O O . TYR A 1 320 ? 9.440 -12.881 -13.799 1.00 83.06 320 TYR A O 1
ATOM 2556 N N . SER A 1 321 ? 11.341 -11.828 -13.217 1.00 79.94 321 SER A N 1
ATOM 2557 C CA . SER A 1 321 ? 10.957 -11.577 -11.831 1.00 79.94 321 SER A CA 1
ATOM 2558 C C . SER A 1 321 ? 11.739 -10.407 -11.248 1.00 79.94 321 SER A C 1
ATOM 2560 O O . SER A 1 321 ? 12.878 -10.148 -11.646 1.00 79.94 321 SER A O 1
ATOM 2562 N N . TYR A 1 322 ? 11.150 -9.734 -10.264 1.00 82.88 322 TYR A N 1
ATOM 2563 C CA . TYR A 1 322 ? 11.849 -8.741 -9.459 1.00 82.88 322 TYR A CA 1
ATOM 2564 C C . TYR A 1 322 ? 12.846 -9.424 -8.520 1.00 82.88 322 TYR A C 1
ATOM 2566 O O . TYR A 1 322 ? 12.485 -10.318 -7.757 1.00 82.88 322 TYR A O 1
ATOM 2574 N N . LYS A 1 323 ? 14.105 -8.990 -8.573 1.00 84.94 323 LYS A N 1
ATOM 2575 C CA . LYS A 1 323 ? 15.167 -9.389 -7.650 1.00 84.94 323 LYS A CA 1
ATOM 2576 C C . LYS A 1 323 ? 15.575 -8.184 -6.808 1.00 84.94 323 LYS A C 1
ATOM 2578 O O . LYS A 1 323 ? 15.796 -7.107 -7.359 1.00 84.94 323 LYS A O 1
ATOM 2583 N N . LEU A 1 324 ? 15.667 -8.358 -5.493 1.00 85.25 324 LEU A N 1
ATOM 2584 C CA . LEU A 1 324 ? 16.224 -7.353 -4.587 1.00 85.25 324 LEU A CA 1
ATOM 2585 C C . LEU A 1 324 ? 17.704 -7.128 -4.925 1.00 85.25 324 LEU A C 1
ATOM 2587 O O . LEU A 1 324 ? 18.455 -8.096 -4.989 1.00 85.25 324 LEU A O 1
ATOM 2591 N N . ILE A 1 325 ? 18.112 -5.877 -5.153 1.00 92.06 325 ILE A N 1
ATOM 2592 C CA . ILE A 1 325 ? 19.511 -5.524 -5.456 1.00 92.06 325 ILE A CA 1
ATOM 2593 C C . ILE A 1 325 ? 20.092 -4.474 -4.508 1.00 92.06 325 ILE A C 1
ATOM 2595 O O . ILE A 1 325 ? 21.295 -4.230 -4.532 1.00 92.06 325 ILE A O 1
ATOM 2599 N N . GLY A 1 326 ? 19.280 -3.837 -3.668 1.00 90.00 326 GLY A N 1
ATOM 2600 C CA . GLY A 1 326 ? 19.778 -2.841 -2.732 1.00 90.00 326 GLY A CA 1
ATOM 2601 C C . GLY A 1 326 ? 18.693 -2.113 -1.963 1.00 90.00 326 GLY A C 1
ATOM 2602 O O . GLY A 1 326 ? 17.506 -2.406 -2.077 1.00 90.00 326 GLY A O 1
ATOM 2603 N N . GLU A 1 327 ? 19.129 -1.134 -1.187 1.00 87.62 327 GLU A N 1
ATOM 2604 C CA . GLU A 1 327 ? 18.306 -0.329 -0.297 1.00 87.62 327 GLU A CA 1
ATOM 2605 C C . GLU A 1 327 ? 18.800 1.123 -0.311 1.00 87.62 327 GLU A C 1
ATOM 2607 O O . GLU A 1 327 ? 19.981 1.406 -0.529 1.00 87.62 327 GLU A O 1
ATOM 2612 N N . TRP A 1 328 ? 17.900 2.065 -0.059 1.00 86.19 328 TRP A N 1
ATOM 2613 C CA . TRP A 1 328 ? 18.230 3.461 0.189 1.00 86.19 328 TRP A CA 1
ATOM 2614 C C . TRP A 1 328 ? 17.535 3.924 1.457 1.00 86.19 328 TRP A C 1
ATOM 2616 O O . TRP A 1 328 ? 16.342 3.682 1.643 1.00 86.19 328 TRP A O 1
ATOM 2626 N N . ASN A 1 329 ? 18.259 4.643 2.309 1.00 79.88 329 ASN A N 1
ATOM 2627 C CA . ASN A 1 329 ? 17.652 5.354 3.426 1.00 79.88 329 ASN A CA 1
ATOM 2628 C C . ASN A 1 329 ? 18.329 6.722 3.663 1.00 79.88 329 ASN A C 1
ATOM 2630 O O . ASN A 1 329 ? 19.461 6.948 3.211 1.00 79.88 329 ASN A O 1
ATOM 2634 N N . PRO A 1 330 ? 17.672 7.655 4.380 1.00 74.81 330 PRO A N 1
ATOM 2635 C CA . PRO A 1 330 ? 18.215 8.993 4.620 1.00 74.81 330 PRO A CA 1
ATOM 2636 C C . PRO A 1 330 ? 19.490 9.046 5.470 1.00 74.81 330 PRO A C 1
ATOM 2638 O O . PRO A 1 330 ? 20.153 10.083 5.477 1.00 74.81 330 PRO A O 1
ATOM 2641 N N . SER A 1 331 ? 19.846 7.980 6.189 1.00 77.56 331 SER A N 1
ATOM 2642 C CA . SER A 1 331 ? 21.046 7.931 7.038 1.00 77.56 331 SER A CA 1
ATOM 2643 C C . SER A 1 331 ? 22.255 7.421 6.256 1.00 77.56 331 SER A C 1
ATOM 2645 O O . SER A 1 331 ? 23.286 8.082 6.190 1.00 77.56 331 SER A O 1
ATOM 2647 N N . ASP A 1 332 ? 22.090 6.286 5.588 1.00 80.88 332 ASP A N 1
ATOM 2648 C CA . ASP A 1 332 ? 23.147 5.514 4.942 1.00 80.88 332 ASP A CA 1
ATOM 2649 C C . ASP A 1 332 ? 23.265 5.756 3.433 1.00 80.88 332 ASP A C 1
ATOM 2651 O O . ASP A 1 332 ? 24.208 5.269 2.811 1.00 80.88 332 ASP A O 1
ATOM 2655 N N . ARG A 1 333 ? 22.322 6.501 2.837 1.00 85.69 333 ARG A N 1
ATOM 2656 C CA . ARG A 1 333 ? 22.188 6.662 1.379 1.00 85.69 333 ARG A CA 1
ATOM 2657 C C . ARG A 1 333 ? 22.015 5.299 0.690 1.00 85.69 333 ARG A C 1
ATOM 2659 O O . ARG A 1 333 ? 21.434 4.382 1.261 1.00 85.69 333 ARG A O 1
ATOM 2666 N N . LEU A 1 334 ? 22.418 5.212 -0.576 1.00 89.31 334 LEU A N 1
ATOM 2667 C CA . LEU A 1 334 ? 22.278 4.030 -1.417 1.00 89.31 334 LEU A CA 1
ATOM 2668 C C . LEU A 1 334 ? 23.277 2.942 -1.003 1.00 89.31 334 LEU A C 1
ATOM 2670 O O . LEU A 1 334 ? 24.484 3.179 -1.017 1.00 89.31 334 LEU A O 1
ATOM 2674 N N . LYS A 1 335 ? 22.775 1.738 -0.732 1.00 91.19 335 LYS A N 1
ATOM 2675 C CA . LYS A 1 335 ? 23.559 0.518 -0.525 1.00 91.19 335 LYS A CA 1
ATOM 2676 C C . LYS A 1 335 ? 23.074 -0.556 -1.493 1.00 91.19 335 LYS A C 1
ATOM 2678 O O . LYS A 1 335 ? 21.940 -1.011 -1.389 1.00 91.19 335 LYS A O 1
ATOM 2683 N N . LEU A 1 336 ? 23.925 -0.961 -2.431 1.00 91.50 336 LEU A N 1
ATOM 2684 C CA . LEU A 1 336 ? 23.643 -2.087 -3.322 1.00 91.50 336 LEU A CA 1
ATOM 2685 C C . LEU A 1 336 ? 24.174 -3.378 -2.691 1.00 91.50 336 LEU A C 1
ATOM 2687 O O . LEU A 1 336 ? 25.315 -3.424 -2.237 1.00 91.50 336 LEU A O 1
ATOM 2691 N N . GLN A 1 337 ? 23.315 -4.391 -2.626 1.00 89.25 337 GLN A N 1
ATOM 2692 C CA . GLN A 1 337 ? 23.633 -5.743 -2.164 1.00 89.25 337 GLN A CA 1
ATOM 2693 C C . GLN A 1 337 ? 24.173 -6.590 -3.322 1.00 89.25 337 GLN A C 1
ATOM 2695 O O . GLN A 1 337 ? 25.108 -7.359 -3.127 1.00 89.25 337 GLN A O 1
ATOM 2700 N N . ASP A 1 338 ? 23.623 -6.381 -4.522 1.00 87.25 338 ASP A N 1
ATOM 2701 C CA . ASP A 1 338 ? 24.009 -7.050 -5.761 1.00 87.25 338 ASP A CA 1
ATOM 2702 C C . ASP A 1 338 ? 24.281 -6.017 -6.867 1.00 87.25 338 ASP A C 1
ATOM 2704 O O . ASP A 1 338 ? 23.625 -4.974 -6.943 1.00 87.25 338 ASP A O 1
ATOM 2708 N N . GLU A 1 339 ? 25.216 -6.330 -7.767 1.00 86.19 339 GLU A N 1
ATOM 2709 C CA . GLU A 1 339 ? 25.463 -5.517 -8.962 1.00 86.19 339 GLU A CA 1
ATOM 2710 C C . GLU A 1 339 ? 24.284 -5.618 -9.951 1.00 86.19 339 GLU A C 1
ATOM 2712 O O . GLU A 1 339 ? 23.815 -6.728 -10.241 1.00 86.19 339 GLU A O 1
ATOM 2717 N N . PRO A 1 340 ? 23.798 -4.492 -10.510 1.00 88.50 340 PRO A N 1
ATOM 2718 C CA . PRO A 1 340 ? 22.724 -4.516 -11.492 1.00 88.50 340 PRO A CA 1
ATOM 2719 C C . PRO A 1 340 ? 23.117 -5.287 -12.759 1.00 88.50 340 PRO A C 1
ATOM 2721 O O . PRO A 1 340 ? 24.155 -5.037 -13.369 1.00 88.50 340 PRO A O 1
ATOM 2724 N N . VAL A 1 341 ? 22.236 -6.180 -13.207 1.00 87.44 341 VAL A N 1
ATOM 2725 C CA . VAL A 1 341 ? 22.422 -6.994 -14.413 1.00 87.44 341 VAL A CA 1
ATOM 2726 C C . VAL A 1 341 ? 21.738 -6.328 -15.602 1.00 87.44 341 VAL A C 1
ATOM 2728 O O . VAL A 1 341 ? 20.527 -6.115 -15.594 1.00 87.44 341 VAL A O 1
ATOM 2731 N N . TRP A 1 342 ? 22.496 -6.013 -16.646 1.00 86.62 342 TRP A N 1
ATOM 2732 C CA . TRP A 1 342 ? 21.991 -5.352 -17.850 1.00 86.62 342 TRP A CA 1
ATOM 2733 C C . TRP A 1 342 ? 22.038 -6.289 -19.061 1.00 86.62 342 TRP A C 1
ATOM 2735 O O . TRP A 1 342 ? 22.843 -7.216 -19.115 1.00 86.62 342 TRP A O 1
ATOM 2745 N N . SER A 1 343 ? 21.178 -6.047 -20.055 1.00 81.81 343 SER A N 1
ATOM 2746 C CA . SER A 1 343 ? 21.216 -6.812 -21.308 1.00 81.81 343 SER A CA 1
ATOM 2747 C C . SER A 1 343 ? 22.508 -6.531 -22.073 1.00 81.81 343 SER A C 1
ATOM 2749 O O . SER A 1 343 ? 22.834 -5.368 -22.311 1.00 81.81 343 SER A O 1
ATOM 2751 N N . ALA A 1 344 ? 23.172 -7.584 -22.557 1.00 77.50 344 ALA A N 1
ATOM 2752 C CA . ALA A 1 344 ? 24.392 -7.477 -23.362 1.00 77.50 344 ALA A CA 1
ATOM 2753 C C . ALA A 1 344 ? 24.229 -6.560 -24.591 1.00 77.50 344 ALA A C 1
ATOM 2755 O O . ALA A 1 344 ? 25.182 -5.934 -25.040 1.00 77.50 344 ALA A O 1
ATOM 2756 N N . SER A 1 345 ? 23.004 -6.437 -25.114 1.00 77.12 345 SER A N 1
ATOM 2757 C CA . SER A 1 345 ? 22.683 -5.582 -26.263 1.00 77.12 345 SER A CA 1
ATOM 2758 C C . SER A 1 345 ? 22.795 -4.077 -25.991 1.00 77.12 345 SER A C 1
ATOM 2760 O O . SER A 1 345 ? 22.761 -3.293 -26.935 1.00 77.12 345 SER A O 1
ATOM 2762 N N . VAL A 1 346 ? 22.862 -3.654 -24.725 1.00 75.31 346 VAL A N 1
ATOM 2763 C CA . VAL A 1 346 ? 22.905 -2.233 -24.335 1.00 75.31 346 VAL A CA 1
ATOM 2764 C C . VAL A 1 346 ? 24.106 -1.880 -23.461 1.00 75.31 346 VAL A C 1
ATOM 2766 O O . VAL A 1 346 ? 24.252 -0.718 -23.092 1.00 75.31 346 VAL A O 1
ATOM 2769 N N . THR A 1 347 ? 24.957 -2.847 -23.113 1.00 80.94 347 THR A N 1
ATOM 2770 C CA . THR A 1 347 ? 26.108 -2.650 -22.223 1.00 80.94 347 THR A CA 1
ATOM 2771 C C . THR A 1 347 ? 27.378 -2.293 -22.977 1.00 80.94 347 THR A C 1
ATOM 2773 O O . THR A 1 347 ? 27.650 -2.842 -24.040 1.00 80.94 347 THR A O 1
ATOM 2776 N N . ASN A 1 348 ? 28.183 -1.413 -22.388 1.00 78.62 348 ASN A N 1
ATOM 2777 C CA . ASN A 1 348 ? 29.566 -1.185 -22.801 1.00 78.62 348 ASN A CA 1
ATOM 2778 C C . ASN A 1 348 ? 30.522 -2.230 -22.190 1.00 78.62 348 ASN A C 1
ATOM 2780 O O . ASN A 1 348 ? 30.093 -3.118 -21.453 1.00 78.62 348 ASN A O 1
ATOM 2784 N N . ASP A 1 349 ? 31.826 -2.065 -22.422 1.00 74.94 349 ASP A N 1
ATOM 2785 C CA . ASP A 1 349 ? 32.896 -2.933 -21.895 1.00 74.94 349 ASP A CA 1
ATOM 2786 C C . ASP A 1 349 ? 32.939 -3.019 -20.357 1.00 74.94 349 ASP A C 1
ATOM 2788 O O . ASP A 1 349 ? 33.546 -3.926 -19.794 1.00 74.94 349 ASP A O 1
ATOM 2792 N N . LEU A 1 350 ? 32.277 -2.088 -19.660 1.00 75.31 350 LEU A N 1
ATOM 2793 C CA . LEU A 1 350 ? 32.127 -2.081 -18.201 1.00 75.31 350 LEU A CA 1
ATOM 2794 C C . LEU A 1 350 ? 30.845 -2.792 -17.734 1.00 75.31 350 LEU A C 1
ATOM 2796 O O . LEU A 1 350 ? 30.470 -2.663 -16.571 1.00 75.31 350 LEU A O 1
ATOM 2800 N N . GLY A 1 351 ? 30.130 -3.481 -18.628 1.00 78.94 351 GLY A N 1
ATOM 2801 C CA . GLY A 1 351 ? 28.920 -4.235 -18.298 1.00 78.94 351 GLY A CA 1
ATOM 2802 C C . GLY A 1 351 ? 27.702 -3.372 -17.957 1.00 78.94 351 GLY A C 1
ATOM 2803 O O . GLY A 1 351 ? 26.759 -3.872 -17.350 1.00 78.94 351 GLY A O 1
ATOM 2804 N N . ARG A 1 352 ? 27.686 -2.082 -18.332 1.00 84.31 352 ARG A N 1
ATOM 2805 C CA . ARG A 1 352 ? 26.594 -1.138 -18.013 1.00 84.31 352 ARG A CA 1
ATOM 2806 C C . ARG A 1 352 ? 26.187 -0.270 -19.209 1.00 84.31 352 ARG A C 1
ATOM 2808 O O . ARG A 1 352 ? 27.022 -0.007 -20.075 1.00 84.31 352 ARG A O 1
ATOM 2815 N N . PRO A 1 353 ? 24.934 0.207 -19.286 1.00 87.19 353 PRO A N 1
ATOM 2816 C CA . PRO A 1 353 ? 24.513 1.076 -20.375 1.00 87.19 353 PRO A CA 1
ATOM 2817 C C . PRO A 1 353 ? 25.195 2.443 -20.307 1.00 87.19 353 PRO A C 1
ATOM 2819 O O . PRO A 1 353 ? 25.242 3.085 -19.256 1.00 87.19 353 PRO A O 1
ATOM 2822 N N . LEU A 1 354 ? 25.713 2.902 -21.448 1.00 86.12 354 LEU A N 1
ATOM 2823 C CA . LEU A 1 354 ? 26.259 4.250 -21.589 1.00 86.12 354 LEU A CA 1
ATOM 2824 C C . LEU A 1 354 ? 25.142 5.208 -22.026 1.00 86.12 354 LEU A C 1
ATOM 2826 O O . LEU A 1 354 ? 24.563 5.037 -23.095 1.00 86.12 354 LEU A O 1
ATOM 2830 N N . SER A 1 355 ? 24.842 6.212 -21.198 1.00 87.38 355 SER A N 1
ATOM 2831 C CA . SER A 1 355 ? 23.784 7.203 -21.449 1.00 87.38 355 SER A CA 1
ATOM 2832 C C . SER A 1 355 ? 24.327 8.629 -21.312 1.00 87.38 355 SER A C 1
ATOM 2834 O O . SER A 1 355 ? 24.017 9.333 -20.352 1.00 87.38 355 SER A O 1
ATOM 2836 N N . THR A 1 356 ? 25.183 9.042 -22.250 1.00 85.75 356 THR A N 1
ATOM 2837 C CA . THR A 1 356 ? 25.882 10.341 -22.240 1.00 85.75 356 THR A CA 1
ATOM 2838 C C . THR A 1 356 ? 25.651 11.113 -23.540 1.00 85.75 356 THR A C 1
ATOM 2840 O O . THR A 1 356 ? 25.774 10.549 -24.623 1.00 85.75 356 THR A O 1
ATOM 2843 N N . CYS A 1 357 ? 25.358 12.416 -23.447 1.00 79.62 357 CYS A N 1
ATOM 2844 C CA . CYS A 1 357 ? 25.082 13.268 -24.616 1.00 79.62 357 CYS A CA 1
ATOM 2845 C C . CYS A 1 357 ? 26.340 13.566 -25.458 1.00 79.62 357 CYS A C 1
ATOM 2847 O O . CYS A 1 357 ? 26.297 13.567 -26.692 1.00 79.62 357 CYS A O 1
ATOM 2849 N N . SER A 1 358 ? 27.479 13.773 -24.802 1.00 77.50 358 SER A N 1
ATOM 2850 C CA . SER A 1 358 ? 28.781 13.974 -25.436 1.00 77.50 358 SER A CA 1
ATOM 2851 C C . SER A 1 358 ? 29.815 13.049 -24.808 1.00 77.50 358 SER A C 1
ATOM 2853 O O . SER A 1 358 ? 29.793 12.790 -23.601 1.00 77.50 358 SER A O 1
ATOM 2855 N N . GLU A 1 359 ? 30.725 12.536 -25.633 1.00 65.88 359 GLU A N 1
ATOM 2856 C CA . GLU A 1 359 ? 31.914 11.862 -25.125 1.00 65.88 359 GLU A CA 1
ATOM 2857 C C . GLU A 1 359 ? 32.755 12.872 -24.342 1.00 65.88 359 GLU A C 1
ATOM 2859 O O . GLU A 1 359 ? 32.848 14.050 -24.707 1.00 65.88 359 GLU A O 1
ATOM 2864 N N . ARG A 1 360 ? 33.366 12.433 -23.236 1.00 58.41 360 ARG A N 1
ATOM 2865 C CA . ARG A 1 360 ? 34.292 13.293 -22.496 1.00 58.41 360 ARG A CA 1
ATOM 2866 C C . ARG A 1 360 ? 35.438 13.657 -23.432 1.00 58.41 360 ARG A C 1
ATOM 2868 O O . ARG A 1 360 ? 36.271 12.807 -23.728 1.00 58.41 360 ARG A O 1
ATOM 2875 N N . MET A 1 361 ? 35.502 14.922 -23.847 1.00 49.09 361 MET A N 1
ATOM 2876 C CA . MET A 1 361 ? 36.635 15.419 -24.619 1.00 49.09 361 MET A CA 1
ATOM 2877 C C . MET A 1 361 ? 37.927 15.106 -23.858 1.00 49.09 361 MET A C 1
ATOM 2879 O O . MET A 1 361 ? 38.072 15.455 -22.672 1.00 49.09 361 MET A O 1
ATOM 2883 N N . CYS A 1 362 ? 38.857 14.432 -24.536 1.00 46.00 362 CYS A N 1
ATOM 2884 C CA . CYS A 1 362 ? 40.188 14.173 -24.011 1.00 46.00 362 CYS A CA 1
ATOM 2885 C C . CYS A 1 362 ? 40.815 15.491 -23.530 1.00 46.00 362 CYS A C 1
ATOM 2887 O O . CYS A 1 362 ? 40.572 16.557 -24.100 1.00 46.00 362 CYS A O 1
ATOM 2889 N N . SER A 1 363 ? 41.618 15.435 -22.467 1.00 47.81 363 SER A N 1
ATOM 2890 C CA . SER A 1 363 ? 42.240 16.616 -21.846 1.00 47.81 363 SER A CA 1
ATOM 2891 C C . SER A 1 363 ? 42.974 17.521 -22.848 1.00 47.81 363 SER A C 1
ATOM 2893 O O . SER A 1 363 ? 42.943 18.736 -22.680 1.00 47.81 363 SER A O 1
ATOM 2895 N N . TRP A 1 364 ? 43.540 16.955 -23.921 1.00 47.16 364 TRP A N 1
ATOM 2896 C CA . TRP A 1 364 ? 44.223 17.688 -24.995 1.00 47.16 364 TRP A CA 1
ATOM 2897 C C . TRP A 1 364 ? 43.300 18.591 -25.836 1.00 47.16 364 TRP A C 1
ATOM 2899 O O . TRP A 1 364 ? 43.726 19.650 -26.297 1.00 47.16 364 TRP A O 1
ATOM 2909 N N . ALA A 1 365 ? 42.033 18.202 -26.012 1.00 42.50 365 ALA A N 1
ATOM 2910 C CA . ALA A 1 365 ? 41.052 18.953 -26.795 1.00 42.50 365 ALA A CA 1
ATOM 2911 C C . ALA A 1 365 ? 40.413 20.095 -25.981 1.00 42.50 365 ALA A C 1
ATOM 2913 O O . ALA A 1 365 ? 39.972 21.097 -26.544 1.00 42.50 365 ALA A O 1
ATOM 2914 N N . ARG A 1 366 ? 40.419 19.991 -24.643 1.00 45.72 366 ARG A N 1
ATOM 2915 C CA . ARG A 1 366 ? 39.932 21.052 -23.745 1.00 45.72 366 ARG A CA 1
ATOM 2916 C C . ARG A 1 366 ? 40.808 22.305 -23.789 1.00 45.72 366 ARG A C 1
ATOM 2918 O O . ARG A 1 366 ? 40.267 23.404 -23.808 1.00 45.72 366 ARG A O 1
ATOM 2925 N N . THR A 1 367 ? 42.130 22.149 -23.868 1.00 45.16 367 THR A N 1
ATOM 2926 C CA . THR A 1 367 ? 43.080 23.273 -23.960 1.00 45.16 367 THR A CA 1
ATOM 2927 C C . THR A 1 367 ? 43.033 23.999 -25.305 1.00 45.16 367 THR A C 1
ATOM 2929 O O . THR A 1 367 ? 43.315 25.191 -25.350 1.00 45.16 367 THR A O 1
ATOM 2932 N N . HIS A 1 368 ? 42.633 23.325 -26.388 1.00 44.00 368 HIS A N 1
ATOM 2933 C CA . HIS A 1 368 ? 42.636 23.912 -27.735 1.00 44.00 368 HIS A CA 1
ATOM 2934 C C . HIS A 1 368 ? 41.297 24.524 -28.169 1.00 44.00 368 HIS A C 1
ATOM 2936 O O . HIS A 1 368 ? 41.283 25.283 -29.129 1.00 44.00 368 HIS A O 1
ATOM 2942 N N . SER A 1 369 ? 40.180 24.277 -27.468 1.00 42.50 369 SER A N 1
ATOM 2943 C CA . SER A 1 369 ? 38.912 24.968 -27.787 1.00 42.50 369 SER A CA 1
ATOM 2944 C C . SER A 1 369 ? 38.832 26.405 -27.243 1.00 42.50 369 SER A C 1
ATOM 2946 O O . SER A 1 369 ? 37.975 27.174 -27.668 1.00 42.50 369 SER A O 1
ATOM 2948 N N . GLN A 1 370 ? 39.733 26.787 -26.327 1.00 42.75 370 GLN A N 1
ATOM 2949 C CA . GLN A 1 370 ? 39.767 28.127 -25.724 1.00 42.75 370 GLN A CA 1
ATOM 2950 C C . GLN A 1 370 ? 40.497 29.173 -26.582 1.00 42.75 370 GLN A C 1
ATOM 2952 O O . GLN A 1 370 ? 40.282 30.369 -26.402 1.00 42.75 370 GLN A O 1
ATOM 2957 N N . TYR A 1 371 ? 41.314 28.734 -27.540 1.00 41.22 371 TYR A N 1
ATOM 2958 C CA . TYR A 1 371 ? 41.925 29.593 -28.548 1.00 41.22 371 TYR A CA 1
ATOM 2959 C C . TYR A 1 371 ? 41.305 29.229 -29.889 1.00 41.22 371 TYR A C 1
ATOM 2961 O O . TYR A 1 371 ? 41.561 28.153 -30.417 1.00 41.22 371 TYR A O 1
ATOM 2969 N N . GLY A 1 372 ? 40.437 30.095 -30.412 1.00 45.16 372 GLY A N 1
ATOM 2970 C CA . GLY A 1 372 ? 39.792 29.878 -31.702 1.00 45.16 372 GLY A CA 1
ATOM 2971 C C . GLY A 1 372 ? 40.830 29.621 -32.792 1.00 45.16 372 GLY A C 1
ATOM 2972 O O . GLY A 1 372 ? 41.558 30.530 -33.181 1.00 45.16 372 GLY A O 1
ATOM 2973 N N . ILE A 1 373 ? 40.884 28.387 -33.289 1.00 37.19 373 ILE A N 1
ATOM 2974 C CA . ILE A 1 373 ? 41.656 28.033 -34.475 1.00 37.19 373 ILE A CA 1
ATOM 2975 C C . ILE A 1 373 ? 40.663 27.737 -35.594 1.00 37.19 373 ILE A C 1
ATOM 2977 O O . ILE A 1 373 ? 39.874 26.793 -35.544 1.00 37.19 373 ILE A O 1
ATOM 2981 N N . GLN A 1 374 ? 40.704 28.621 -36.591 1.00 40.12 374 GLN A N 1
ATOM 2982 C CA . GLN A 1 374 ? 40.175 28.418 -37.931 1.00 40.12 374 GLN A CA 1
ATOM 2983 C C . GLN A 1 374 ? 40.811 27.159 -38.540 1.00 40.12 374 GLN A C 1
ATOM 2985 O O . GLN A 1 374 ? 42.021 27.012 -38.467 1.00 40.12 374 GLN A O 1
ATOM 2990 N N . GLN A 1 375 ? 39.983 26.292 -39.134 1.00 39.81 375 GLN A N 1
ATOM 2991 C CA . GLN A 1 375 ? 40.333 25.205 -40.065 1.00 39.81 375 GLN A CA 1
ATOM 2992 C C . GLN A 1 375 ? 41.706 24.529 -39.870 1.00 39.81 375 GLN A C 1
ATOM 2994 O O . GLN A 1 375 ? 42.714 25.003 -40.386 1.00 39.81 375 GLN A O 1
ATOM 2999 N N . THR A 1 376 ? 41.714 23.320 -39.303 1.00 33.94 376 THR A N 1
ATOM 3000 C CA . THR A 1 376 ? 42.830 22.384 -39.504 1.00 33.94 376 THR A CA 1
ATOM 3001 C C . THR A 1 376 ? 42.295 21.059 -40.028 1.00 33.94 376 THR A C 1
ATOM 3003 O O . THR A 1 376 ? 41.604 20.322 -39.329 1.00 33.94 376 THR A O 1
ATOM 3006 N N . VAL A 1 377 ? 42.612 20.787 -41.294 1.00 34.34 377 VAL A N 1
ATOM 3007 C CA . VAL A 1 377 ? 42.505 19.478 -41.943 1.00 34.34 377 VAL A CA 1
ATOM 3008 C C . VAL A 1 377 ? 43.508 18.538 -41.275 1.00 34.34 377 VAL A C 1
ATOM 3010 O O . VAL A 1 377 ? 44.690 18.866 -41.202 1.00 34.34 377 VAL A O 1
ATOM 3013 N N . LEU A 1 378 ? 43.062 17.369 -40.817 1.00 28.75 378 LEU A N 1
ATOM 3014 C CA . LEU A 1 378 ? 43.957 16.258 -40.497 1.00 28.75 378 LEU A CA 1
ATOM 3015 C C . LEU A 1 378 ? 43.907 15.261 -41.654 1.00 28.75 378 LEU A C 1
ATOM 3017 O O . LEU A 1 378 ? 42.879 14.638 -41.912 1.00 28.75 378 LEU A O 1
ATOM 3021 N N . LEU A 1 379 ? 45.027 15.190 -42.374 1.00 28.42 379 LEU A N 1
ATOM 3022 C CA . LEU A 1 379 ? 45.350 14.146 -43.338 1.00 28.42 379 LEU A CA 1
ATOM 3023 C C . LEU A 1 379 ? 45.520 12.819 -42.593 1.00 28.42 379 LEU A C 1
ATOM 3025 O O . LEU A 1 379 ? 46.241 12.752 -41.597 1.00 28.42 379 LEU A O 1
ATOM 3029 N N . ASP A 1 380 ? 44.868 11.781 -43.105 1.00 26.00 380 ASP A N 1
ATOM 3030 C CA . ASP A 1 380 ? 45.085 10.398 -42.705 1.00 26.00 380 ASP A CA 1
ATOM 3031 C C . ASP A 1 380 ? 46.481 9.951 -43.176 1.00 26.00 380 ASP A C 1
ATOM 3033 O O . ASP A 1 380 ? 46.799 10.026 -44.364 1.00 26.00 380 ASP A O 1
ATOM 3037 N N . MET A 1 381 ? 47.333 9.526 -42.243 1.00 36.47 381 MET A N 1
ATOM 3038 C CA . MET A 1 381 ? 48.555 8.782 -42.548 1.00 36.47 381 MET A CA 1
ATOM 3039 C C . MET A 1 381 ? 48.464 7.400 -41.906 1.00 36.47 381 MET A C 1
ATOM 3041 O O . MET A 1 381 ? 49.101 7.118 -40.893 1.00 36.47 381 MET A O 1
ATOM 3045 N N . GLN A 1 382 ? 47.697 6.521 -42.549 1.00 36.31 382 GLN A N 1
ATOM 3046 C CA . GLN A 1 382 ? 47.916 5.078 -42.515 1.00 36.31 382 GLN A CA 1
ATOM 3047 C C . GLN A 1 382 ? 47.853 4.477 -43.925 1.00 36.31 382 GLN A C 1
ATOM 3049 O O . GLN A 1 382 ? 46.977 3.683 -44.236 1.00 36.31 382 GLN A O 1
ATOM 3054 N N . THR A 1 383 ? 48.839 4.819 -44.756 1.00 37.66 383 THR A N 1
ATOM 3055 C CA . THR A 1 383 ? 49.458 3.877 -45.707 1.00 37.66 383 THR A CA 1
ATOM 3056 C C . THR A 1 383 ? 50.871 4.356 -46.037 1.00 37.66 383 THR A C 1
ATOM 3058 O O . THR A 1 383 ? 51.032 5.246 -46.873 1.00 37.66 383 THR A O 1
ATOM 3061 N N . LEU A 1 384 ? 51.867 3.765 -45.373 1.00 35.03 384 LEU A N 1
ATOM 3062 C CA . LEU A 1 384 ? 53.152 3.329 -45.934 1.00 35.03 384 LEU A CA 1
ATOM 3063 C C . LEU A 1 384 ? 53.789 2.313 -44.984 1.00 35.03 384 LEU A C 1
ATOM 3065 O O . LEU A 1 384 ? 53.886 2.631 -43.777 1.00 35.03 384 LEU A O 1
#